Protein AF-A0A3N5XVV2-F1 (afdb_monomer)

Foldseek 3Di:
DDDPVVVVVVLVVLLVVLLVVLVVVDDPVCCVVCVPVSQVSSQVVSQVVCVVVVDHDPGDHDDDDDDPVCPVVVVVVVVVVVVVVVVVVVVVVVVVVVVVVVVVVVVVVVVVVVVVVVVVVVVVVVVVVVVVVVVVVVVVVVVVVVVVVVVVVVVVVVVVVVVVVVVVVVVVVVVVVVVVVVVVVVVVVCCVPPVVVVVVVVVVVVVVVVVVVVVVVVVVVVVVVVVVVVVVVVVVVVVVVVVVVVVVVVVVVVVVVVVVVVVVVVVVVVVVVVVVVVVVVVVVVVVVVPDDDDDDDDDDDDDDDDDDDDDDDDDDDDDDDDDAFAAADDDDDDDDDDDDDDPDPPVVPPVVNRVSHPPGVVVVDDDPVVVVVVPDDDDDDDDDDDDDDDDDDPDDPPPPDDDDDD

Secondary structure (DSSP, 8-state):
---HHHHHHHHHHHHHHHHHHHHTTS-HHHHHH-HHHHHHHHHHHHHHHHHTTT-------------TT-HHHHHHHHHHHHHHHHHHHHHHHHHHHHHHHHHHHHHHHHHHHHHHHHHHHHHHHHHHHHHHHHHHHHHHHHHHHHHHHHHHHHHHHHHHHHHHHHHHHHHHHHHHHHHHHHHHHHHHHHIIIIIHHHHHHHHHHHHHHHHHHHHHHHHHHHHHHHHHHHHHHHHHHHHHHHHHHHHHHHHHHHHHHHHHHHHHHHHHHHHHHHHHHHHHHHHHHHHHTTS---------------------------------------------------S-TTSTTSTTHHHHSSTTTGGGT--GGGTSTTS-------------------------S-S---

Sequence (406 aa):
GMSPQEVERVIFQTLEGHLRAILGTLTVEEINNDRQSFAQKLTTEAATDLERMGIGVDVLTIQEISDEEGYLDALGRRRTAEVKRDAEIGEAEAQRDAKIKSSLAMQDGEKVKLDSEANIALAHRDLEIKRAQYQAEVETQRATAAQAGPLSSAKARQAVVAEEVRVDKIRTSEQIFVQNEEVKRRQQELEATVVRPADAERTANILRAEALKQAAILEAEGRKSALIAIAEADQERFRKEGLGRAAAVEAEGRAEAAKIEAIGLAQGRAIEAQGLAEAAAILKKAESWKQFNEAAKLQTILEKLPAIITASAPVFGAVAQPLGSIDKVVVIEQGGSNGQSGVTKFASTTPTLIFNLLQQLEALGINIPNLASQLGGVAAPSVGQSVTETVTKTAAEVKSRTAAKE

Radius of gyration: 97.15 Å; Cα contacts (8 Å, |Δi|>4): 61; chains: 1; bounding box: 180×119×263 Å

Structure (mmCIF, N/CA/C/O backbone):
data_AF-A0A3N5XVV2-F1
#
_entry.id   AF-A0A3N5XVV2-F1
#
loop_
_atom_site.group_PDB
_atom_site.id
_atom_site.type_symbol
_atom_site.label_atom_id
_atom_site.label_alt_id
_atom_site.label_comp_id
_atom_site.label_asym_id
_atom_site.label_entity_id
_atom_site.label_seq_id
_atom_site.pdbx_PDB_ins_code
_atom_site.Cartn_x
_atom_site.Cartn_y
_atom_site.Cartn_z
_atom_site.occupancy
_atom_site.B_iso_or_equiv
_atom_site.auth_seq_id
_atom_site.auth_comp_id
_atom_site.auth_asym_id
_atom_site.auth_atom_id
_atom_site.pdbx_PDB_model_num
ATOM 1 N N . GLY A 1 1 ? 61.565 6.948 -107.526 1.00 58.34 1 GLY A N 1
ATOM 2 C CA . GLY A 1 1 ? 61.194 6.730 -106.116 1.00 58.34 1 GLY A CA 1
ATOM 3 C C . GLY A 1 1 ? 59.716 6.433 -106.054 1.00 58.34 1 GLY A C 1
ATOM 4 O O . GLY A 1 1 ? 59.028 6.777 -107.009 1.00 58.34 1 GLY A O 1
ATOM 5 N N . MET A 1 2 ? 59.255 5.798 -104.978 1.00 73.62 2 MET A N 1
ATOM 6 C CA . MET A 1 2 ? 57.821 5.660 -104.700 1.00 73.62 2 MET A CA 1
ATOM 7 C C . MET A 1 2 ? 57.177 7.041 -104.532 1.00 73.62 2 MET A C 1
ATOM 9 O O . MET A 1 2 ? 57.840 8.002 -104.132 1.00 73.62 2 MET A O 1
ATOM 13 N N . SER A 1 3 ? 55.894 7.140 -104.852 1.00 83.69 3 SER A N 1
ATOM 14 C CA . SER A 1 3 ? 55.073 8.304 -104.536 1.00 83.69 3 SER A CA 1
ATOM 15 C C . SER A 1 3 ? 54.813 8.395 -103.021 1.00 83.69 3 SER A C 1
ATOM 17 O O . SER A 1 3 ? 54.819 7.369 -102.336 1.00 83.69 3 SER A O 1
ATOM 19 N N . PRO A 1 4 ? 54.534 9.593 -102.470 1.00 80.00 4 PRO A N 1
ATOM 20 C CA . PRO A 1 4 ? 54.222 9.742 -101.045 1.00 80.00 4 PRO A CA 1
ATOM 21 C C . PRO A 1 4 ? 53.045 8.869 -100.574 1.00 80.00 4 PRO A C 1
ATOM 23 O O . PRO A 1 4 ? 53.083 8.338 -99.471 1.00 80.00 4 PRO A O 1
ATOM 26 N N . GLN A 1 5 ? 52.048 8.655 -101.441 1.00 84.75 5 GLN A N 1
ATOM 27 C CA . GLN A 1 5 ? 50.875 7.815 -101.163 1.00 84.75 5 GLN A CA 1
ATOM 28 C C . GLN A 1 5 ? 51.220 6.320 -101.060 1.00 84.75 5 GLN A C 1
ATOM 30 O O . GLN A 1 5 ? 50.608 5.591 -100.282 1.00 84.75 5 GLN A O 1
ATOM 35 N N . GLU A 1 6 ? 52.207 5.843 -101.823 1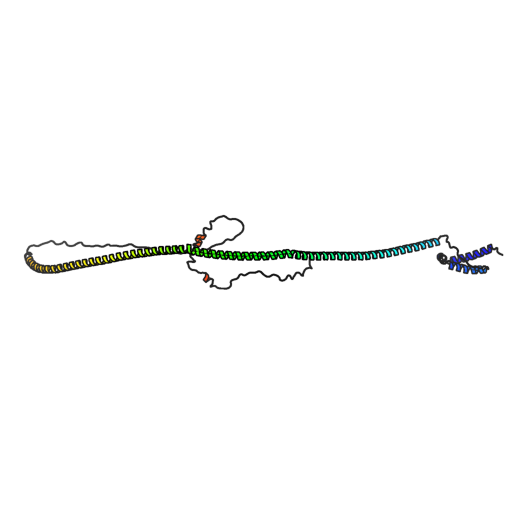.00 81.94 6 GLU A N 1
ATOM 36 C CA . GLU A 1 6 ? 52.698 4.464 -101.708 1.00 81.94 6 GLU A CA 1
ATOM 37 C C . GLU A 1 6 ? 53.480 4.263 -100.405 1.00 81.94 6 GLU A C 1
ATOM 39 O O . GLU A 1 6 ? 53.329 3.227 -99.763 1.00 81.94 6 GLU A O 1
ATOM 44 N N . VAL A 1 7 ? 54.255 5.266 -99.974 1.00 83.12 7 VAL A N 1
ATOM 45 C CA . VAL A 1 7 ? 54.979 5.236 -98.691 1.00 83.12 7 VAL A CA 1
ATOM 46 C C . VAL A 1 7 ? 54.001 5.223 -97.511 1.00 83.12 7 VAL A C 1
ATOM 48 O O . VAL A 1 7 ? 54.104 4.350 -96.652 1.00 83.12 7 VAL A O 1
ATOM 51 N N . GLU A 1 8 ? 53.007 6.115 -97.501 1.00 86.06 8 GLU A N 1
ATOM 52 C CA . GLU A 1 8 ? 51.938 6.150 -96.489 1.00 86.06 8 GLU A CA 1
ATOM 53 C C . GLU A 1 8 ? 51.194 4.809 -96.393 1.00 86.06 8 GLU A C 1
ATOM 55 O O . GLU A 1 8 ? 51.000 4.267 -95.303 1.00 86.06 8 GLU A O 1
ATOM 60 N N . ARG A 1 9 ? 50.857 4.213 -97.544 1.00 87.94 9 ARG A N 1
ATOM 61 C CA . ARG A 1 9 ? 50.207 2.901 -97.609 1.00 87.94 9 ARG A CA 1
ATOM 62 C C . ARG A 1 9 ? 51.069 1.778 -97.029 1.00 87.94 9 ARG A C 1
ATOM 64 O O . ARG A 1 9 ? 50.528 0.926 -96.329 1.00 87.94 9 ARG A O 1
ATOM 71 N N . VAL A 1 10 ? 52.374 1.754 -97.307 1.00 84.69 10 VAL A N 1
ATOM 72 C CA . VAL A 1 10 ? 53.286 0.733 -96.759 1.00 84.69 10 VAL A CA 1
ATOM 73 C C . VAL A 1 10 ? 53.411 0.871 -95.239 1.00 84.69 10 VAL A C 1
ATOM 75 O O . VAL A 1 10 ? 53.311 -0.132 -94.538 1.00 84.69 10 VAL A O 1
ATOM 78 N N . ILE A 1 11 ? 53.533 2.097 -94.714 1.00 85.19 11 ILE A N 1
ATOM 79 C CA . ILE A 1 11 ? 53.549 2.363 -93.262 1.00 85.19 11 ILE A CA 1
ATOM 80 C C . ILE A 1 11 ? 52.272 1.833 -92.602 1.00 85.19 11 ILE A C 1
ATOM 82 O O . ILE A 1 11 ? 52.345 1.106 -91.611 1.00 85.19 11 ILE A O 1
ATOM 86 N N . PHE A 1 12 ? 51.107 2.168 -93.167 1.00 86.88 12 PHE A N 1
ATOM 87 C CA . PHE A 1 12 ? 49.816 1.737 -92.634 1.00 86.88 12 PHE A CA 1
ATOM 88 C C . PHE A 1 12 ? 49.680 0.209 -92.638 1.00 86.88 12 PHE A C 1
ATOM 90 O O . PHE A 1 12 ? 49.257 -0.366 -91.641 1.00 86.88 12 PHE A O 1
ATOM 97 N N . GLN A 1 13 ? 50.102 -0.463 -93.715 1.00 88.44 13 GLN A N 1
ATOM 98 C CA . GLN A 1 13 ? 50.063 -1.927 -93.813 1.00 88.44 13 GLN A CA 1
ATOM 99 C C . GLN A 1 13 ? 50.990 -2.621 -92.803 1.00 88.44 13 GLN A C 1
ATOM 101 O O . GLN A 1 13 ? 50.595 -3.627 -92.213 1.00 88.44 13 GLN A O 1
ATOM 106 N N . THR A 1 14 ? 52.190 -2.085 -92.556 1.00 85.88 14 THR A N 1
ATOM 107 C CA . THR A 1 14 ? 53.096 -2.606 -91.518 1.00 85.88 14 THR A CA 1
ATOM 108 C C . THR A 1 14 ? 52.491 -2.424 -90.123 1.00 85.88 14 THR A C 1
ATOM 110 O O . THR A 1 14 ? 52.432 -3.381 -89.350 1.00 85.88 14 THR A O 1
ATOM 113 N N . LEU A 1 15 ? 51.957 -1.235 -89.816 1.00 86.44 15 LEU A N 1
ATOM 114 C CA . LEU A 1 15 ? 51.283 -0.956 -88.541 1.00 86.44 15 LEU A CA 1
ATOM 115 C C . LEU A 1 15 ? 50.046 -1.838 -88.318 1.00 86.44 15 LEU A C 1
ATOM 117 O O . LEU A 1 15 ? 49.882 -2.377 -87.225 1.00 86.44 15 LEU A O 1
ATOM 121 N N . GLU A 1 16 ? 49.209 -2.037 -89.340 1.00 88.62 16 GLU A N 1
ATOM 122 C CA . GLU A 1 16 ? 48.053 -2.943 -89.292 1.00 88.62 16 GLU A CA 1
ATOM 123 C C . GLU A 1 16 ? 48.490 -4.394 -89.019 1.00 88.62 16 GLU A C 1
ATOM 125 O O . GLU A 1 16 ? 47.838 -5.106 -88.253 1.00 88.62 16 GLU A O 1
ATOM 130 N N . GLY A 1 17 ? 49.623 -4.819 -89.591 1.00 89.25 17 GLY A N 1
ATOM 131 C CA . GLY A 1 17 ? 50.231 -6.128 -89.352 1.00 89.25 17 GLY A CA 1
ATOM 132 C C . GLY A 1 17 ? 50.593 -6.363 -87.883 1.00 89.25 17 GLY A C 1
ATOM 133 O O . GLY A 1 17 ? 50.124 -7.339 -87.292 1.00 89.25 17 GLY A O 1
ATOM 134 N N . HIS A 1 18 ? 51.367 -5.458 -87.272 1.00 87.75 18 HIS A N 1
ATOM 135 C CA . HIS A 1 18 ? 51.726 -5.554 -85.848 1.00 87.75 18 HIS A CA 1
ATOM 136 C C . HIS A 1 18 ? 50.504 -5.396 -84.932 1.00 87.75 18 HIS A C 1
ATOM 138 O O . HIS A 1 18 ? 50.347 -6.158 -83.979 1.00 87.75 18 HIS A O 1
ATOM 144 N N . LEU A 1 19 ? 49.592 -4.469 -85.249 1.00 88.50 19 LEU A N 1
ATOM 145 C CA . LEU A 1 19 ? 48.340 -4.283 -84.514 1.00 88.50 19 LEU A CA 1
ATOM 146 C C . LEU A 1 19 ? 47.535 -5.589 -84.470 1.00 88.50 19 LEU A C 1
ATOM 148 O O . LEU A 1 19 ? 47.138 -6.034 -83.395 1.00 88.50 19 LEU A O 1
ATOM 152 N N . ARG A 1 20 ? 47.346 -6.246 -85.622 1.00 88.69 20 ARG A N 1
ATOM 153 C CA . ARG A 1 20 ? 46.634 -7.527 -85.722 1.00 88.69 20 ARG A CA 1
ATOM 154 C C . ARG A 1 20 ? 47.362 -8.659 -84.994 1.00 88.69 20 ARG A C 1
ATOM 156 O O . ARG A 1 20 ? 46.699 -9.480 -84.366 1.00 88.69 20 ARG A O 1
ATOM 163 N N . ALA A 1 21 ? 48.694 -8.704 -85.055 1.00 88.12 21 ALA A N 1
ATOM 164 C CA . ALA A 1 21 ? 49.487 -9.712 -84.352 1.00 88.12 21 ALA A CA 1
ATOM 165 C C . ALA A 1 21 ? 49.317 -9.608 -82.827 1.00 88.12 21 ALA A C 1
ATOM 167 O O . ALA A 1 21 ? 49.004 -10.603 -82.177 1.00 88.12 21 ALA A O 1
ATOM 168 N N . ILE A 1 22 ? 49.432 -8.400 -82.266 1.00 87.19 22 ILE A N 1
ATOM 169 C CA . ILE A 1 22 ? 49.305 -8.164 -80.820 1.00 87.19 22 ILE A CA 1
ATOM 170 C C . ILE A 1 22 ? 47.862 -8.384 -80.350 1.00 87.19 22 ILE A C 1
ATOM 172 O O . ILE A 1 22 ? 47.657 -9.043 -79.329 1.00 87.19 22 ILE A O 1
ATOM 176 N N . LEU A 1 23 ? 46.858 -7.927 -81.111 1.00 86.81 23 LEU A N 1
ATOM 177 C CA . LEU A 1 23 ? 45.441 -8.216 -80.836 1.00 86.81 23 LEU A CA 1
ATOM 178 C C . LEU A 1 23 ? 45.141 -9.725 -80.814 1.00 86.81 23 LEU A C 1
ATOM 180 O O . LEU A 1 23 ? 44.295 -10.161 -80.044 1.00 86.81 23 LEU A O 1
ATOM 184 N N . GLY A 1 24 ? 45.864 -10.538 -81.591 1.00 86.31 24 GLY A N 1
ATOM 185 C CA . GLY A 1 24 ? 45.749 -11.999 -81.559 1.00 86.31 24 GLY A CA 1
ATOM 186 C C . GLY A 1 24 ? 46.307 -12.673 -80.295 1.00 86.31 24 GLY A C 1
ATOM 187 O O . GLY A 1 24 ? 46.114 -13.875 -80.126 1.00 86.31 24 GLY A O 1
ATOM 188 N N . THR A 1 25 ? 46.999 -11.935 -79.416 1.00 88.25 25 THR A N 1
ATOM 189 C CA . THR A 1 25 ? 47.635 -12.471 -78.192 1.00 88.25 25 THR A CA 1
ATOM 190 C C . THR A 1 25 ? 46.977 -12.030 -76.883 1.00 88.25 25 THR A C 1
ATOM 192 O O . THR A 1 25 ? 47.366 -12.520 -75.824 1.00 88.25 25 THR A O 1
ATOM 195 N N . LEU A 1 26 ? 46.006 -11.114 -76.934 1.00 87.56 26 LEU A N 1
ATOM 196 C CA . LEU A 1 26 ? 45.382 -10.493 -75.762 1.00 87.56 26 LEU A CA 1
ATOM 197 C C . LEU A 1 26 ? 43.860 -10.643 -75.810 1.00 87.56 26 LEU A C 1
ATOM 199 O O . LEU A 1 26 ? 43.260 -10.660 -76.882 1.00 87.56 26 LEU A O 1
ATOM 203 N N . THR A 1 27 ? 43.226 -10.717 -74.643 1.00 87.69 27 THR A N 1
ATOM 204 C CA . THR A 1 27 ? 41.760 -10.736 -74.541 1.00 87.69 27 THR A CA 1
ATOM 205 C C . THR A 1 27 ? 41.160 -9.333 -74.646 1.00 87.69 27 THR A C 1
ATOM 207 O O . THR A 1 27 ? 41.805 -8.329 -74.334 1.00 87.69 27 THR A O 1
ATOM 210 N N . VAL A 1 28 ? 39.893 -9.250 -75.063 1.00 84.62 28 VAL A N 1
ATOM 211 C CA . VAL A 1 28 ? 39.164 -7.979 -75.232 1.00 84.62 28 VAL A CA 1
ATOM 212 C C . VAL A 1 28 ? 39.090 -7.208 -73.906 1.00 84.62 28 VAL A C 1
ATOM 214 O O . VAL A 1 28 ? 39.224 -5.983 -73.876 1.00 84.62 28 VAL A O 1
ATOM 217 N N . GLU A 1 29 ? 38.949 -7.925 -72.791 1.00 83.81 29 GLU A N 1
ATOM 218 C CA . GLU A 1 29 ? 38.974 -7.380 -71.438 1.00 83.81 29 GLU A CA 1
ATOM 219 C C . GLU A 1 29 ? 40.342 -6.800 -71.065 1.00 83.81 29 GLU A C 1
ATOM 221 O O . GLU A 1 29 ? 40.398 -5.698 -70.524 1.00 83.81 29 GLU A O 1
ATOM 226 N N . GLU A 1 30 ? 41.446 -7.497 -71.348 1.00 85.94 30 GLU A N 1
ATOM 227 C CA . GLU A 1 30 ? 42.803 -7.012 -71.054 1.00 85.94 30 GLU A CA 1
ATOM 228 C C . GLU A 1 30 ? 43.131 -5.740 -71.837 1.00 85.94 30 GLU A C 1
ATOM 230 O O . GLU A 1 30 ? 43.617 -4.774 -71.249 1.00 85.94 30 GLU A O 1
ATOM 235 N N . ILE A 1 31 ? 42.801 -5.697 -73.132 1.00 85.31 31 ILE A N 1
ATOM 236 C CA . ILE A 1 31 ? 43.042 -4.519 -73.979 1.00 85.31 31 ILE A CA 1
ATOM 237 C C . ILE A 1 31 ? 42.198 -3.326 -73.493 1.00 85.31 31 ILE A C 1
ATOM 239 O O . ILE A 1 31 ? 42.669 -2.188 -73.496 1.00 85.31 31 ILE A O 1
ATOM 243 N N . ASN A 1 32 ? 40.961 -3.562 -73.037 1.00 84.69 32 ASN A N 1
ATOM 244 C CA . ASN A 1 32 ? 40.108 -2.503 -72.497 1.00 84.69 32 ASN A CA 1
ATOM 245 C C . ASN A 1 32 ? 40.572 -1.998 -71.116 1.00 84.69 32 ASN A C 1
ATOM 247 O O . ASN A 1 32 ? 40.508 -0.792 -70.866 1.00 84.69 32 ASN A O 1
ATOM 251 N N . ASN A 1 33 ? 41.031 -2.901 -70.242 1.00 85.69 33 ASN A N 1
ATOM 252 C CA . ASN A 1 33 ? 41.457 -2.592 -68.874 1.00 85.69 33 ASN A CA 1
ATOM 253 C C . ASN A 1 33 ? 42.854 -1.944 -68.810 1.00 85.69 33 ASN A C 1
ATOM 255 O O . ASN A 1 33 ? 43.055 -1.046 -67.996 1.00 85.69 33 ASN A O 1
ATOM 259 N N . ASP A 1 34 ? 43.804 -2.364 -69.656 1.00 87.06 34 ASP A N 1
ATOM 260 C CA . ASP A 1 34 ? 45.178 -1.836 -69.697 1.00 87.06 34 ASP A CA 1
ATOM 261 C C . ASP A 1 34 ? 45.597 -1.412 -71.118 1.00 87.06 34 ASP A C 1
ATOM 263 O O . ASP A 1 34 ? 46.439 -2.004 -71.805 1.00 87.06 34 ASP A O 1
ATOM 267 N N . ARG A 1 35 ? 44.996 -0.300 -71.544 1.00 86.00 35 ARG A N 1
ATOM 268 C CA . ARG A 1 35 ? 45.266 0.370 -72.825 1.00 86.00 35 ARG A CA 1
ATOM 269 C C . ARG A 1 35 ? 46.706 0.887 -72.946 1.00 86.00 35 ARG A C 1
ATOM 271 O O . ARG A 1 35 ? 47.205 1.042 -74.060 1.00 86.00 35 ARG A O 1
ATOM 278 N N . GLN A 1 36 ? 47.383 1.164 -71.829 1.00 86.31 36 GLN A N 1
ATOM 279 C CA . GLN A 1 36 ? 48.748 1.702 -71.833 1.00 86.31 36 GLN A CA 1
ATOM 280 C C . GLN A 1 36 ? 49.772 0.606 -72.151 1.00 86.31 36 GLN A C 1
ATOM 282 O O . GLN A 1 36 ? 50.606 0.790 -73.040 1.00 86.31 36 GLN A O 1
ATOM 287 N N . SER A 1 37 ? 49.652 -0.559 -71.509 1.00 86.88 37 SER A N 1
ATOM 288 C CA . SER A 1 37 ? 50.476 -1.741 -71.792 1.00 86.88 37 SER A CA 1
ATOM 289 C C . SER A 1 37 ? 50.337 -2.210 -73.244 1.00 86.88 37 SER A C 1
ATOM 291 O O . SER A 1 37 ? 51.335 -2.538 -73.889 1.00 86.88 37 SER A O 1
ATOM 293 N N . PHE A 1 38 ? 49.124 -2.163 -73.810 1.00 86.31 38 PHE A N 1
ATOM 294 C CA . PHE A 1 38 ? 48.898 -2.446 -75.232 1.00 86.31 38 PHE A CA 1
ATOM 295 C C . PHE A 1 38 ? 49.651 -1.477 -76.157 1.00 86.31 38 PHE A C 1
ATOM 297 O O . PHE A 1 38 ? 50.418 -1.913 -77.018 1.00 86.31 38 PHE A O 1
ATOM 304 N N . ALA A 1 39 ? 49.468 -0.165 -75.965 1.00 86.75 39 ALA A N 1
ATOM 305 C CA . ALA A 1 39 ? 50.094 0.856 -76.807 1.00 86.75 39 ALA A CA 1
ATOM 306 C C . ALA A 1 39 ? 51.631 0.786 -76.762 1.00 86.75 39 ALA A C 1
ATOM 308 O O . ALA A 1 39 ? 52.295 0.945 -77.789 1.00 86.75 39 ALA A O 1
ATOM 309 N N . GLN A 1 40 ? 52.205 0.482 -75.593 1.00 87.56 40 GLN A N 1
ATOM 310 C CA . GLN A 1 40 ? 53.649 0.328 -75.420 1.00 87.56 40 GLN A CA 1
ATOM 311 C C . GLN A 1 40 ? 54.211 -0.877 -76.193 1.00 87.56 40 GLN A C 1
ATOM 313 O O . GLN A 1 40 ? 55.246 -0.749 -76.853 1.00 87.56 40 GLN A O 1
ATOM 318 N N . LYS A 1 41 ? 53.528 -2.031 -76.162 1.00 85.94 41 LYS A N 1
ATOM 319 C CA . LYS A 1 41 ? 53.921 -3.225 -76.938 1.00 85.94 41 LYS A CA 1
ATOM 320 C C . LYS A 1 41 ? 53.885 -2.945 -78.441 1.00 85.94 41 LYS A C 1
ATOM 322 O O . LYS A 1 41 ? 54.882 -3.171 -79.122 1.00 85.94 41 LYS A O 1
ATOM 327 N N . LEU A 1 42 ? 52.788 -2.358 -78.926 1.00 86.44 42 LEU A N 1
ATOM 328 C CA . LEU A 1 42 ? 52.620 -1.999 -80.337 1.00 86.44 42 LEU A CA 1
ATOM 329 C C . LEU A 1 42 ? 53.680 -1.004 -80.818 1.00 86.44 42 LEU A C 1
ATOM 331 O O . LEU A 1 42 ? 54.256 -1.199 -81.884 1.00 86.44 42 LEU A O 1
ATOM 335 N N . THR A 1 43 ? 53.992 0.012 -80.011 1.00 86.94 43 THR A N 1
ATOM 336 C CA . THR A 1 43 ? 55.061 0.970 -80.331 1.00 86.94 43 THR A CA 1
ATOM 337 C C . THR A 1 43 ? 56.421 0.275 -80.426 1.00 86.94 43 THR A C 1
ATOM 339 O O . THR A 1 43 ? 57.176 0.551 -81.349 1.00 86.94 43 THR A O 1
ATOM 342 N N . THR A 1 44 ? 56.727 -0.657 -79.517 1.00 87.38 44 THR A N 1
ATOM 343 C CA . THR A 1 44 ? 58.029 -1.349 -79.471 1.00 87.38 44 THR A CA 1
ATOM 344 C C . THR A 1 44 ? 58.252 -2.251 -80.691 1.00 87.38 44 THR A C 1
ATOM 346 O O . THR A 1 44 ? 59.323 -2.218 -81.302 1.00 87.38 44 THR A O 1
ATOM 349 N N . GLU A 1 45 ? 57.244 -3.040 -81.074 1.00 86.69 45 GLU A N 1
ATOM 350 C CA . GLU A 1 45 ? 57.339 -3.916 -82.247 1.00 86.69 45 GLU A CA 1
ATOM 351 C C . GLU A 1 45 ? 57.360 -3.110 -83.551 1.00 86.69 45 GLU A C 1
ATOM 353 O O . GLU A 1 45 ? 58.268 -3.284 -84.363 1.00 86.69 45 GLU A O 1
ATOM 358 N N . ALA A 1 46 ? 56.426 -2.168 -83.722 1.00 86.75 46 ALA A N 1
ATOM 359 C CA . ALA A 1 46 ? 56.322 -1.389 -84.951 1.00 86.75 46 ALA A CA 1
ATOM 360 C C . ALA A 1 46 ? 57.505 -0.434 -85.171 1.00 86.75 46 ALA A C 1
ATOM 362 O O . ALA A 1 46 ? 57.937 -0.263 -86.310 1.00 86.75 46 ALA A O 1
ATOM 363 N N . ALA A 1 47 ? 58.061 0.173 -84.113 1.00 85.75 47 ALA A N 1
ATOM 364 C CA . ALA A 1 47 ? 59.223 1.054 -84.246 1.00 85.75 47 ALA A CA 1
ATOM 365 C C . ALA A 1 47 ? 60.426 0.320 -84.856 1.00 85.75 47 ALA A C 1
ATOM 367 O O . ALA A 1 47 ? 61.114 0.888 -85.697 1.00 85.75 47 ALA A O 1
ATOM 368 N N . THR A 1 48 ? 60.630 -0.957 -84.509 1.00 86.12 48 THR A N 1
ATOM 369 C CA . THR A 1 48 ? 61.760 -1.761 -85.008 1.00 86.12 48 THR A CA 1
ATOM 370 C C . THR A 1 48 ? 61.719 -1.950 -86.531 1.00 86.12 48 THR A C 1
ATOM 372 O O . THR A 1 48 ? 62.761 -1.901 -87.189 1.00 86.12 48 THR A O 1
ATOM 375 N N . ASP A 1 49 ? 60.533 -2.156 -87.114 1.00 85.94 49 ASP A N 1
ATOM 376 C CA . ASP A 1 49 ? 60.379 -2.355 -88.563 1.00 85.94 49 ASP A CA 1
ATOM 377 C C . ASP A 1 49 ? 60.156 -1.047 -89.343 1.00 85.94 49 ASP A C 1
ATOM 379 O O . ASP A 1 49 ? 60.570 -0.947 -90.500 1.00 85.94 49 ASP A O 1
ATOM 383 N N . LEU A 1 50 ? 59.606 -0.002 -88.715 1.00 85.00 50 LEU A N 1
ATOM 384 C CA . LEU A 1 50 ? 59.534 1.341 -89.306 1.00 85.00 50 LEU A CA 1
ATOM 385 C C . LEU A 1 50 ? 60.913 2.029 -89.349 1.00 85.00 50 LEU A C 1
ATOM 387 O O . LEU A 1 50 ? 61.249 2.653 -90.359 1.00 85.00 50 LEU A O 1
ATOM 391 N N . GLU A 1 51 ? 61.766 1.831 -88.337 1.00 86.00 51 GLU A N 1
ATOM 392 C CA . GLU A 1 51 ? 63.145 2.344 -88.314 1.00 86.00 51 GLU A CA 1
ATOM 393 C C . GLU A 1 51 ? 63.981 1.764 -89.468 1.00 86.00 51 GLU A C 1
ATOM 395 O O . GLU A 1 51 ? 64.721 2.493 -90.131 1.00 86.00 51 GLU A O 1
ATOM 400 N N . ARG A 1 52 ? 63.788 0.479 -89.807 1.00 84.56 52 ARG A N 1
ATOM 401 C CA . ARG A 1 52 ? 64.411 -0.169 -90.981 1.00 84.56 52 ARG A CA 1
ATOM 402 C C . ARG A 1 52 ? 64.007 0.461 -92.317 1.00 84.56 52 ARG A C 1
ATOM 404 O O . ARG A 1 52 ? 64.751 0.340 -93.288 1.00 84.56 52 ARG A O 1
ATOM 411 N N . MET A 1 53 ? 62.858 1.135 -92.371 1.00 82.31 53 MET A N 1
ATOM 412 C CA . MET A 1 53 ? 62.399 1.912 -93.528 1.00 82.31 53 MET A CA 1
ATOM 413 C C . MET A 1 53 ? 62.789 3.400 -93.449 1.00 82.31 53 MET A C 1
ATOM 415 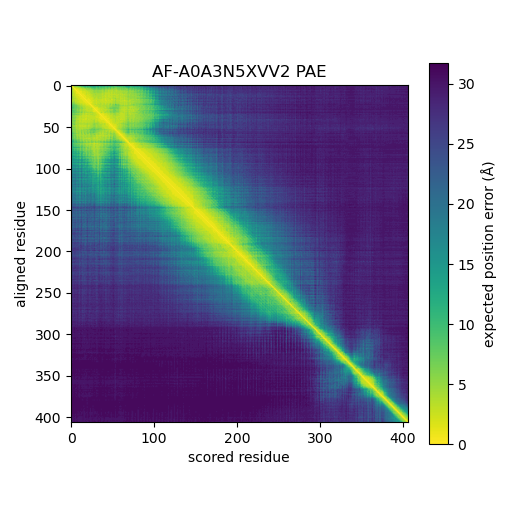O O . MET A 1 53 ? 62.462 4.164 -94.356 1.00 82.31 53 MET A O 1
ATOM 419 N N . GLY A 1 54 ? 63.518 3.813 -92.405 1.00 82.75 54 GLY A N 1
ATOM 420 C CA . GLY A 1 54 ? 63.967 5.190 -92.186 1.00 82.75 54 GLY A CA 1
ATOM 421 C C . GLY A 1 54 ? 62.922 6.099 -91.531 1.00 82.75 54 GLY A C 1
ATOM 422 O O . GLY A 1 54 ? 62.979 7.312 -91.722 1.00 82.75 54 GLY A O 1
ATOM 423 N N . ILE A 1 55 ? 61.957 5.531 -90.799 1.00 85.56 55 ILE A N 1
ATOM 424 C CA . ILE A 1 55 ? 60.798 6.246 -90.249 1.00 85.56 55 ILE A CA 1
ATOM 425 C C . ILE A 1 55 ? 60.765 6.082 -88.727 1.00 85.56 55 ILE A C 1
ATOM 427 O O . ILE A 1 55 ? 60.639 4.972 -88.218 1.00 85.56 55 ILE A O 1
ATOM 431 N N . GLY A 1 56 ? 60.858 7.196 -88.000 1.00 82.94 56 GLY A N 1
ATOM 432 C CA . GLY A 1 56 ? 60.692 7.223 -86.546 1.00 82.94 56 GLY A CA 1
ATOM 433 C C . GLY A 1 56 ? 59.220 7.307 -86.133 1.00 82.94 56 GLY A C 1
ATOM 434 O O . GLY A 1 56 ? 58.425 7.974 -86.795 1.00 82.94 56 GLY A O 1
ATOM 435 N N . VAL A 1 57 ? 58.869 6.656 -85.021 1.00 82.19 57 VAL A N 1
ATOM 436 C CA . VAL A 1 57 ? 57.566 6.796 -84.353 1.00 82.19 57 VAL A CA 1
ATOM 437 C C . VAL A 1 57 ? 57.787 7.486 -83.012 1.00 82.19 57 VAL A C 1
ATOM 439 O O . VAL A 1 57 ? 58.385 6.894 -82.119 1.00 82.19 57 VAL A O 1
ATOM 442 N N . ASP A 1 58 ? 57.292 8.715 -82.864 1.00 80.00 58 ASP A N 1
ATOM 443 C CA . ASP A 1 58 ? 57.433 9.466 -81.609 1.00 80.00 58 ASP A CA 1
ATOM 444 C C . ASP A 1 58 ? 56.461 8.963 -80.529 1.00 80.00 58 ASP A C 1
ATOM 446 O O . ASP A 1 58 ? 56.860 8.673 -79.402 1.00 80.00 58 ASP A O 1
ATOM 450 N N . VAL A 1 59 ? 55.168 8.865 -80.864 1.00 79.19 59 VAL A N 1
ATOM 451 C CA . VAL A 1 59 ? 54.097 8.427 -79.954 1.00 79.19 59 VAL A CA 1
ATOM 452 C C . VAL A 1 59 ? 52.991 7.736 -80.753 1.00 79.19 59 VAL A C 1
ATOM 454 O O . VAL A 1 59 ? 52.543 8.260 -81.772 1.00 79.19 59 VAL A O 1
ATOM 457 N N . LEU A 1 60 ? 52.490 6.606 -80.248 1.00 81.00 60 LEU A N 1
ATOM 458 C CA . LEU A 1 60 ? 51.280 5.949 -80.743 1.00 81.00 60 LEU A CA 1
ATOM 459 C C . LEU A 1 60 ? 50.252 5.848 -79.606 1.00 81.00 60 LEU A C 1
ATOM 461 O O . LEU A 1 60 ? 50.538 5.297 -78.544 1.00 81.00 60 LEU A O 1
ATOM 465 N N . THR A 1 61 ? 49.051 6.392 -79.817 1.00 83.38 61 THR A N 1
ATOM 466 C CA . THR A 1 61 ? 47.944 6.359 -78.849 1.00 83.38 61 THR A CA 1
ATOM 467 C C . THR A 1 61 ? 46.728 5.637 -79.418 1.00 83.38 61 THR A C 1
ATOM 469 O O . THR A 1 61 ? 46.379 5.789 -80.587 1.00 83.38 61 THR A O 1
ATOM 472 N N . ILE A 1 62 ? 46.047 4.867 -78.567 1.00 85.12 62 ILE A N 1
ATOM 473 C CA . ILE A 1 62 ? 44.728 4.314 -78.885 1.00 85.12 62 ILE A CA 1
ATOM 474 C C . ILE A 1 62 ? 43.699 5.432 -78.699 1.00 85.12 62 ILE A C 1
ATOM 476 O O . ILE A 1 62 ? 43.637 6.021 -77.620 1.00 85.12 62 ILE A O 1
ATOM 480 N N . GLN A 1 63 ? 42.889 5.707 -79.720 1.00 85.50 63 GLN A N 1
ATOM 481 C CA . GLN A 1 63 ? 41.796 6.681 -79.618 1.00 85.50 63 GLN A CA 1
ATOM 482 C C . GLN A 1 63 ? 40.532 6.025 -79.054 1.00 85.50 63 GLN A C 1
ATOM 484 O O . GLN A 1 63 ? 40.049 6.406 -77.991 1.00 85.50 63 GLN A O 1
ATOM 489 N N . GLU A 1 64 ? 40.043 4.987 -79.728 1.00 84.38 64 GLU A N 1
ATOM 490 C CA . GLU A 1 64 ? 38.820 4.271 -79.375 1.00 84.38 64 GLU A CA 1
ATOM 491 C C . GLU A 1 64 ? 39.029 2.762 -79.553 1.00 84.38 64 GLU A C 1
ATOM 493 O O . GLU A 1 64 ? 39.886 2.328 -80.323 1.00 84.38 64 GLU A O 1
ATOM 498 N N . ILE A 1 65 ? 38.275 1.963 -78.796 1.00 84.25 65 ILE A N 1
ATOM 499 C CA . ILE A 1 65 ? 38.139 0.520 -79.022 1.00 84.25 65 ILE A CA 1
ATOM 500 C C . ILE A 1 65 ? 36.646 0.245 -78.991 1.00 84.25 65 ILE A C 1
ATOM 502 O O . ILE A 1 65 ? 36.017 0.439 -77.950 1.00 84.25 65 ILE A O 1
ATOM 506 N N . SER A 1 66 ? 36.119 -0.192 -80.123 1.00 85.06 66 SER A N 1
ATOM 507 C CA . SER A 1 66 ? 34.732 -0.584 -80.322 1.00 85.06 66 SER A CA 1
ATOM 508 C C . SER A 1 66 ? 34.668 -2.038 -80.793 1.00 85.06 66 SER A C 1
ATOM 510 O O . SER A 1 66 ? 35.655 -2.604 -81.264 1.00 85.06 66 SER A O 1
ATOM 512 N N . ASP A 1 67 ? 33.502 -2.645 -80.615 1.00 86.38 67 ASP A N 1
ATOM 513 C CA . ASP A 1 67 ? 33.179 -4.004 -81.040 1.00 86.38 67 ASP A CA 1
ATOM 514 C C . ASP A 1 67 ? 31.861 -3.953 -81.821 1.00 86.38 67 ASP A C 1
ATOM 516 O O . ASP A 1 67 ? 30.921 -3.285 -81.386 1.00 86.38 67 ASP A O 1
ATOM 520 N N . GLU A 1 68 ? 31.795 -4.638 -82.963 1.00 85.88 68 GLU A N 1
ATOM 521 C CA . GLU A 1 68 ? 30.608 -4.663 -83.827 1.00 85.88 68 GLU A CA 1
ATOM 522 C C . GLU A 1 68 ? 29.432 -5.399 -83.158 1.00 85.88 68 GLU A C 1
ATOM 524 O O . GLU A 1 68 ? 28.278 -5.016 -83.348 1.00 85.88 68 GLU A O 1
ATOM 529 N N . GLU A 1 69 ? 29.718 -6.394 -82.309 1.00 85.69 69 GLU A N 1
ATOM 530 C CA . GLU A 1 69 ? 28.717 -7.193 -81.582 1.00 85.69 69 GLU A CA 1
ATOM 531 C C . GLU A 1 69 ? 28.331 -6.588 -80.208 1.00 85.69 69 GLU A C 1
ATOM 533 O O . GLU A 1 69 ? 27.451 -7.099 -79.507 1.00 85.69 69 GLU A O 1
ATOM 538 N N . GLY A 1 70 ? 28.949 -5.470 -79.803 1.00 85.75 70 GLY A N 1
ATOM 539 C CA . GLY A 1 70 ? 28.588 -4.713 -78.595 1.00 85.75 70 GLY A CA 1
ATOM 540 C C . GLY A 1 70 ? 28.910 -5.391 -77.251 1.00 85.75 70 GLY A C 1
ATOM 541 O O . GLY A 1 70 ? 28.293 -5.063 -76.227 1.00 85.75 70 GLY A O 1
ATOM 542 N N . TYR A 1 71 ? 29.870 -6.319 -77.207 1.00 86.94 71 TYR A N 1
ATOM 543 C CA . TYR A 1 71 ? 30.268 -7.060 -76.003 1.00 86.94 71 TYR A CA 1
ATOM 544 C C . TYR A 1 71 ? 30.725 -6.143 -74.858 1.00 86.94 71 TYR A C 1
ATOM 546 O O . TYR A 1 71 ? 30.298 -6.308 -73.710 1.00 86.94 71 TYR A O 1
ATOM 554 N N . LEU A 1 72 ? 31.544 -5.132 -75.167 1.00 84.62 72 LEU A N 1
ATOM 555 C CA . LEU A 1 72 ? 32.067 -4.171 -74.187 1.00 84.62 72 LEU A CA 1
ATOM 556 C C . LEU A 1 72 ? 30.944 -3.375 -73.491 1.00 84.62 72 LEU A C 1
ATOM 558 O O . LEU A 1 72 ? 30.950 -3.231 -72.264 1.00 84.62 72 LEU A O 1
ATOM 562 N N . ASP A 1 73 ? 29.924 -2.952 -74.239 1.00 86.62 73 ASP A N 1
ATOM 563 C CA . ASP A 1 73 ? 28.750 -2.247 -73.703 1.00 86.62 73 ASP A CA 1
ATOM 564 C C . ASP A 1 73 ? 27.856 -3.158 -72.852 1.00 86.62 73 ASP A C 1
ATOM 566 O O . ASP A 1 73 ? 27.216 -2.718 -71.889 1.00 86.62 73 ASP A O 1
ATOM 570 N N . ALA A 1 74 ? 27.773 -4.447 -73.188 1.00 87.12 74 ALA A N 1
ATOM 571 C CA . ALA A 1 74 ? 27.083 -5.434 -72.362 1.00 87.12 74 ALA A CA 1
ATOM 572 C C . ALA A 1 74 ? 27.818 -5.662 -71.026 1.00 87.12 74 ALA A C 1
ATOM 574 O O . ALA A 1 74 ? 27.177 -5.675 -69.969 1.00 87.12 74 ALA A O 1
ATOM 575 N N . LEU A 1 75 ? 29.152 -5.761 -71.052 1.00 86.81 75 LEU A N 1
ATOM 576 C CA . LEU A 1 75 ? 29.992 -5.906 -69.860 1.00 86.81 75 LEU A CA 1
ATOM 577 C C . LEU A 1 75 ? 29.877 -4.685 -68.929 1.00 86.81 75 LEU A C 1
ATOM 579 O O . LEU A 1 75 ? 29.642 -4.848 -67.728 1.00 86.81 75 LEU A O 1
ATOM 583 N N . GLY A 1 76 ? 29.950 -3.468 -69.480 1.00 87.06 76 GLY A N 1
ATOM 584 C CA . GLY A 1 76 ? 29.784 -2.221 -68.725 1.00 87.06 76 GLY A CA 1
ATOM 585 C C . GLY A 1 76 ? 28.407 -2.104 -68.059 1.00 87.06 76 GLY A C 1
ATOM 586 O O . GLY A 1 76 ? 28.307 -1.786 -66.867 1.00 87.06 76 GLY A O 1
ATOM 587 N N . ARG A 1 77 ? 27.333 -2.446 -68.788 1.00 90.06 77 ARG A N 1
ATOM 588 C CA . ARG A 1 77 ? 25.965 -2.488 -68.237 1.00 90.06 77 ARG A CA 1
ATOM 589 C C . ARG A 1 77 ? 25.825 -3.512 -67.113 1.00 90.06 77 ARG A C 1
ATOM 591 O O . ARG A 1 77 ? 25.253 -3.173 -66.075 1.00 90.06 77 ARG A O 1
ATOM 598 N N . ARG A 1 78 ? 26.376 -4.725 -67.270 1.00 90.94 78 ARG A N 1
ATOM 599 C CA . ARG A 1 78 ? 26.356 -5.753 -66.213 1.00 90.94 78 ARG A CA 1
ATOM 600 C C . ARG A 1 78 ? 27.059 -5.254 -64.954 1.00 90.94 78 ARG A C 1
ATOM 602 O O . ARG A 1 78 ? 26.470 -5.302 -63.878 1.00 90.94 78 ARG A O 1
ATOM 609 N N . ARG A 1 79 ? 28.268 -4.700 -65.092 1.00 89.31 79 ARG A N 1
ATOM 610 C CA . ARG A 1 79 ? 29.056 -4.229 -63.945 1.00 89.31 79 ARG A CA 1
ATOM 611 C C . ARG A 1 79 ? 28.400 -3.054 -63.219 1.00 89.31 79 ARG A C 1
ATOM 613 O O . ARG A 1 79 ? 28.410 -3.012 -61.994 1.00 89.31 79 ARG A O 1
ATOM 620 N N . THR A 1 80 ? 27.763 -2.144 -63.955 1.00 91.69 80 THR A N 1
ATOM 621 C CA . THR A 1 80 ? 26.982 -1.044 -63.362 1.00 91.69 80 THR A CA 1
ATOM 622 C C . THR A 1 80 ? 25.767 -1.565 -62.586 1.00 91.69 80 THR A C 1
ATOM 624 O O . THR A 1 80 ? 25.450 -1.039 -61.521 1.00 91.69 80 THR A O 1
ATOM 627 N N . ALA A 1 81 ? 25.086 -2.602 -63.087 1.00 92.75 81 ALA A N 1
ATOM 628 C CA . ALA A 1 81 ? 23.947 -3.215 -62.402 1.00 92.75 81 ALA A CA 1
ATOM 629 C C . ALA A 1 81 ? 24.357 -4.002 -61.142 1.00 92.75 81 ALA A C 1
ATOM 631 O O . ALA A 1 81 ? 23.640 -3.951 -60.146 1.00 92.75 81 ALA A O 1
ATOM 632 N N . GLU A 1 82 ? 25.506 -4.687 -61.167 1.00 94.75 82 GLU A N 1
ATOM 633 C CA . GLU A 1 82 ? 26.121 -5.316 -59.986 1.00 94.75 82 GLU A CA 1
ATOM 634 C C . GLU A 1 82 ? 26.396 -4.265 -58.896 1.00 94.75 82 GLU A C 1
ATOM 636 O O . GLU A 1 82 ? 25.827 -4.346 -57.813 1.00 94.75 82 GLU A O 1
ATOM 641 N N . VAL A 1 83 ? 27.163 -3.213 -59.214 1.00 95.19 83 VAL A N 1
ATOM 642 C CA . VAL A 1 83 ? 27.535 -2.164 -58.244 1.00 95.19 83 VAL A CA 1
ATOM 643 C C . VAL A 1 83 ? 26.314 -1.433 -57.674 1.00 95.19 83 VAL A C 1
ATOM 645 O O . VAL A 1 83 ? 26.286 -1.140 -56.481 1.00 95.19 83 VAL A O 1
ATOM 648 N N . LYS A 1 84 ? 25.282 -1.162 -58.488 1.00 95.31 84 LYS A N 1
ATOM 649 C CA . LYS A 1 84 ? 24.025 -0.568 -57.995 1.00 95.31 84 LYS A CA 1
ATOM 650 C C . LYS A 1 84 ? 23.290 -1.486 -57.023 1.00 95.31 84 LYS A C 1
ATOM 652 O O . LYS A 1 84 ? 22.867 -1.019 -55.973 1.00 95.31 84 LYS A O 1
ATOM 657 N N . ARG A 1 85 ? 23.176 -2.780 -57.340 1.00 95.56 85 ARG A N 1
ATOM 658 C CA . ARG A 1 85 ? 22.543 -3.765 -56.453 1.00 95.56 85 ARG A CA 1
ATOM 659 C C . ARG A 1 85 ? 23.284 -3.864 -55.121 1.00 95.56 85 ARG A C 1
ATOM 661 O O . ARG A 1 85 ? 22.644 -3.858 -54.077 1.00 95.56 85 ARG A O 1
ATOM 668 N N . ASP A 1 86 ? 24.610 -3.941 -55.158 1.00 95.94 86 ASP A N 1
ATOM 669 C CA . ASP A 1 86 ? 25.424 -4.079 -53.949 1.00 95.94 86 ASP A CA 1
ATOM 670 C C . ASP A 1 86 ? 25.333 -2.815 -53.070 1.00 95.94 86 ASP A C 1
ATOM 672 O O . ASP A 1 86 ? 25.252 -2.918 -51.846 1.00 95.94 86 ASP A O 1
ATOM 676 N N . ALA A 1 87 ? 25.245 -1.627 -53.684 1.00 95.25 87 ALA A N 1
ATOM 677 C CA . ALA A 1 87 ? 24.973 -0.373 -52.981 1.00 95.25 87 ALA A CA 1
ATOM 678 C C . ALA A 1 87 ? 23.564 -0.339 -52.353 1.00 95.25 87 ALA A C 1
ATOM 680 O O . ALA A 1 87 ? 23.439 -0.028 -51.171 1.00 95.25 87 ALA A O 1
ATOM 681 N N . GLU A 1 88 ? 22.517 -0.716 -53.097 1.00 96.81 88 GLU A N 1
ATOM 682 C CA . GLU A 1 88 ? 21.137 -0.802 -52.589 1.00 96.81 88 GLU A CA 1
ATOM 683 C C . GLU A 1 88 ? 21.008 -1.799 -51.422 1.00 96.81 88 GLU A C 1
ATOM 685 O O . GLU A 1 88 ? 20.317 -1.520 -50.439 1.00 96.81 88 GLU A O 1
ATOM 690 N N . ILE A 1 89 ? 21.705 -2.941 -51.487 1.00 95.81 89 ILE A N 1
ATOM 691 C CA . ILE A 1 89 ? 21.778 -3.916 -50.388 1.00 95.81 89 ILE A CA 1
ATOM 692 C C . ILE A 1 89 ? 22.471 -3.293 -49.171 1.00 95.81 89 ILE A C 1
ATOM 694 O O . ILE A 1 89 ? 21.914 -3.341 -48.074 1.00 95.81 89 ILE A O 1
ATOM 698 N N . GLY A 1 90 ? 23.633 -2.658 -49.355 1.00 97.19 90 GLY A N 1
ATOM 699 C CA . GLY A 1 90 ? 24.371 -2.007 -48.268 1.00 97.19 90 GLY A CA 1
ATOM 700 C C . GLY A 1 90 ? 23.576 -0.890 -47.581 1.00 97.19 90 GLY A C 1
ATOM 701 O O . GLY A 1 90 ? 23.565 -0.804 -46.351 1.00 97.19 90 GLY A O 1
ATOM 702 N N . GLU A 1 91 ? 22.848 -0.072 -48.345 1.00 96.50 91 GLU A N 1
ATOM 703 C CA . GLU A 1 91 ? 21.935 0.936 -47.795 1.00 96.50 91 GLU A CA 1
ATOM 704 C C . GLU A 1 91 ? 20.776 0.297 -47.017 1.00 96.50 91 GLU A C 1
ATOM 706 O O . GLU A 1 91 ? 20.469 0.733 -45.904 1.00 96.50 91 GLU A O 1
ATOM 711 N N . ALA A 1 92 ? 20.150 -0.754 -47.555 1.00 95.25 92 ALA A N 1
ATOM 712 C CA . ALA A 1 92 ? 19.041 -1.445 -46.901 1.00 95.25 92 ALA A CA 1
ATOM 713 C C . ALA A 1 92 ? 19.464 -2.150 -45.597 1.00 95.25 92 ALA A C 1
ATOM 715 O O . ALA A 1 92 ? 18.711 -2.138 -44.618 1.00 95.25 92 ALA A O 1
ATOM 716 N N . GLU A 1 93 ? 20.661 -2.737 -45.554 1.00 96.31 93 GLU A N 1
ATOM 717 C CA . GLU A 1 93 ? 21.239 -3.340 -44.348 1.00 96.31 93 GLU A CA 1
ATOM 718 C C . GLU A 1 93 ? 21.588 -2.276 -43.302 1.00 96.31 93 GLU A C 1
ATOM 720 O O . GLU A 1 93 ? 21.154 -2.385 -42.153 1.00 96.31 93 GLU A O 1
ATOM 725 N N . ALA A 1 94 ? 22.256 -1.187 -43.696 1.00 96.44 94 ALA A N 1
ATOM 726 C CA . ALA A 1 94 ? 22.562 -0.077 -42.793 1.00 96.44 94 ALA A CA 1
ATOM 727 C C . ALA A 1 94 ? 21.291 0.568 -42.206 1.00 96.44 94 ALA A C 1
ATOM 729 O O . ALA A 1 94 ? 21.227 0.841 -41.003 1.00 96.44 94 ALA A O 1
ATOM 730 N N . GLN A 1 95 ? 20.247 0.764 -43.021 1.00 96.94 95 GLN A N 1
ATOM 731 C CA . GLN A 1 95 ? 18.947 1.265 -42.561 1.00 96.94 95 GLN A CA 1
ATOM 732 C C . GLN A 1 95 ? 18.238 0.278 -41.626 1.00 96.94 95 GLN A C 1
ATOM 734 O O . GLN A 1 95 ? 17.665 0.700 -40.617 1.00 96.94 95 GLN A O 1
ATOM 739 N N . ARG A 1 96 ? 18.283 -1.030 -41.921 1.00 96.69 96 ARG A N 1
ATOM 740 C CA . ARG A 1 96 ? 17.733 -2.080 -41.049 1.00 96.69 96 ARG A CA 1
ATOM 741 C C . ARG A 1 96 ? 18.402 -2.041 -39.679 1.00 96.69 96 ARG A C 1
ATOM 743 O O . ARG A 1 96 ? 17.700 -1.956 -38.673 1.00 96.69 96 ARG A O 1
ATOM 750 N N . ASP A 1 97 ? 19.728 -2.046 -39.634 1.00 96.62 97 ASP A N 1
ATOM 751 C CA . ASP A 1 97 ? 20.500 -2.061 -38.391 1.00 96.62 97 ASP A CA 1
ATOM 752 C C . ASP A 1 97 ? 20.306 -0.785 -37.569 1.00 96.62 97 ASP A C 1
ATOM 754 O O . ASP A 1 97 ? 20.114 -0.851 -36.350 1.00 96.62 97 ASP A O 1
ATOM 758 N N . ALA A 1 98 ? 20.286 0.378 -38.227 1.00 96.31 98 ALA A N 1
ATOM 759 C CA . ALA A 1 98 ? 19.954 1.646 -37.587 1.00 96.31 98 ALA A CA 1
ATOM 760 C C . ALA A 1 98 ? 18.544 1.611 -36.976 1.00 96.31 98 ALA A C 1
ATOM 762 O O . ALA A 1 98 ? 18.354 2.022 -35.828 1.00 96.31 98 ALA A O 1
ATOM 763 N N . LYS A 1 99 ? 17.557 1.063 -37.698 1.00 96.88 99 LYS A N 1
ATOM 764 C CA . LYS A 1 99 ? 16.173 0.963 -37.223 1.00 96.88 99 LYS A CA 1
ATOM 765 C C . LYS A 1 99 ? 16.003 -0.058 -36.098 1.00 96.88 99 LYS A C 1
ATOM 767 O O . LYS A 1 99 ? 15.252 0.223 -35.167 1.00 96.88 99 LYS A O 1
ATOM 772 N N . ILE A 1 100 ? 16.715 -1.186 -36.125 1.00 96.06 100 ILE A N 1
ATOM 773 C CA . ILE A 1 100 ? 16.738 -2.165 -35.024 1.00 96.06 100 ILE A CA 1
ATOM 774 C C . ILE A 1 100 ? 17.323 -1.520 -33.764 1.00 96.06 100 ILE A C 1
ATOM 776 O O . ILE A 1 100 ? 16.669 -1.529 -32.723 1.00 96.06 100 ILE A O 1
ATOM 780 N N . LYS A 1 101 ? 18.505 -0.893 -33.857 1.00 96.56 101 LYS A N 1
ATOM 781 C CA . LYS A 1 101 ? 19.154 -0.216 -32.719 1.00 96.56 101 LYS A CA 1
ATOM 782 C C . LYS A 1 101 ? 18.298 0.921 -32.161 1.00 96.56 101 LYS A C 1
ATOM 784 O O . LYS A 1 101 ? 18.143 1.023 -30.948 1.00 96.56 101 LYS A O 1
ATOM 789 N N . SER A 1 102 ? 17.697 1.734 -33.031 1.00 96.31 102 SER A N 1
ATOM 790 C CA . SER A 1 102 ? 16.774 2.802 -32.631 1.00 96.31 102 SER A CA 1
ATOM 791 C C . SER A 1 102 ? 15.527 2.251 -31.931 1.00 96.31 102 SER A C 1
ATOM 793 O O . SER A 1 102 ? 15.162 2.751 -30.870 1.00 96.31 102 SER A O 1
ATOM 795 N N . SER A 1 103 ? 14.922 1.183 -32.460 1.00 95.50 103 SER A N 1
ATOM 796 C CA . SER A 1 103 ? 13.734 0.557 -31.860 1.00 95.50 103 SER A CA 1
ATOM 797 C C . SER A 1 103 ? 14.040 -0.076 -30.501 1.00 95.50 103 SER A C 1
ATOM 799 O O . SER A 1 103 ? 13.247 0.070 -29.577 1.00 95.50 103 SER A O 1
ATOM 801 N N . LEU A 1 104 ? 15.197 -0.732 -30.353 1.00 95.75 104 LEU A N 1
ATOM 802 C CA . LEU A 1 104 ? 15.651 -1.297 -29.079 1.00 95.75 104 LEU A CA 1
ATOM 803 C C . LEU A 1 104 ? 15.879 -0.191 -28.036 1.00 95.75 104 LEU A C 1
ATOM 805 O O . LEU A 1 104 ? 15.335 -0.260 -26.938 1.00 95.75 104 LEU A O 1
ATOM 809 N N . ALA A 1 105 ? 16.596 0.875 -28.407 1.00 95.69 105 ALA A N 1
ATOM 810 C CA . ALA A 1 105 ? 16.827 2.023 -27.531 1.00 95.69 105 ALA A CA 1
ATOM 811 C C . ALA A 1 105 ? 15.519 2.729 -27.123 1.00 95.69 105 ALA A C 1
ATOM 813 O O . ALA A 1 105 ? 15.387 3.161 -25.979 1.00 95.69 105 ALA A O 1
ATOM 814 N N . MET A 1 106 ? 14.533 2.811 -28.025 1.00 95.12 106 MET A N 1
ATOM 815 C CA . MET A 1 106 ? 13.189 3.296 -27.693 1.00 95.12 106 MET A CA 1
ATOM 816 C C . MET A 1 106 ? 12.467 2.361 -26.719 1.00 95.12 106 MET A C 1
ATOM 818 O O . MET A 1 106 ? 11.910 2.846 -25.741 1.00 95.12 106 MET A O 1
ATOM 822 N N . GLN A 1 107 ? 12.493 1.042 -26.940 1.00 94.75 107 GLN A N 1
ATOM 823 C CA . GLN A 1 107 ? 11.862 0.070 -26.038 1.00 94.75 107 GLN A CA 1
ATOM 824 C C . GLN A 1 107 ? 12.471 0.100 -24.634 1.00 94.75 107 GLN A C 1
ATOM 826 O O . GLN A 1 107 ? 11.730 0.089 -23.655 1.00 94.75 107 GLN A O 1
ATOM 831 N N . ASP A 1 108 ? 13.797 0.151 -24.519 1.00 94.12 108 ASP A N 1
ATOM 832 C CA . ASP A 1 108 ? 14.471 0.193 -23.220 1.00 94.12 108 ASP A CA 1
ATOM 833 C C . ASP A 1 108 ? 14.274 1.546 -22.522 1.00 94.12 108 ASP A C 1
ATOM 835 O O . ASP A 1 108 ? 14.006 1.582 -21.322 1.00 94.12 108 ASP A O 1
ATOM 839 N N . GLY A 1 109 ? 14.287 2.652 -23.274 1.00 95.69 109 GLY A N 1
ATOM 840 C CA . GLY A 1 109 ? 13.903 3.965 -22.754 1.00 95.69 109 GLY A CA 1
ATOM 841 C C . GLY A 1 109 ? 12.459 4.003 -22.244 1.00 95.69 109 GLY A C 1
ATOM 842 O O . GLY A 1 109 ? 12.198 4.585 -21.193 1.00 95.69 109 GLY A O 1
ATOM 843 N N . GLU A 1 110 ? 11.523 3.354 -22.941 1.00 94.81 110 GLU A N 1
ATOM 844 C CA . GLU A 1 110 ? 10.115 3.299 -22.536 1.00 94.81 110 GLU A CA 1
ATOM 845 C C . GLU A 1 110 ? 9.898 2.415 -21.300 1.00 94.81 110 GLU A C 1
ATOM 847 O O . GLU A 1 110 ? 9.165 2.820 -20.402 1.00 94.81 110 GLU A O 1
ATOM 852 N N . LYS A 1 111 ? 10.594 1.272 -21.180 1.00 95.19 111 LYS A N 1
ATOM 853 C CA . LYS A 1 111 ? 10.604 0.468 -19.939 1.00 95.19 111 LYS A CA 1
ATOM 854 C C . LYS A 1 111 ? 11.038 1.314 -18.743 1.00 95.19 111 LYS A C 1
ATOM 856 O O . LYS A 1 111 ? 10.322 1.373 -17.752 1.00 95.19 111 LYS A O 1
ATOM 861 N N . VAL A 1 112 ? 12.158 2.034 -18.861 1.00 95.69 112 VAL A N 1
ATOM 862 C CA . VAL A 1 112 ? 12.682 2.880 -17.774 1.00 95.69 112 VAL A CA 1
ATOM 863 C C . VAL A 1 112 ? 11.708 4.004 -17.403 1.00 95.69 112 VAL A C 1
ATOM 865 O O . VAL A 1 112 ? 11.575 4.319 -16.218 1.00 95.69 112 VAL A O 1
ATOM 868 N N . LYS A 1 113 ? 10.986 4.592 -18.370 1.00 95.38 113 LYS A N 1
ATOM 869 C CA . LYS A 1 113 ? 9.902 5.547 -18.072 1.00 95.38 113 LYS A CA 1
ATOM 870 C C . LYS A 1 113 ? 8.759 4.888 -17.306 1.00 95.38 113 LYS A C 1
ATOM 872 O O . LYS A 1 113 ? 8.376 5.420 -16.272 1.00 95.38 113 LYS A O 1
ATOM 877 N N . LEU A 1 114 ? 8.247 3.751 -17.782 1.00 95.56 114 LEU A N 1
ATOM 878 C CA . LEU A 1 114 ? 7.129 3.038 -17.155 1.00 95.56 114 LEU A CA 1
ATOM 879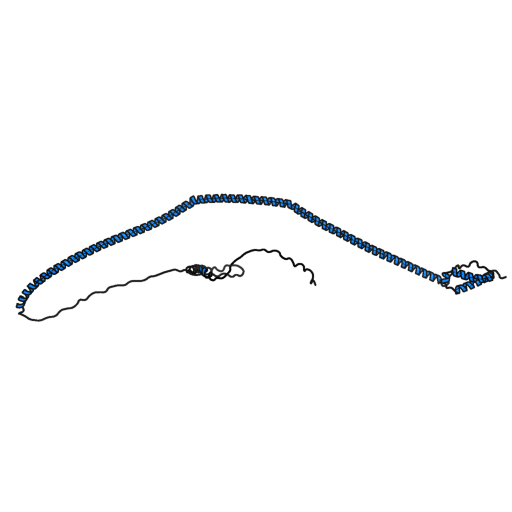 C C . LEU A 1 114 ? 7.480 2.566 -15.738 1.00 95.56 114 LEU A C 1
ATOM 881 O O . LEU A 1 114 ? 6.678 2.739 -14.824 1.00 95.56 114 LEU A O 1
ATOM 885 N N . ASP A 1 115 ? 8.695 2.060 -15.523 1.00 96.44 115 ASP A N 1
ATOM 886 C CA . ASP A 1 115 ? 9.202 1.705 -14.193 1.00 96.44 115 ASP A CA 1
ATOM 887 C C . ASP A 1 115 ? 9.316 2.945 -13.290 1.00 96.44 115 ASP A C 1
ATOM 889 O O . ASP A 1 115 ? 8.969 2.903 -12.108 1.00 96.44 115 ASP A O 1
ATOM 893 N N . SER A 1 116 ? 9.767 4.082 -13.830 1.00 95.94 116 SER A N 1
ATOM 894 C CA . SER A 1 116 ? 9.837 5.348 -13.086 1.00 95.94 116 SER A CA 1
ATOM 895 C C . SER A 1 116 ? 8.446 5.874 -12.722 1.00 95.94 116 SER A C 1
ATOM 897 O O . SER A 1 116 ? 8.226 6.288 -11.586 1.00 95.94 116 SER A O 1
ATOM 899 N N . GLU A 1 117 ? 7.490 5.817 -13.648 1.00 96.25 117 GLU A N 1
ATOM 900 C CA . GLU A 1 117 ? 6.097 6.222 -13.443 1.00 96.25 117 GLU A CA 1
ATOM 901 C C . GLU A 1 117 ? 5.388 5.309 -12.434 1.00 96.25 117 GLU A C 1
ATOM 903 O O . GLU A 1 117 ? 4.721 5.802 -11.525 1.00 96.25 117 GLU A O 1
ATOM 908 N N . ALA A 1 118 ? 5.618 3.994 -12.500 1.00 96.19 118 ALA A N 1
ATOM 909 C CA . ALA A 1 118 ? 5.141 3.041 -11.502 1.00 96.19 118 ALA A CA 1
ATOM 910 C C . ALA A 1 118 ? 5.708 3.349 -10.105 1.00 96.19 118 ALA A C 1
ATOM 912 O O . ALA A 1 118 ? 4.958 3.376 -9.130 1.00 96.19 118 ALA A O 1
ATOM 913 N N . ASN A 1 119 ? 7.006 3.651 -9.995 1.00 96.69 119 ASN A N 1
ATOM 914 C CA . ASN A 1 119 ? 7.628 4.052 -8.729 1.00 96.69 119 ASN A CA 1
ATOM 915 C C . ASN A 1 119 ? 7.069 5.383 -8.190 1.00 96.69 119 ASN A C 1
ATOM 917 O O . ASN A 1 119 ? 6.829 5.505 -6.988 1.00 96.69 119 ASN A O 1
ATOM 921 N N . ILE A 1 120 ? 6.803 6.360 -9.063 1.00 96.50 120 ILE A N 1
ATOM 922 C CA . ILE A 1 120 ? 6.148 7.628 -8.705 1.00 96.50 120 ILE A CA 1
ATOM 923 C C . ILE A 1 120 ? 4.719 7.369 -8.202 1.00 96.50 120 ILE A C 1
ATOM 925 O O . ILE A 1 120 ? 4.350 7.854 -7.132 1.00 96.50 120 ILE A O 1
ATOM 929 N N . ALA A 1 121 ? 3.930 6.553 -8.905 1.00 95.31 121 ALA A N 1
ATOM 930 C CA . ALA A 1 121 ? 2.571 6.189 -8.506 1.00 95.31 121 ALA A CA 1
ATOM 931 C C . ALA A 1 121 ? 2.534 5.435 -7.162 1.00 95.31 121 ALA A C 1
ATOM 933 O O . ALA A 1 121 ? 1.688 5.726 -6.312 1.00 95.31 121 ALA A O 1
ATOM 934 N N . LEU A 1 122 ? 3.481 4.520 -6.924 1.00 95.81 122 LEU A N 1
ATOM 935 C CA . LEU A 1 122 ? 3.658 3.843 -5.635 1.00 95.81 122 LEU A CA 1
ATOM 936 C C . LEU A 1 122 ? 3.988 4.839 -4.514 1.00 95.81 122 LEU A C 1
ATOM 938 O O . LEU A 1 122 ? 3.360 4.795 -3.456 1.00 95.81 122 LEU A O 1
ATOM 942 N N . ALA A 1 123 ? 4.913 5.774 -4.752 1.00 96.38 123 ALA A N 1
ATOM 943 C CA . ALA A 1 123 ? 5.268 6.808 -3.782 1.00 96.38 123 ALA A CA 1
ATOM 944 C C . ALA A 1 123 ? 4.086 7.742 -3.459 1.00 96.38 123 ALA A C 1
ATOM 946 O O . ALA A 1 123 ? 3.884 8.086 -2.293 1.00 96.38 123 ALA A O 1
ATOM 947 N N . HIS A 1 124 ? 3.272 8.108 -4.457 1.00 96.25 124 HIS A N 1
ATOM 948 C CA . HIS A 1 124 ? 2.035 8.867 -4.252 1.00 96.25 124 HIS A CA 1
ATOM 949 C C . HIS A 1 124 ? 1.023 8.092 -3.404 1.00 96.25 124 HIS A C 1
ATOM 951 O O . HIS A 1 124 ? 0.562 8.622 -2.393 1.00 96.25 124 HIS A O 1
ATOM 957 N N . ARG A 1 125 ? 0.738 6.828 -3.746 1.00 97.44 125 ARG A N 1
ATOM 958 C CA . ARG A 1 125 ? -0.159 5.956 -2.970 1.00 97.44 125 ARG A CA 1
ATOM 959 C C . ARG A 1 125 ? 0.290 5.837 -1.513 1.00 97.44 125 ARG A C 1
ATOM 961 O O . ARG A 1 125 ? -0.520 5.973 -0.601 1.00 97.44 125 ARG A O 1
ATOM 968 N N . ASP A 1 126 ? 1.575 5.597 -1.274 1.00 97.06 126 ASP A N 1
ATOM 969 C CA . ASP A 1 126 ? 2.106 5.404 0.080 1.00 97.06 126 ASP A CA 1
ATOM 970 C C . ASP A 1 126 ? 2.092 6.703 0.899 1.00 97.06 126 ASP A C 1
ATOM 972 O O . ASP A 1 126 ? 1.875 6.679 2.114 1.00 97.06 126 ASP A O 1
ATOM 976 N N . LEU A 1 127 ? 2.273 7.849 0.239 1.00 97.12 127 LEU A N 1
ATOM 977 C CA . LEU A 1 127 ? 2.097 9.173 0.828 1.00 97.12 127 LEU A CA 1
ATOM 978 C C . LEU A 1 127 ? 0.626 9.452 1.172 1.00 97.12 127 LEU A C 1
ATOM 980 O O . LEU A 1 127 ? 0.357 9.994 2.245 1.00 97.12 127 LEU A O 1
ATOM 984 N N . GLU A 1 128 ? -0.327 9.065 0.322 1.00 96.44 128 GLU A N 1
ATOM 985 C CA . GLU A 1 128 ? -1.764 9.191 0.602 1.00 96.44 128 GLU A CA 1
ATOM 986 C C . GLU A 1 128 ? -2.212 8.284 1.750 1.00 96.44 128 GLU A C 1
ATOM 988 O O . GLU A 1 128 ? -2.884 8.761 2.665 1.00 96.44 128 GLU A O 1
ATOM 993 N N . ILE A 1 129 ? -1.767 7.023 1.779 1.00 97.75 129 ILE A N 1
ATOM 994 C CA . ILE A 1 129 ? -2.027 6.094 2.892 1.00 97.75 129 ILE A CA 1
ATOM 995 C C . ILE A 1 129 ? -1.505 6.681 4.209 1.00 97.75 129 ILE A C 1
ATOM 997 O O . ILE A 1 129 ? -2.243 6.720 5.192 1.00 97.75 129 ILE A O 1
ATOM 1001 N N . LYS A 1 130 ? -0.269 7.200 4.235 1.00 97.25 130 LYS A N 1
ATOM 1002 C CA . LYS A 1 130 ? 0.300 7.840 5.434 1.00 97.25 130 LYS A CA 1
ATOM 1003 C C . LYS A 1 130 ? -0.468 9.096 5.844 1.00 97.25 130 LYS A C 1
ATOM 1005 O O . LYS A 1 130 ? -0.719 9.284 7.030 1.00 97.25 130 LYS A O 1
ATOM 1010 N N . ARG A 1 131 ? -0.884 9.942 4.893 1.00 97.38 131 ARG A N 1
ATOM 1011 C CA . ARG A 1 131 ? -1.736 11.111 5.180 1.00 97.38 131 ARG A CA 1
ATOM 1012 C C . ARG A 1 131 ? -3.069 10.696 5.800 1.00 97.38 131 ARG A C 1
ATOM 1014 O O . ARG A 1 131 ? -3.446 11.271 6.814 1.00 97.38 131 ARG A O 1
ATOM 1021 N N . ALA A 1 132 ? -3.739 9.690 5.242 1.00 96.56 132 ALA A N 1
ATOM 1022 C CA . ALA A 1 132 ? -5.000 9.174 5.769 1.00 96.56 132 ALA A CA 1
ATOM 1023 C C . ALA A 1 132 ? -4.833 8.560 7.171 1.00 96.56 132 ALA A C 1
ATOM 1025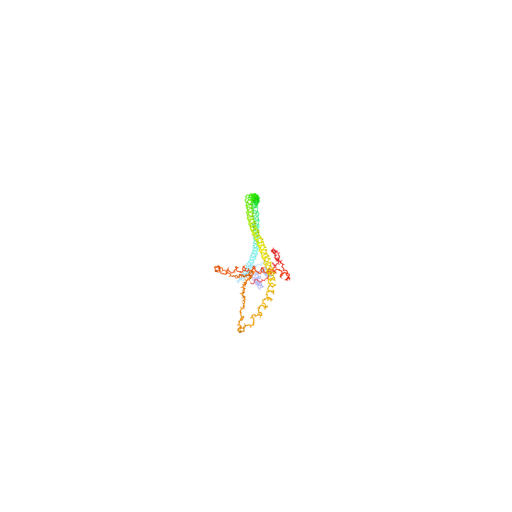 O O . ALA A 1 132 ? -5.656 8.814 8.046 1.00 96.56 132 ALA A O 1
ATOM 1026 N N . GLN A 1 133 ? -3.745 7.819 7.415 1.00 97.62 133 GLN A N 1
ATOM 1027 C CA . GLN A 1 133 ? -3.407 7.277 8.737 1.00 97.62 133 GLN A CA 1
ATOM 1028 C C . GLN A 1 133 ? -3.188 8.386 9.773 1.00 97.62 133 GLN A C 1
ATOM 1030 O O . GLN A 1 133 ? -3.833 8.368 10.819 1.00 97.62 133 GLN A O 1
ATOM 1035 N N . TYR A 1 134 ? -2.347 9.382 9.474 1.00 96.75 134 TYR A N 1
ATOM 1036 C CA . TYR A 1 134 ? -2.115 10.506 10.387 1.00 96.75 134 TYR A CA 1
ATOM 1037 C C . TYR A 1 134 ? -3.367 11.360 10.594 1.00 96.75 134 TYR A C 1
ATOM 1039 O O . TYR A 1 134 ? -3.597 11.838 11.701 1.00 96.75 134 TYR A O 1
ATOM 1047 N N . GLN A 1 135 ? -4.200 11.545 9.565 1.00 97.44 135 GLN A N 1
ATOM 1048 C CA . GLN A 1 135 ? -5.465 12.257 9.715 1.00 97.44 135 GLN A CA 1
ATOM 1049 C C . GLN A 1 135 ? -6.430 11.491 10.627 1.00 97.44 135 GLN A C 1
ATOM 1051 O O . GLN A 1 135 ? -6.978 12.093 11.546 1.00 97.44 135 GLN A O 1
ATOM 1056 N N . ALA A 1 136 ? -6.580 10.176 10.444 1.00 96.69 136 ALA A N 1
ATOM 1057 C CA . ALA A 1 136 ? -7.382 9.341 11.335 1.00 96.69 136 ALA A CA 1
ATOM 1058 C C . ALA A 1 136 ? -6.853 9.386 12.780 1.00 96.69 136 ALA A C 1
ATOM 1060 O O . ALA A 1 136 ? -7.632 9.545 13.718 1.00 96.69 136 ALA A O 1
ATOM 1061 N N . GLU A 1 137 ? -5.535 9.327 12.983 1.00 96.31 137 GLU A N 1
ATOM 1062 C CA . GLU A 1 137 ? -4.926 9.451 14.310 1.00 96.31 137 GLU A CA 1
ATOM 1063 C C . GLU A 1 137 ? -5.216 10.825 14.942 1.00 96.31 137 GLU A C 1
ATOM 1065 O O . GLU A 1 137 ? -5.743 10.890 16.055 1.00 96.31 137 GLU A O 1
ATOM 1070 N N . VAL A 1 138 ? -4.995 11.925 14.215 1.00 96.31 138 VAL A N 1
ATOM 1071 C CA . VAL A 1 138 ? -5.334 13.288 14.664 1.00 96.31 138 VAL A CA 1
ATOM 1072 C C . VAL A 1 138 ? -6.826 13.424 14.982 1.00 96.31 138 VAL A C 1
ATOM 1074 O O . VAL A 1 138 ? -7.178 14.034 15.991 1.00 96.31 138 VAL A O 1
ATOM 1077 N N . GLU A 1 139 ? -7.713 12.842 14.175 1.00 95.12 139 GLU A N 1
ATOM 1078 C CA . GLU A 1 139 ? -9.159 12.858 14.410 1.00 95.12 139 GLU A CA 1
ATOM 1079 C C . GLU A 1 139 ? -9.555 12.042 15.648 1.00 95.12 139 GLU A C 1
ATOM 1081 O O . GLU A 1 139 ? -10.349 12.533 16.451 1.00 95.12 139 GLU A O 1
ATOM 1086 N N . THR A 1 140 ? -8.960 10.867 15.890 1.00 94.75 140 THR A N 1
ATOM 1087 C CA . THR A 1 140 ? -9.212 10.084 17.120 1.00 94.75 140 THR A CA 1
ATOM 1088 C C . THR A 1 140 ? -8.728 10.808 18.378 1.00 94.75 140 THR A C 1
ATOM 1090 O O . THR A 1 140 ? -9.455 10.864 19.376 1.00 94.75 140 THR A O 1
ATOM 1093 N N . GLN A 1 141 ? -7.551 11.438 18.332 1.00 94.31 141 GLN A N 1
ATOM 1094 C CA . GLN A 1 141 ? -7.027 12.242 19.440 1.00 94.31 141 GLN A CA 1
ATOM 1095 C C . GLN A 1 141 ? -7.889 13.487 19.675 1.00 94.31 141 GLN A C 1
ATOM 1097 O O . GLN A 1 141 ? -8.244 13.797 20.813 1.00 94.31 141 GLN A O 1
ATOM 1102 N N . ARG A 1 142 ? -8.320 14.167 18.605 1.00 94.38 142 ARG A N 1
ATOM 1103 C CA . ARG A 1 142 ? -9.221 15.326 18.679 1.00 94.38 142 ARG A CA 1
ATOM 1104 C C . ARG A 1 142 ? -10.604 14.951 19.210 1.00 94.38 142 ARG A C 1
ATOM 1106 O O . ARG A 1 142 ? -11.152 15.704 20.010 1.00 94.38 142 ARG A O 1
ATOM 1113 N N . ALA A 1 143 ? -11.151 13.800 18.822 1.00 93.69 143 ALA A N 1
ATOM 1114 C CA . ALA A 1 143 ? -12.407 13.278 19.355 1.00 93.69 143 ALA A CA 1
ATOM 1115 C C . ALA A 1 143 ? -12.282 12.939 20.848 1.00 93.69 143 ALA A C 1
ATOM 1117 O O . ALA A 1 143 ? -13.145 13.323 21.635 1.00 93.69 143 ALA A O 1
ATOM 1118 N N . THR A 1 144 ? -11.179 12.309 21.259 1.00 91.12 144 THR A N 1
ATOM 1119 C CA . THR A 1 144 ? -10.884 12.004 22.670 1.00 91.12 144 THR A CA 1
ATOM 1120 C C . THR A 1 144 ? -10.748 13.284 23.503 1.00 91.12 144 THR A C 1
ATOM 1122 O O . THR A 1 144 ? -11.366 13.411 24.561 1.00 91.12 144 THR A O 1
ATOM 1125 N N . ALA A 1 145 ? -10.021 14.285 22.999 1.00 92.62 145 ALA A N 1
ATOM 1126 C CA . ALA A 1 145 ? -9.896 15.597 23.633 1.00 92.62 145 ALA A CA 1
ATOM 1127 C C . ALA A 1 145 ? -11.243 16.342 23.710 1.00 92.62 145 ALA A C 1
ATOM 1129 O O . ALA A 1 145 ? -11.563 16.934 24.740 1.00 92.62 145 ALA A O 1
ATOM 1130 N N . ALA A 1 146 ? -12.071 16.270 22.662 1.00 92.94 146 ALA A N 1
ATOM 1131 C CA . ALA A 1 146 ? -13.415 16.847 22.658 1.00 92.94 146 ALA A CA 1
ATOM 1132 C C . ALA A 1 146 ? -14.359 16.145 23.651 1.00 92.94 146 ALA A C 1
ATOM 1134 O O . ALA A 1 146 ? -15.166 16.811 24.296 1.00 92.94 146 ALA A O 1
ATOM 1135 N N . GLN A 1 147 ? -14.235 14.824 23.830 1.00 90.75 147 GLN A N 1
ATOM 1136 C CA . GLN A 1 147 ? -14.986 14.055 24.829 1.00 90.75 147 GLN A CA 1
ATOM 1137 C C . GLN A 1 147 ? -14.552 14.355 26.272 1.00 90.75 147 GLN A C 1
ATOM 1139 O O . GLN A 1 147 ? -15.370 14.217 27.184 1.00 90.75 147 GLN A O 1
ATOM 1144 N N . ALA A 1 148 ? -13.311 14.799 26.502 1.00 89.75 148 ALA A N 1
ATOM 1145 C CA . ALA A 1 148 ? -12.794 15.066 27.846 1.00 89.75 148 ALA A CA 1
ATOM 1146 C C . ALA A 1 148 ? -13.616 16.121 28.611 1.00 89.75 148 ALA A C 1
ATOM 1148 O O . ALA A 1 148 ? -13.852 15.957 29.807 1.00 89.75 148 ALA A O 1
ATOM 1149 N N . GLY A 1 149 ? -14.109 17.164 27.930 1.00 92.56 149 GLY A N 1
ATOM 1150 C CA . GLY A 1 149 ? -14.973 18.193 28.525 1.00 92.56 149 GLY A CA 1
ATOM 1151 C C . GLY A 1 149 ? -16.312 17.631 29.035 1.00 92.56 149 GLY A C 1
ATOM 1152 O O . GLY A 1 149 ? -16.559 17.663 30.245 1.00 92.56 149 GLY A O 1
ATOM 1153 N N . PRO A 1 150 ? -17.161 17.060 28.157 1.00 93.69 150 PRO A N 1
ATOM 1154 C CA . PRO A 1 150 ? -18.397 16.384 28.545 1.00 93.69 150 PRO A CA 1
ATOM 1155 C C . PRO A 1 150 ? -18.183 15.295 29.601 1.00 93.69 150 PRO A C 1
ATOM 1157 O O . PRO A 1 150 ? -18.897 15.289 30.602 1.00 93.69 150 PRO A O 1
ATOM 1160 N N . LEU A 1 151 ? -17.167 14.435 29.448 1.00 92.25 151 LEU A N 1
ATOM 1161 C CA . LEU A 1 151 ? -16.856 13.368 30.405 1.00 92.25 151 LEU A CA 1
ATOM 1162 C C . LEU A 1 151 ? -16.469 13.918 31.785 1.00 92.25 151 LEU A C 1
ATOM 1164 O O . LEU A 1 151 ? -16.925 13.394 32.800 1.00 92.25 151 LEU A O 1
ATOM 1168 N N . SER A 1 152 ? -15.666 14.984 31.838 1.00 89.69 152 SER A N 1
ATOM 1169 C CA . SER A 1 152 ? -15.322 15.673 33.086 1.00 89.69 152 SER A CA 1
ATOM 1170 C C . SER A 1 152 ? -16.570 16.259 33.753 1.00 89.69 152 SER A C 1
ATOM 1172 O O . SER A 1 152 ? -16.816 16.011 34.934 1.00 89.69 152 SER A O 1
ATOM 1174 N N . SER A 1 153 ? -17.435 16.931 32.984 1.00 92.75 153 SER A N 1
ATOM 1175 C CA . SER A 1 153 ? -18.698 17.473 33.504 1.00 92.75 153 SER A CA 1
ATOM 1176 C C . SER A 1 153 ? -19.660 16.383 34.002 1.00 92.75 153 SER A C 1
ATOM 1178 O O . SER A 1 153 ? -20.321 16.567 35.023 1.00 92.75 153 SER A O 1
ATOM 1180 N N . ALA A 1 154 ? -19.698 15.223 33.339 1.00 93.12 154 ALA A N 1
ATOM 1181 C CA . ALA A 1 154 ? -20.504 14.077 33.745 1.00 93.12 154 ALA A CA 1
ATOM 1182 C C . ALA A 1 154 ? -19.974 13.442 35.040 1.00 93.12 154 ALA A C 1
ATOM 1184 O O . ALA A 1 154 ? -20.764 13.166 35.939 1.00 93.12 154 ALA A O 1
ATOM 1185 N N . LYS A 1 155 ? -18.649 13.291 35.185 1.00 93.12 155 LYS A N 1
ATOM 1186 C CA . LYS A 1 155 ? -18.009 12.845 36.437 1.00 93.12 155 LYS A CA 1
ATOM 1187 C C . LYS A 1 155 ? -18.268 13.817 37.590 1.00 93.12 155 LYS A C 1
ATOM 1189 O O . LYS A 1 155 ? -18.611 13.377 38.682 1.00 93.12 155 LYS A O 1
ATOM 1194 N N . ALA A 1 156 ? -18.165 15.124 37.347 1.00 91.25 156 ALA A N 1
ATOM 1195 C CA . ALA A 1 156 ? -18.474 16.144 38.348 1.00 91.25 156 ALA A CA 1
ATOM 1196 C C . ALA A 1 156 ? -19.947 16.077 38.791 1.00 91.25 156 ALA A C 1
ATOM 1198 O O . ALA A 1 156 ? -20.225 16.038 39.986 1.00 91.25 156 ALA A O 1
ATOM 1199 N N . ARG A 1 157 ? -20.894 15.966 37.846 1.00 93.06 157 ARG A N 1
ATOM 1200 C CA . ARG A 1 157 ? -22.320 15.757 38.157 1.00 93.06 157 ARG A CA 1
ATOM 1201 C C . ARG A 1 157 ? -22.570 14.453 38.912 1.00 93.06 157 ARG A C 1
ATOM 1203 O O . ARG A 1 157 ? -23.337 14.456 39.864 1.00 93.06 157 ARG A O 1
ATOM 1210 N N . GLN A 1 158 ? -21.913 13.357 38.531 1.00 92.81 158 GLN A N 1
ATOM 1211 C CA . GLN A 1 158 ? -22.025 12.076 39.232 1.00 92.81 158 GLN A CA 1
ATOM 1212 C C . GLN A 1 158 ? -21.543 12.183 40.685 1.00 92.81 158 GLN A C 1
ATOM 1214 O O . GLN A 1 158 ? -22.185 11.626 41.570 1.00 92.81 158 GLN A O 1
ATOM 1219 N N . ALA A 1 159 ? -20.454 12.914 40.939 1.00 93.25 159 ALA A N 1
ATOM 1220 C CA . ALA A 1 159 ? -19.966 13.171 42.291 1.00 93.25 159 ALA A CA 1
ATOM 1221 C C . ALA A 1 159 ? -20.962 14.006 43.115 1.00 93.25 159 ALA A C 1
ATOM 1223 O O . ALA A 1 159 ? -21.240 13.644 44.255 1.00 93.25 159 ALA A O 1
ATOM 1224 N N . VAL A 1 160 ? -21.555 15.055 42.528 1.00 94.06 160 VAL A N 1
ATOM 1225 C CA . VAL A 1 160 ? -22.610 15.856 43.181 1.00 94.06 160 VAL A CA 1
ATOM 1226 C C . VAL A 1 160 ? -23.824 14.990 43.523 1.00 94.06 160 VAL A C 1
ATOM 1228 O O . VAL A 1 160 ? -24.202 14.933 44.686 1.00 94.06 160 VAL A O 1
ATOM 1231 N N . VAL A 1 161 ? -24.368 14.232 42.566 1.00 93.81 161 VAL A N 1
ATOM 1232 C CA . VAL A 1 161 ? -25.532 13.353 42.798 1.00 93.81 161 VAL A CA 1
ATOM 1233 C C . VAL A 1 161 ? -25.224 12.253 43.824 1.00 93.81 161 VAL A C 1
ATOM 1235 O O . VAL A 1 161 ? -26.079 11.891 44.629 1.00 93.81 161 VAL A O 1
ATOM 1238 N N . ALA A 1 162 ? -23.998 11.720 43.847 1.00 92.75 162 ALA A N 1
ATOM 1239 C CA . ALA A 1 162 ? -23.583 10.752 44.863 1.00 92.75 162 ALA A CA 1
ATOM 1240 C C . ALA A 1 162 ? -23.521 11.364 46.276 1.00 92.75 162 ALA A C 1
ATOM 1242 O O . ALA A 1 162 ? -23.801 10.663 47.252 1.00 92.75 162 ALA A O 1
ATOM 1243 N N . GLU A 1 163 ? -23.178 12.649 46.388 1.00 91.12 163 GLU A N 1
ATOM 1244 C CA . GLU A 1 163 ? -23.209 13.397 47.645 1.00 91.12 163 GLU A CA 1
ATOM 1245 C C . GLU A 1 163 ? -24.646 13.761 48.049 1.00 91.12 163 GLU A C 1
ATOM 1247 O O . GLU A 1 163 ? -25.025 13.525 49.191 1.00 91.12 163 GLU A O 1
ATOM 1252 N N . GLU A 1 164 ? -25.486 14.217 47.114 1.00 91.50 164 GLU A N 1
ATOM 1253 C CA . GLU A 1 164 ? -26.922 14.468 47.331 1.00 91.50 164 GLU A CA 1
ATOM 1254 C C . GLU A 1 164 ? -27.629 13.215 47.868 1.00 91.50 164 GLU A C 1
ATOM 1256 O O . GLU A 1 164 ? -28.274 13.265 48.913 1.00 91.50 164 GLU A O 1
ATOM 1261 N N . VAL A 1 165 ? -27.414 12.051 47.244 1.00 93.62 165 VAL A N 1
ATOM 1262 C CA . VAL A 1 165 ? -27.955 10.764 47.719 1.00 93.62 165 VAL A CA 1
ATOM 1263 C C . VAL A 1 165 ? -27.395 10.371 49.094 1.00 93.62 165 VAL A C 1
ATOM 1265 O O . VAL A 1 165 ? -28.070 9.675 49.857 1.00 93.62 165 VAL A O 1
ATOM 1268 N N . ARG A 1 166 ? -26.176 10.795 49.456 1.00 91.31 166 ARG A N 1
ATOM 1269 C CA . ARG A 1 166 ? -25.632 10.586 50.808 1.00 91.31 166 ARG A CA 1
ATOM 1270 C C . ARG A 1 166 ? -26.327 11.489 51.826 1.00 91.31 166 ARG A C 1
ATOM 1272 O O . ARG A 1 166 ? -26.715 10.991 52.880 1.00 91.31 166 ARG A O 1
ATOM 1279 N N . VAL A 1 167 ? -26.536 12.763 51.499 1.00 91.06 167 VAL A N 1
ATOM 1280 C CA . VAL A 1 167 ? -27.292 13.718 52.323 1.00 91.06 167 VAL A CA 1
ATOM 1281 C C . VAL A 1 167 ? -28.732 13.239 52.520 1.00 91.06 167 VAL A C 1
ATOM 1283 O O . VAL A 1 167 ? -29.199 13.189 53.655 1.00 91.06 167 VAL A O 1
ATOM 1286 N N . ASP A 1 168 ? -29.409 12.781 51.465 1.00 90.31 168 ASP A N 1
ATOM 1287 C CA . ASP A 1 168 ? -30.765 12.228 51.559 1.00 90.31 168 ASP A CA 1
ATOM 1288 C C . ASP A 1 168 ? -30.821 10.953 52.409 1.00 90.31 168 ASP A C 1
ATOM 1290 O O . ASP A 1 168 ? -31.758 10.781 53.191 1.00 90.31 168 ASP A O 1
ATOM 1294 N N . LYS A 1 169 ? -29.814 10.071 52.325 1.00 91.31 169 LYS A N 1
ATOM 1295 C CA . LYS A 1 169 ? -29.704 8.904 53.217 1.00 91.31 169 LYS A CA 1
ATOM 1296 C C . LYS A 1 169 ? -29.535 9.313 54.676 1.00 91.31 169 LYS A C 1
ATOM 1298 O O . LYS A 1 169 ? -30.218 8.744 55.523 1.00 91.31 169 LYS A O 1
ATOM 1303 N N . ILE A 1 170 ? -28.676 10.295 54.965 1.00 90.50 170 ILE A N 1
ATOM 1304 C CA . ILE A 1 170 ? -28.488 10.829 56.321 1.00 90.50 170 ILE A CA 1
ATOM 1305 C C . ILE A 1 170 ? -29.811 11.415 56.823 1.00 90.50 170 ILE A C 1
ATOM 1307 O O . ILE A 1 170 ? -30.340 10.918 57.815 1.00 90.50 170 ILE A O 1
ATOM 1311 N N . ARG A 1 171 ? -30.426 12.340 56.073 1.00 92.12 171 ARG A N 1
ATOM 1312 C CA . ARG A 1 171 ? -31.722 12.953 56.407 1.00 92.12 171 ARG A CA 1
ATOM 1313 C C . ARG A 1 171 ? -32.815 11.911 56.651 1.00 92.12 171 ARG A C 1
ATOM 1315 O O . ARG A 1 171 ? -33.573 12.023 57.607 1.00 92.12 171 ARG A O 1
ATOM 1322 N N . THR A 1 172 ? -32.895 10.884 55.806 1.00 89.06 172 THR A N 1
ATOM 1323 C CA . THR A 1 172 ? -33.879 9.800 55.955 1.00 89.06 172 THR A CA 1
ATOM 1324 C C . THR A 1 172 ? -33.577 8.944 57.187 1.00 89.06 172 THR A C 1
ATOM 1326 O O . THR A 1 172 ? -34.499 8.563 57.902 1.00 89.06 172 THR A O 1
ATOM 1329 N N . SER A 1 173 ? -32.304 8.671 57.491 1.00 88.94 173 SER A N 1
ATOM 1330 C CA . SER A 1 173 ? -31.915 7.933 58.701 1.00 88.94 173 SER A CA 1
ATOM 1331 C C . SER A 1 173 ? -32.192 8.718 59.989 1.00 88.94 173 SER A C 1
ATOM 1333 O O . SER A 1 173 ? -32.679 8.136 60.954 1.00 88.94 173 SER A O 1
ATOM 1335 N N . GLU A 1 174 ? -31.992 10.038 59.982 1.00 91.12 174 GLU A N 1
ATOM 1336 C CA . GLU A 1 174 ? -32.356 10.942 61.078 1.00 91.12 174 GLU A CA 1
ATOM 1337 C C . GLU A 1 174 ? -33.879 11.022 61.249 1.00 91.12 174 GLU A C 1
ATOM 1339 O O . GLU A 1 174 ? -34.379 10.932 62.368 1.00 91.12 174 GLU A O 1
ATOM 1344 N N . GLN A 1 175 ? -34.641 11.095 60.152 1.00 88.25 175 GLN A N 1
ATOM 1345 C CA . GLN A 1 175 ? -36.105 11.016 60.188 1.00 88.25 175 GLN A CA 1
ATOM 1346 C C . GLN A 1 175 ? -36.593 9.678 60.756 1.00 88.25 175 GLN A C 1
ATOM 1348 O O . GLN A 1 175 ? -37.469 9.676 61.616 1.00 88.25 175 GLN A O 1
ATOM 1353 N N . ILE A 1 176 ? -36.010 8.548 60.340 1.00 90.81 176 ILE A N 1
ATOM 1354 C CA . ILE A 1 176 ? -36.316 7.221 60.900 1.00 90.81 176 ILE A CA 1
ATOM 1355 C C . ILE A 1 176 ? -35.955 7.166 62.389 1.00 90.81 176 ILE A C 1
ATOM 1357 O O . ILE A 1 176 ? -36.717 6.610 63.174 1.00 90.81 176 ILE A O 1
ATOM 1361 N N . PHE A 1 177 ? -34.833 7.759 62.805 1.00 90.19 177 PHE A N 1
ATOM 1362 C CA . PHE A 1 177 ? -34.453 7.839 64.215 1.00 90.19 177 PHE A CA 1
ATOM 1363 C C . PHE A 1 177 ? -35.488 8.625 65.034 1.00 90.19 177 PHE A C 1
ATOM 1365 O O . PHE A 1 177 ? -35.991 8.105 66.028 1.00 90.19 177 PHE A O 1
ATOM 1372 N N . VAL A 1 178 ? -35.886 9.819 64.579 1.00 90.62 178 VAL A N 1
ATOM 1373 C CA . VAL A 1 178 ? -36.938 10.620 65.228 1.00 90.62 178 VAL A CA 1
ATOM 1374 C C . VAL A 1 178 ? -38.265 9.859 65.266 1.00 90.62 178 VAL A C 1
ATOM 1376 O O . VAL A 1 178 ? -38.881 9.785 66.325 1.00 90.62 178 VAL A O 1
ATOM 1379 N N . GLN A 1 179 ? -38.684 9.231 64.163 1.00 86.56 179 GLN A N 1
ATOM 1380 C CA . GLN A 1 179 ? -39.912 8.427 64.124 1.00 86.56 179 GLN A CA 1
ATOM 1381 C C . GLN A 1 179 ? -39.854 7.220 65.069 1.00 86.56 179 GLN A C 1
ATOM 1383 O O . GLN A 1 179 ? -40.840 6.930 65.740 1.00 86.56 179 GLN A O 1
ATOM 1388 N N . ASN A 1 180 ? -38.708 6.547 65.197 1.00 89.31 180 ASN A N 1
ATOM 1389 C CA . ASN A 1 180 ? -38.531 5.459 66.159 1.00 89.31 180 ASN A CA 1
ATOM 1390 C C . ASN A 1 180 ? -38.628 5.954 67.612 1.00 89.31 180 ASN A C 1
ATOM 1392 O O . ASN A 1 180 ? -39.242 5.280 68.437 1.00 89.31 180 ASN A O 1
ATOM 1396 N N . GLU A 1 181 ? -38.075 7.125 67.936 1.00 89.56 181 GLU A N 1
ATOM 1397 C CA . GLU A 1 181 ? -38.231 7.735 69.265 1.00 89.56 181 GLU A CA 1
ATOM 1398 C C . GLU A 1 181 ? -39.675 8.202 69.531 1.00 89.56 181 GLU A C 1
ATOM 1400 O O . GLU A 1 181 ? -40.183 8.037 70.641 1.00 89.56 181 GLU A O 1
ATOM 1405 N N . GLU A 1 182 ? -40.393 8.702 68.521 1.00 87.19 182 GLU A N 1
ATOM 1406 C CA . GLU A 1 182 ? -41.830 8.997 68.630 1.00 87.19 182 GLU A CA 1
ATOM 1407 C C . GLU A 1 182 ? -42.676 7.733 68.824 1.00 87.19 182 GLU A C 1
ATOM 1409 O O . GLU A 1 182 ? -43.593 7.734 69.648 1.00 87.19 182 GLU A O 1
ATOM 1414 N N . VAL A 1 183 ? -42.353 6.638 68.127 1.00 88.06 183 VAL A N 1
ATOM 1415 C CA . VAL A 1 183 ? -42.997 5.329 68.314 1.00 88.06 183 VAL A CA 1
ATOM 1416 C C . VAL A 1 183 ? -42.718 4.782 69.712 1.00 88.06 183 VAL A C 1
ATOM 1418 O O . VAL A 1 183 ? -43.662 4.344 70.362 1.00 88.06 183 VAL A O 1
ATOM 1421 N N . LYS A 1 184 ? -41.482 4.864 70.224 1.00 89.62 184 LYS A N 1
ATOM 1422 C CA . LYS A 1 184 ? -41.155 4.471 71.609 1.00 89.62 184 LYS A CA 1
ATOM 1423 C C . LYS A 1 184 ? -41.939 5.285 72.634 1.00 89.62 184 LYS A C 1
ATOM 1425 O O . LYS A 1 184 ? -42.521 4.699 73.543 1.00 89.62 184 LYS A O 1
ATOM 1430 N N . ARG A 1 185 ? -42.000 6.614 72.476 1.00 89.31 185 ARG A N 1
ATOM 1431 C CA . ARG A 1 185 ? -42.788 7.493 73.356 1.00 89.31 185 ARG A CA 1
ATOM 1432 C C . ARG A 1 185 ? -44.264 7.095 73.338 1.00 89.31 185 ARG A C 1
ATOM 1434 O O . ARG A 1 185 ? -44.838 6.839 74.390 1.00 89.31 185 ARG A O 1
ATOM 1441 N N . ARG A 1 186 ? -44.851 6.941 72.146 1.00 87.75 186 ARG A N 1
ATOM 1442 C CA . ARG A 1 186 ? -46.246 6.510 71.973 1.00 87.75 186 ARG A CA 1
ATOM 1443 C C . ARG A 1 186 ? -46.493 5.101 72.520 1.00 87.75 186 ARG A C 1
ATOM 1445 O O . ARG A 1 186 ? -47.563 4.843 73.060 1.00 87.75 186 ARG A O 1
ATOM 1452 N N . GLN A 1 187 ? -45.528 4.190 72.408 1.00 84.88 187 GLN A N 1
ATOM 1453 C CA . GLN A 1 187 ? -45.617 2.851 72.985 1.00 84.88 187 GLN A CA 1
ATOM 1454 C C . GLN A 1 187 ? -45.638 2.917 74.514 1.00 84.88 187 GLN A C 1
ATOM 1456 O O . GLN A 1 187 ? -46.501 2.286 75.110 1.00 84.88 187 GLN A O 1
ATOM 1461 N N . GLN A 1 188 ? -44.778 3.724 75.141 1.00 86.69 188 GLN A N 1
ATOM 1462 C CA . GLN A 1 188 ? -44.790 3.948 76.592 1.00 86.69 188 GLN A CA 1
ATOM 1463 C C . GLN A 1 188 ? -46.083 4.635 77.065 1.00 86.69 188 GLN A C 1
ATOM 1465 O O . GLN A 1 188 ? -46.635 4.260 78.097 1.00 86.69 188 GLN A O 1
ATOM 1470 N N . GLU A 1 189 ? -46.610 5.597 76.300 1.00 85.31 189 GLU A N 1
ATOM 1471 C CA . GLU A 1 189 ? -47.906 6.239 76.562 1.00 85.31 189 GLU A CA 1
ATOM 1472 C C . GLU A 1 189 ? -49.068 5.231 76.494 1.00 85.31 189 GLU A C 1
ATOM 1474 O O . GLU A 1 189 ? -49.892 5.179 77.410 1.00 85.31 189 GLU A O 1
ATOM 1479 N N . LEU A 1 190 ? -49.125 4.394 75.450 1.00 84.75 190 LEU A N 1
ATOM 1480 C CA . LEU A 1 190 ? -50.138 3.342 75.288 1.00 84.75 190 LEU A CA 1
ATOM 1481 C C . LEU A 1 190 ? -49.985 2.224 76.326 1.00 84.75 190 LEU A C 1
ATOM 1483 O O . LEU A 1 190 ? -50.984 1.710 76.828 1.00 84.75 190 LEU A O 1
ATOM 1487 N N . GLU A 1 191 ? -48.757 1.867 76.692 1.00 82.50 191 GLU A N 1
ATOM 1488 C CA . GLU A 1 191 ? -48.477 0.904 77.753 1.00 82.50 191 GLU A CA 1
ATOM 1489 C C . GLU A 1 191 ? -48.975 1.436 79.103 1.00 82.50 191 GLU A C 1
ATOM 1491 O O . GLU A 1 191 ? -49.691 0.738 79.818 1.00 82.50 191 GLU A O 1
ATOM 1496 N N . ALA A 1 192 ? -48.692 2.700 79.424 1.00 80.25 192 ALA A N 1
ATOM 1497 C CA . ALA A 1 192 ? -49.157 3.339 80.652 1.00 80.25 192 ALA A CA 1
ATOM 1498 C C . ALA A 1 192 ? -50.680 3.565 80.695 1.00 80.25 192 ALA A C 1
ATOM 1500 O O . ALA A 1 192 ? -51.279 3.404 81.757 1.00 80.25 192 ALA A O 1
ATOM 1501 N N . THR A 1 193 ? -51.299 3.930 79.568 1.00 80.31 193 THR A N 1
ATOM 1502 C CA . THR A 1 193 ? -52.705 4.381 79.505 1.00 80.31 193 THR A CA 1
ATOM 1503 C C . THR A 1 193 ? -53.693 3.267 79.164 1.00 80.31 193 THR A C 1
ATOM 1505 O O . THR A 1 193 ? -54.831 3.306 79.621 1.00 80.31 193 THR A O 1
ATOM 1508 N N . VAL A 1 194 ? -53.291 2.277 78.362 1.00 80.81 194 VAL A N 1
ATOM 1509 C CA . VAL A 1 194 ? -54.178 1.208 77.871 1.00 80.81 194 VAL A CA 1
ATOM 1510 C C . VAL A 1 194 ? -53.773 -0.143 78.448 1.00 80.81 194 VAL A C 1
ATOM 1512 O O . VAL A 1 194 ? -54.607 -0.816 79.047 1.00 80.81 194 VAL A O 1
ATOM 1515 N N . VAL A 1 195 ? -52.501 -0.536 78.316 1.00 81.56 195 VAL A N 1
ATOM 1516 C CA . VAL A 1 195 ? -52.059 -1.887 78.709 1.00 81.56 195 VAL A CA 1
ATOM 1517 C C . VAL A 1 195 ? -52.065 -2.053 80.226 1.00 81.56 195 VAL A C 1
ATOM 1519 O O . VAL A 1 195 ? -52.687 -2.983 80.723 1.00 81.56 195 VAL A O 1
ATOM 1522 N N . ARG A 1 196 ? -51.457 -1.137 80.990 1.00 82.06 196 ARG A N 1
ATOM 1523 C CA . ARG A 1 196 ? -51.395 -1.246 82.457 1.00 82.06 196 ARG A CA 1
ATOM 1524 C C . ARG A 1 196 ? -52.778 -1.240 83.126 1.00 82.06 196 ARG A C 1
ATOM 1526 O O . ARG A 1 196 ? -52.963 -2.064 84.020 1.00 82.06 196 ARG A O 1
ATOM 1533 N N . PRO A 1 197 ? -53.760 -0.408 82.721 1.00 82.44 197 PRO A N 1
ATOM 1534 C CA . PRO A 1 197 ? -55.129 -0.536 83.217 1.00 82.44 197 PRO A CA 1
ATOM 1535 C C . PRO A 1 197 ? -55.816 -1.828 82.765 1.00 82.44 197 PRO A C 1
ATOM 1537 O O . PRO A 1 197 ? -56.438 -2.481 83.594 1.00 82.44 197 PRO A O 1
ATOM 1540 N N . ALA A 1 198 ? -55.656 -2.258 81.507 1.00 78.75 198 ALA A N 1
ATOM 1541 C CA . ALA A 1 198 ? -56.254 -3.505 81.024 1.00 78.75 198 ALA A CA 1
ATOM 1542 C C . ALA A 1 198 ? -55.680 -4.753 81.723 1.00 78.75 198 ALA A C 1
ATOM 1544 O O . ALA A 1 198 ? -56.431 -5.664 82.066 1.00 78.75 198 ALA A O 1
ATOM 1545 N N . ASP A 1 199 ? -54.376 -4.791 82.002 1.00 79.69 199 ASP A N 1
ATOM 1546 C CA . ASP A 1 199 ? -53.741 -5.856 82.783 1.00 79.69 199 ASP A CA 1
ATOM 1547 C C . ASP A 1 199 ? -54.111 -5.770 84.270 1.00 79.69 199 ASP A C 1
ATOM 1549 O O . ASP A 1 199 ? -54.316 -6.807 84.905 1.00 79.69 199 ASP A O 1
ATOM 1553 N N . ALA A 1 200 ? -54.285 -4.569 84.833 1.00 77.56 200 ALA A N 1
ATOM 1554 C CA . ALA A 1 200 ? -54.828 -4.392 86.181 1.00 77.56 200 ALA A CA 1
ATOM 1555 C C . ALA A 1 200 ? -56.286 -4.882 86.280 1.00 77.56 200 ALA A C 1
ATOM 1557 O O . ALA A 1 200 ? -56.641 -5.563 87.238 1.00 77.56 200 ALA A O 1
ATOM 1558 N N . GLU A 1 201 ? -57.127 -4.622 85.276 1.00 82.38 201 GLU A N 1
ATOM 1559 C CA . GLU A 1 201 ? -58.491 -5.155 85.205 1.00 82.38 201 GLU A CA 1
ATOM 1560 C C . GLU A 1 201 ? -58.506 -6.667 84.980 1.00 82.38 201 GLU A C 1
ATOM 1562 O O . GLU A 1 201 ? -59.264 -7.380 85.638 1.00 82.38 201 GLU A O 1
ATOM 1567 N N . ARG A 1 202 ? -57.647 -7.189 84.099 1.00 82.00 202 ARG A N 1
ATOM 1568 C CA . ARG A 1 202 ? -57.503 -8.627 83.846 1.00 82.00 202 ARG A CA 1
ATOM 1569 C C . ARG A 1 202 ? -57.069 -9.367 85.106 1.00 82.00 202 ARG A C 1
ATOM 1571 O O . ARG A 1 202 ? -57.689 -10.367 85.459 1.00 82.00 202 ARG A O 1
ATOM 1578 N N . THR A 1 203 ? -56.046 -8.875 85.800 1.00 81.19 203 THR A N 1
ATOM 1579 C CA . THR A 1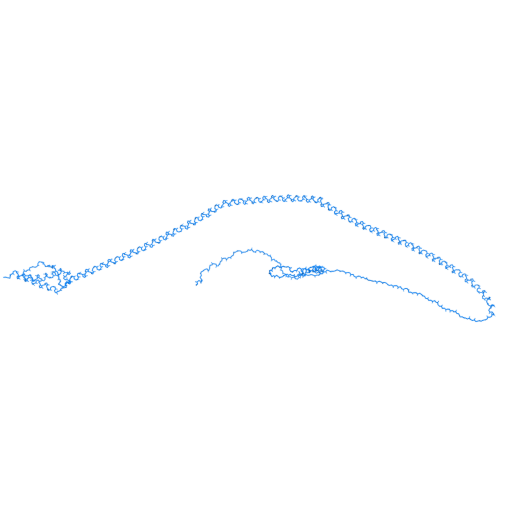 203 ? -55.576 -9.457 87.067 1.00 81.19 203 THR A CA 1
ATOM 1580 C C . THR A 1 203 ? -56.614 -9.302 88.176 1.00 81.19 203 THR A C 1
ATOM 1582 O O . THR A 1 203 ? -56.875 -10.277 88.877 1.00 81.19 203 THR A O 1
ATOM 1585 N N . ALA A 1 204 ? -57.305 -8.162 88.280 1.00 78.62 204 ALA A N 1
ATOM 1586 C CA . ALA A 1 204 ? -58.423 -7.992 89.210 1.00 78.62 204 ALA A CA 1
ATOM 1587 C C . ALA A 1 204 ? -59.591 -8.950 88.912 1.00 78.62 204 ALA A C 1
ATOM 1589 O O . ALA A 1 204 ? -60.207 -9.466 89.839 1.00 78.62 204 ALA A O 1
ATOM 1590 N N . ASN A 1 205 ? -59.896 -9.228 87.643 1.00 81.50 205 ASN A N 1
ATOM 1591 C CA . ASN A 1 205 ? -60.952 -10.163 87.251 1.00 81.50 205 ASN A CA 1
ATOM 1592 C C . ASN A 1 205 ? -60.557 -11.626 87.494 1.00 81.50 205 ASN A C 1
ATOM 1594 O O . ASN A 1 205 ? -61.389 -12.391 87.978 1.00 81.50 205 ASN A O 1
ATOM 1598 N N . ILE A 1 206 ? -59.297 -12.001 87.246 1.00 82.75 206 ILE A N 1
ATOM 1599 C CA . ILE A 1 206 ? -58.755 -13.313 87.636 1.00 82.75 206 ILE A CA 1
ATOM 1600 C C . ILE A 1 206 ? -58.831 -13.473 89.158 1.00 82.75 206 ILE A C 1
ATOM 1602 O O . ILE A 1 206 ? -59.390 -14.457 89.630 1.00 82.75 206 ILE A O 1
ATOM 1606 N N . LEU A 1 207 ? -58.373 -12.478 89.924 1.00 82.94 207 LEU A N 1
ATOM 1607 C CA . LEU A 1 207 ? -58.399 -12.509 91.387 1.00 82.94 207 LEU A CA 1
ATOM 1608 C C . LEU A 1 207 ? -59.830 -12.543 91.946 1.00 82.94 207 LEU A C 1
ATOM 1610 O O . LEU A 1 207 ? -60.089 -13.267 92.900 1.00 82.94 207 LEU A O 1
ATOM 1614 N N . ARG A 1 208 ? -60.790 -11.827 91.340 1.00 83.50 208 ARG A N 1
ATOM 1615 C CA . ARG A 1 208 ? -62.222 -11.932 91.686 1.00 83.50 208 ARG A CA 1
ATOM 1616 C C . ARG A 1 208 ? -62.773 -13.329 91.402 1.00 83.50 208 ARG A C 1
ATOM 1618 O O . ARG A 1 208 ? -63.493 -13.866 92.236 1.00 83.50 208 ARG A O 1
ATOM 1625 N N . ALA A 1 209 ? -62.449 -13.921 90.253 1.00 80.12 209 ALA A N 1
ATOM 1626 C CA . ALA A 1 209 ? -62.891 -15.270 89.904 1.00 80.12 209 ALA A CA 1
ATOM 1627 C C . ALA A 1 209 ? -62.269 -16.335 90.826 1.00 80.12 209 ALA A C 1
ATOM 1629 O O . ALA A 1 209 ? -62.951 -17.271 91.240 1.00 80.12 209 ALA A O 1
ATOM 1630 N N . GLU A 1 210 ? -61.000 -16.168 91.199 1.00 81.25 210 GLU A N 1
ATOM 1631 C CA . GLU A 1 210 ? -60.307 -17.031 92.152 1.00 81.25 210 GLU A CA 1
ATOM 1632 C C . GLU A 1 210 ? -60.855 -16.867 93.575 1.00 81.25 210 GLU A C 1
ATOM 1634 O O . GLU A 1 210 ? -61.130 -17.871 94.227 1.00 81.25 210 GLU A O 1
ATOM 1639 N N . ALA A 1 211 ? -61.141 -15.640 94.018 1.00 78.00 211 ALA A N 1
ATOM 1640 C CA . ALA A 1 211 ? -61.804 -15.370 95.292 1.00 78.00 211 ALA A CA 1
ATOM 1641 C C . ALA A 1 211 ? -63.227 -15.956 95.344 1.00 78.00 211 ALA A C 1
ATOM 1643 O O . ALA A 1 211 ? -63.601 -16.547 96.353 1.00 78.00 211 ALA A O 1
ATOM 1644 N N . LEU A 1 212 ? -64.009 -15.869 94.260 1.00 84.06 212 LEU A N 1
ATOM 1645 C CA . LEU A 1 212 ? -65.320 -16.526 94.157 1.00 84.06 212 LEU A CA 1
ATOM 1646 C C . LEU A 1 212 ? -65.197 -18.055 94.209 1.00 84.06 212 LEU A C 1
ATOM 1648 O O . LEU A 1 212 ? -65.976 -18.712 94.897 1.00 84.06 212 LEU A O 1
ATOM 1652 N N . LYS A 1 213 ? -64.199 -18.631 93.528 1.00 80.75 213 LYS A N 1
ATOM 1653 C CA . LYS A 1 213 ? -63.907 -20.070 93.577 1.00 80.75 213 LYS A CA 1
ATOM 1654 C C . LYS A 1 213 ? -63.496 -20.512 94.986 1.00 80.75 213 LYS A C 1
ATOM 1656 O O . LYS A 1 213 ? -63.998 -21.521 95.468 1.00 80.75 213 LYS A O 1
ATOM 1661 N N . GLN A 1 214 ? -62.625 -19.759 95.656 1.00 81.31 214 GLN A N 1
ATOM 1662 C CA . GLN A 1 214 ? -62.206 -20.018 97.036 1.00 81.31 214 GLN A CA 1
ATOM 1663 C C . GLN A 1 214 ? -63.373 -19.872 98.019 1.00 81.31 214 GLN A C 1
ATOM 1665 O O . GLN A 1 214 ? -63.549 -20.741 98.866 1.00 81.31 214 GLN A O 1
ATOM 1670 N N . ALA A 1 215 ? -64.216 -18.846 97.870 1.00 77.25 215 ALA A N 1
ATOM 1671 C CA . ALA A 1 215 ? -65.418 -18.664 98.680 1.00 77.25 215 ALA A CA 1
ATOM 1672 C C . ALA A 1 215 ? -66.413 -19.822 98.502 1.00 77.25 215 ALA A C 1
ATOM 1674 O O . ALA A 1 215 ? -66.927 -20.333 99.491 1.00 77.25 215 ALA A O 1
ATOM 1675 N N . ALA A 1 216 ? -66.631 -20.296 97.270 1.00 80.44 216 ALA A N 1
ATOM 1676 C CA . ALA A 1 216 ? -67.484 -21.453 97.002 1.00 80.44 216 ALA A CA 1
ATOM 1677 C C . ALA A 1 216 ? -66.914 -22.764 97.581 1.00 80.44 216 ALA A C 1
ATOM 1679 O O . ALA A 1 216 ? -67.679 -23.602 98.056 1.00 80.44 216 ALA A O 1
ATOM 1680 N N . ILE A 1 217 ? -65.586 -22.939 97.582 1.00 80.88 217 ILE A N 1
ATOM 1681 C CA . ILE A 1 217 ? -64.920 -24.075 98.244 1.00 80.88 217 ILE A CA 1
ATOM 1682 C C . ILE A 1 217 ? -65.099 -23.981 99.764 1.00 80.88 217 ILE A C 1
ATOM 1684 O O . ILE A 1 217 ? -65.566 -24.941 100.365 1.00 80.88 217 ILE A O 1
ATOM 1688 N N . LEU A 1 218 ? -64.822 -22.824 100.371 1.00 80.06 218 LEU A N 1
ATOM 1689 C CA . LEU A 1 218 ? -65.008 -22.581 101.807 1.00 80.06 218 LEU A CA 1
ATOM 1690 C C . LEU A 1 218 ? -66.468 -22.745 102.248 1.00 80.06 218 LEU A C 1
ATOM 1692 O O . LEU A 1 218 ? -66.728 -23.294 103.315 1.00 80.06 218 LEU A O 1
ATOM 1696 N N . GLU A 1 219 ? -67.438 -22.326 101.432 1.00 79.81 219 GLU A N 1
ATOM 1697 C CA . GLU A 1 219 ? -68.856 -22.553 101.715 1.00 79.81 219 GLU A CA 1
ATOM 1698 C C . GLU A 1 219 ? -69.226 -24.038 101.579 1.00 79.81 219 GLU A C 1
ATOM 1700 O O . GLU A 1 219 ? -69.950 -24.570 102.420 1.00 79.81 219 GLU A O 1
ATOM 1705 N N . ALA A 1 220 ? -68.708 -24.747 100.572 1.00 78.75 220 ALA A N 1
ATOM 1706 C CA . ALA A 1 220 ? -68.914 -26.187 100.428 1.00 78.75 220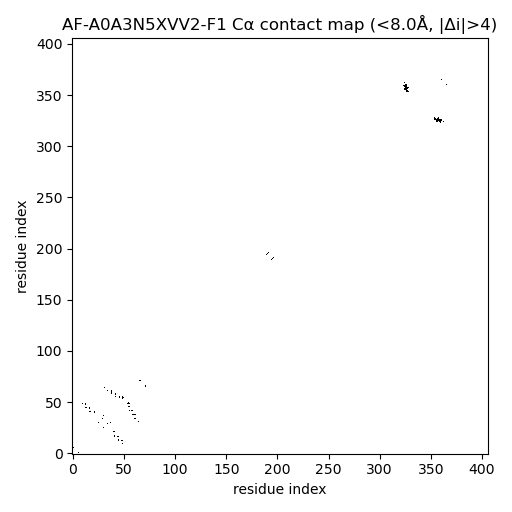 ALA A CA 1
ATOM 1707 C C . ALA A 1 220 ? -68.272 -26.982 101.581 1.00 78.75 220 ALA A C 1
ATOM 1709 O O . ALA A 1 220 ? -68.880 -27.925 102.088 1.00 78.75 220 ALA A O 1
ATOM 1710 N N . GLU A 1 221 ? -67.086 -26.582 102.043 1.00 77.56 221 GLU A N 1
ATOM 1711 C CA . GLU A 1 221 ? -66.412 -27.140 103.218 1.00 77.56 221 GLU A CA 1
ATOM 1712 C C . GLU A 1 221 ? -67.149 -26.802 104.517 1.00 77.56 221 GLU A C 1
ATOM 1714 O O . GLU A 1 221 ? -67.306 -27.681 105.359 1.00 77.56 221 GLU A O 1
ATOM 1719 N N . GLY A 1 222 ? -67.678 -25.583 104.658 1.00 77.94 222 GLY A N 1
ATOM 1720 C CA . GLY A 1 222 ? -68.527 -25.168 105.779 1.00 77.94 222 GLY A CA 1
ATOM 1721 C C . GLY A 1 222 ? -69.856 -25.927 105.832 1.00 77.94 222 GLY A C 1
ATOM 1722 O O . GLY A 1 222 ? -70.274 -26.386 106.892 1.00 77.94 222 GLY A O 1
ATOM 1723 N N . ARG A 1 223 ? -70.501 -26.148 104.681 1.00 80.56 223 ARG A N 1
ATOM 1724 C CA . ARG A 1 223 ? -71.691 -27.009 104.569 1.00 80.56 223 ARG A CA 1
ATOM 1725 C C . ARG A 1 223 ? -71.348 -28.464 104.894 1.00 80.56 223 ARG A C 1
ATOM 1727 O O . ARG A 1 223 ? -72.101 -29.111 105.612 1.00 80.56 223 ARG A O 1
ATOM 1734 N N . LYS A 1 224 ? -70.208 -28.976 104.414 1.00 76.75 224 LYS A N 1
ATOM 1735 C CA . LYS A 1 224 ? -69.733 -30.338 104.706 1.00 76.75 224 LYS A CA 1
ATOM 1736 C C . LYS A 1 224 ? -69.417 -30.524 106.192 1.00 76.75 224 LYS A C 1
ATOM 1738 O O . LYS A 1 224 ? -69.827 -31.532 106.756 1.00 76.75 224 LYS A O 1
ATOM 1743 N N . SER A 1 225 ? -68.730 -29.579 106.832 1.00 76.06 225 SER A N 1
ATOM 1744 C CA . SER A 1 225 ? -68.396 -29.649 108.259 1.00 76.06 225 SER A CA 1
ATOM 1745 C C . SER A 1 225 ? -69.632 -29.495 109.144 1.00 76.06 225 SER A C 1
ATOM 1747 O O . SER A 1 225 ? -69.777 -30.257 110.093 1.00 76.06 225 SER A O 1
ATOM 1749 N N . ALA A 1 226 ? -70.579 -28.622 108.788 1.00 73.00 226 ALA A N 1
ATOM 1750 C CA . ALA A 1 226 ? -71.877 -28.543 109.457 1.00 73.00 226 ALA A CA 1
ATOM 1751 C C . ALA A 1 226 ? -72.673 -29.856 109.336 1.00 73.00 226 ALA A C 1
ATOM 1753 O O . ALA A 1 226 ? -73.255 -30.312 110.314 1.00 73.00 226 ALA A O 1
ATOM 1754 N N . LEU A 1 227 ? -72.669 -30.496 108.162 1.00 75.94 227 LEU A N 1
ATOM 1755 C CA . LEU A 1 227 ? -73.378 -31.760 107.934 1.00 75.94 227 LEU A CA 1
ATOM 1756 C C . LEU A 1 227 ? -72.708 -32.935 108.672 1.00 75.94 227 LEU A C 1
ATOM 1758 O O . LEU A 1 227 ? -73.411 -33.777 109.224 1.00 75.94 227 LEU A O 1
ATOM 1762 N N . ILE A 1 228 ? -71.372 -32.949 108.767 1.00 76.56 228 ILE A N 1
ATOM 1763 C CA . ILE A 1 228 ? -70.624 -33.879 109.633 1.00 76.56 228 ILE A CA 1
ATOM 1764 C C . ILE A 1 228 ? -70.971 -33.635 111.107 1.00 76.56 228 ILE A C 1
ATOM 1766 O O . ILE A 1 228 ? -71.323 -34.584 111.793 1.00 76.56 228 ILE A O 1
ATOM 1770 N N . ALA A 1 229 ? -70.966 -32.387 111.583 1.00 74.50 229 ALA A N 1
ATOM 1771 C CA . ALA A 1 229 ? -71.295 -32.062 112.972 1.00 74.50 229 ALA A CA 1
ATOM 1772 C C . ALA A 1 229 ? -72.749 -32.421 113.343 1.00 74.50 229 ALA A C 1
ATOM 1774 O O . ALA A 1 229 ? -73.008 -32.858 114.462 1.00 74.50 229 ALA A O 1
ATOM 1775 N N . ILE A 1 230 ? -73.699 -32.288 112.408 1.00 77.38 230 ILE A N 1
ATOM 1776 C CA . ILE A 1 230 ? -75.076 -32.779 112.579 1.00 77.38 230 ILE A CA 1
ATOM 1777 C C . ILE A 1 230 ? -75.091 -34.312 112.653 1.00 77.38 230 ILE A C 1
ATOM 1779 O O . ILE A 1 230 ? -75.709 -34.862 113.560 1.00 77.38 230 ILE A O 1
ATOM 1783 N N . ALA A 1 231 ? -74.376 -35.006 111.762 1.00 72.94 231 ALA A N 1
ATOM 1784 C CA . ALA A 1 231 ? -74.295 -36.467 111.776 1.00 72.94 231 ALA A CA 1
ATOM 1785 C C . ALA A 1 231 ? -73.620 -37.015 113.051 1.00 72.94 231 ALA A C 1
ATOM 1787 O O . ALA A 1 231 ? -74.083 -38.010 113.603 1.00 72.94 231 ALA A O 1
ATOM 1788 N N . GLU A 1 232 ? -72.579 -36.352 113.558 1.00 76.25 232 GLU A N 1
ATOM 1789 C CA . GLU A 1 232 ? -71.932 -36.662 114.839 1.00 76.25 232 GLU A CA 1
ATOM 1790 C C . GLU A 1 232 ? -72.869 -36.383 116.023 1.00 76.25 232 GLU A C 1
ATOM 1792 O O . GLU A 1 232 ? -72.972 -37.207 116.931 1.00 76.25 232 GLU A O 1
ATOM 1797 N N . ALA A 1 233 ? -73.613 -35.271 116.004 1.00 70.56 233 ALA A N 1
ATOM 1798 C CA . ALA A 1 233 ? -74.612 -34.966 117.026 1.00 70.56 233 ALA A CA 1
ATOM 1799 C C . ALA A 1 233 ? -75.750 -36.001 117.046 1.00 70.56 233 ALA A C 1
ATOM 1801 O O . ALA A 1 233 ? -76.144 -36.453 118.123 1.00 70.56 233 ALA A O 1
ATOM 1802 N N . ASP A 1 234 ? -76.242 -36.428 115.882 1.00 74.25 234 ASP A N 1
ATOM 1803 C CA . ASP A 1 234 ? -77.233 -37.500 115.770 1.00 74.25 234 ASP A CA 1
ATOM 1804 C C . ASP A 1 234 ? -76.644 -38.856 116.190 1.00 74.25 234 ASP A C 1
ATOM 1806 O O . ASP A 1 234 ? -77.302 -39.608 116.907 1.00 74.25 234 ASP A O 1
ATOM 1810 N N . GLN A 1 235 ? -75.384 -39.157 115.862 1.00 68.44 235 GLN A N 1
ATOM 1811 C CA . GLN A 1 235 ? -74.696 -40.362 116.337 1.00 68.44 235 GLN A CA 1
ATOM 1812 C C . GLN A 1 235 ? -74.538 -40.368 117.868 1.00 68.44 235 GLN A C 1
ATOM 1814 O O . GLN A 1 235 ? -74.781 -41.393 118.507 1.00 68.44 235 GLN A O 1
ATOM 1819 N N . GLU A 1 236 ? -74.199 -39.2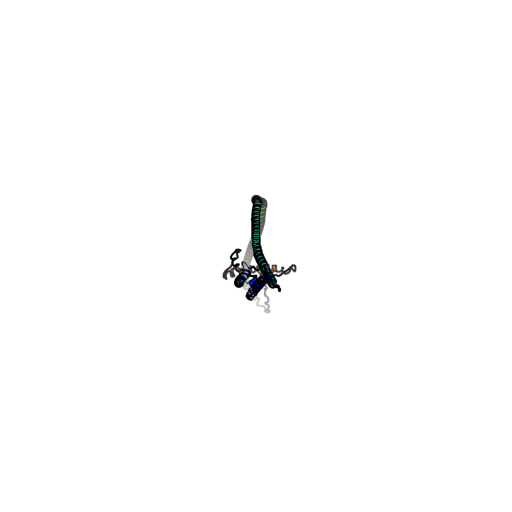34 118.486 1.00 70.06 236 GLU A N 1
ATOM 1820 C CA . GLU A 1 236 ? -74.114 -39.082 119.944 1.00 70.06 236 GLU A CA 1
ATOM 1821 C C . GLU A 1 236 ? -75.505 -39.169 120.604 1.00 70.06 236 GLU A C 1
ATOM 1823 O O . GLU A 1 236 ? -75.645 -39.755 121.683 1.00 70.06 236 GLU A O 1
ATOM 1828 N N . ARG A 1 237 ? -76.560 -38.660 119.946 1.00 65.00 237 ARG A N 1
ATOM 1829 C CA . ARG A 1 237 ? -77.958 -38.853 120.368 1.00 65.00 237 ARG A CA 1
ATOM 1830 C C . ARG A 1 237 ? -78.363 -40.320 120.312 1.00 65.00 237 ARG A C 1
ATOM 1832 O O . ARG A 1 237 ? -78.813 -40.839 121.330 1.00 65.00 237 ARG A O 1
ATOM 1839 N N . PHE A 1 238 ? -78.141 -41.014 119.196 1.00 65.12 238 PHE A N 1
ATOM 1840 C CA . PHE A 1 238 ? -78.421 -42.448 119.080 1.00 65.12 238 PHE A CA 1
ATOM 1841 C C . PHE A 1 238 ? -77.591 -43.278 120.064 1.00 65.12 238 PHE A C 1
ATOM 1843 O O . PHE A 1 238 ? -78.100 -44.254 120.611 1.00 65.12 238 PHE A O 1
ATOM 1850 N N . ARG A 1 239 ? -76.352 -42.875 120.376 1.00 69.44 239 ARG A N 1
ATOM 1851 C CA . ARG A 1 239 ? -75.533 -43.523 121.412 1.00 69.44 239 ARG A CA 1
ATOM 1852 C C . ARG A 1 239 ? -76.128 -43.339 122.810 1.00 69.44 239 ARG A C 1
ATOM 1854 O O . ARG A 1 239 ? -76.171 -44.299 123.577 1.00 69.44 239 ARG A O 1
ATOM 1861 N N . LYS A 1 240 ? -76.642 -42.149 123.136 1.00 68.06 240 LYS A N 1
ATOM 1862 C CA . LYS A 1 240 ? -77.338 -41.876 124.409 1.00 68.06 240 LYS A CA 1
ATOM 1863 C C . LYS A 1 240 ? -78.706 -42.557 124.497 1.00 68.06 240 LYS A C 1
ATOM 1865 O O . LYS A 1 240 ? -79.026 -43.103 125.547 1.00 68.06 240 LYS A O 1
ATOM 1870 N N . GLU A 1 241 ? -79.481 -42.601 123.416 1.00 67.06 241 GLU A N 1
ATOM 1871 C CA . GLU A 1 241 ? -80.736 -43.365 123.348 1.00 67.06 241 GLU A CA 1
ATOM 1872 C C . GLU A 1 241 ? -80.484 -44.879 123.435 1.00 67.06 241 GLU A C 1
ATOM 1874 O O . GLU A 1 241 ? -81.227 -45.588 124.111 1.00 67.06 241 GLU A O 1
ATOM 1879 N N . GLY A 1 242 ? -79.400 -45.374 122.829 1.00 61.50 242 GLY A N 1
ATOM 1880 C CA . GLY A 1 242 ? -78.939 -46.757 122.952 1.00 61.50 242 GLY A CA 1
ATOM 1881 C C . GLY A 1 242 ? -78.544 -47.119 124.384 1.00 61.50 242 GLY A C 1
ATOM 1882 O O . GLY A 1 242 ? -78.990 -48.142 124.893 1.00 61.50 242 GLY A O 1
ATOM 1883 N N . LEU A 1 243 ? -77.791 -46.252 125.070 1.00 64.12 243 LEU A N 1
ATOM 1884 C CA . LEU A 1 243 ? -77.468 -46.407 126.495 1.00 64.12 243 LEU A CA 1
ATOM 1885 C C . LEU A 1 243 ? -78.716 -46.319 127.387 1.00 64.12 243 LEU A C 1
ATOM 1887 O O . LEU A 1 243 ? -78.836 -47.088 128.336 1.00 64.12 243 LEU A O 1
ATOM 1891 N N . GLY A 1 244 ? -79.672 -45.442 127.066 1.00 61.25 244 GLY A N 1
ATOM 1892 C CA . GLY A 1 244 ? -80.955 -45.349 127.768 1.00 61.25 244 GLY A CA 1
ATOM 1893 C C . GLY A 1 244 ? -81.811 -46.609 127.611 1.00 61.25 244 GLY A C 1
ATOM 1894 O O . GLY A 1 244 ? -82.351 -47.109 128.595 1.00 61.25 244 GLY A O 1
ATOM 1895 N N . ARG A 1 245 ? -81.885 -47.176 126.399 1.00 62.91 245 ARG A N 1
ATOM 1896 C CA . ARG A 1 245 ? -82.570 -48.454 126.139 1.00 62.91 245 ARG A CA 1
ATOM 1897 C C . ARG A 1 245 ? -81.844 -49.638 126.777 1.00 62.91 245 ARG A C 1
ATOM 1899 O O . ARG A 1 245 ? -82.510 -50.497 127.340 1.00 62.91 245 ARG A O 1
ATOM 1906 N N . ALA A 1 246 ? -80.512 -49.669 126.757 1.00 58.44 246 ALA A N 1
ATOM 1907 C CA . ALA A 1 246 ? -79.732 -50.699 127.444 1.00 58.44 246 ALA A CA 1
ATOM 1908 C C . ALA A 1 246 ? -79.949 -50.653 128.967 1.00 58.44 246 ALA A C 1
ATOM 1910 O O . ALA A 1 246 ? -80.226 -51.682 129.573 1.00 58.44 246 ALA A O 1
ATOM 1911 N N . ALA A 1 247 ? -79.925 -49.461 129.573 1.00 61.16 247 ALA A N 1
ATOM 1912 C CA . ALA A 1 247 ? -80.210 -49.281 130.996 1.00 61.16 247 ALA A CA 1
ATOM 1913 C C . ALA A 1 247 ? -81.663 -49.637 131.362 1.00 61.16 247 ALA A C 1
ATOM 1915 O O . ALA A 1 247 ? -81.896 -50.202 132.429 1.00 61.16 247 ALA A O 1
ATOM 1916 N N . ALA A 1 248 ? -82.633 -49.355 130.483 1.00 61.00 248 ALA A N 1
ATOM 1917 C CA . ALA A 1 248 ? -84.021 -49.779 130.665 1.00 61.00 248 ALA A CA 1
ATOM 1918 C C . ALA A 1 248 ? -84.158 -51.312 130.630 1.00 61.00 248 ALA A C 1
ATOM 1920 O O . ALA A 1 248 ? -84.746 -51.884 131.542 1.00 61.00 248 ALA A O 1
ATOM 1921 N N . VAL A 1 249 ? -83.538 -51.984 129.654 1.00 63.22 249 VAL A N 1
ATOM 1922 C CA . VAL A 1 249 ? -83.555 -53.454 129.538 1.00 63.22 249 VAL A CA 1
ATOM 1923 C C . VAL A 1 249 ? -82.786 -54.131 130.683 1.00 63.22 249 VAL A C 1
ATOM 1925 O O . VAL A 1 249 ? -83.219 -55.166 131.178 1.00 63.22 249 VAL A O 1
ATOM 1928 N N . GLU A 1 250 ? -81.693 -53.547 131.184 1.00 62.84 250 GLU A N 1
ATOM 1929 C CA . GLU A 1 250 ? -81.027 -54.035 132.403 1.00 62.84 250 GLU A CA 1
ATOM 1930 C C . GLU A 1 250 ? -81.856 -53.823 133.678 1.00 62.84 250 GLU A C 1
ATOM 1932 O O . GLU A 1 250 ? -81.716 -54.592 134.634 1.00 62.84 250 GLU A O 1
ATOM 1937 N N . ALA A 1 251 ? -82.674 -52.768 133.735 1.00 64.06 251 ALA A N 1
ATOM 1938 C CA . ALA A 1 251 ? -83.568 -52.507 134.857 1.00 64.06 251 ALA A CA 1
ATOM 1939 C C . ALA A 1 251 ? -84.777 -53.454 134.835 1.00 64.06 251 ALA A C 1
ATOM 1941 O O . ALA A 1 251 ? -85.104 -54.031 135.871 1.00 64.06 251 ALA A O 1
ATOM 1942 N N . GLU A 1 252 ? -85.379 -53.682 133.664 1.00 62.97 252 GLU A N 1
ATOM 1943 C CA . GLU A 1 252 ? -86.416 -54.699 133.458 1.00 62.97 252 GLU A CA 1
ATOM 1944 C C . GLU A 1 252 ? -85.865 -56.100 133.750 1.00 62.97 252 GLU A C 1
ATOM 1946 O O . GLU A 1 252 ? -86.432 -56.809 134.575 1.00 62.97 252 GLU A O 1
ATOM 1951 N N . GLY A 1 253 ? -84.697 -56.461 133.210 1.00 62.53 253 GLY A N 1
ATOM 1952 C CA . GLY A 1 253 ? -84.046 -57.748 133.472 1.00 62.53 253 GLY A CA 1
ATOM 1953 C C . GLY A 1 253 ? -83.715 -57.983 134.951 1.00 62.53 253 GLY A C 1
ATOM 1954 O O . GLY A 1 253 ? -83.904 -59.090 135.454 1.00 62.53 253 GLY A O 1
ATOM 1955 N N . ARG A 1 254 ? -83.291 -56.948 135.693 1.00 67.56 254 ARG A N 1
ATOM 1956 C CA . ARG A 1 254 ? -83.105 -57.036 137.155 1.00 67.56 254 ARG A CA 1
ATOM 1957 C C . ARG A 1 254 ? -84.425 -57.129 137.920 1.00 67.56 254 ARG A C 1
ATOM 1959 O O . ARG A 1 254 ? -84.496 -57.876 138.894 1.00 67.56 254 ARG A O 1
ATOM 1966 N N . ALA A 1 255 ? -85.466 -56.417 137.492 1.00 60.94 255 ALA A N 1
ATOM 1967 C CA . ALA A 1 255 ? -86.794 -56.513 138.096 1.00 60.94 255 ALA A CA 1
ATOM 1968 C C . ALA A 1 255 ? -87.426 -57.896 137.863 1.00 60.94 255 ALA A C 1
ATOM 1970 O O . ALA A 1 255 ? -88.052 -58.454 138.764 1.00 60.94 255 ALA A O 1
ATOM 1971 N N . GLU A 1 256 ? -87.225 -58.480 136.684 1.00 63.88 256 GLU A N 1
ATOM 1972 C CA . GLU A 1 256 ? -87.753 -59.790 136.318 1.00 63.88 256 GLU A CA 1
ATOM 1973 C C . GLU A 1 256 ? -86.956 -60.929 136.978 1.00 63.88 256 GLU A C 1
ATOM 1975 O O . GLU A 1 256 ? -87.559 -61.872 137.487 1.00 63.88 256 GLU A O 1
ATOM 1980 N N . ALA A 1 257 ? -85.632 -60.788 137.126 1.00 58.44 257 ALA A N 1
ATOM 1981 C CA . ALA A 1 257 ? -84.812 -61.682 137.948 1.00 58.44 257 ALA A CA 1
ATOM 1982 C C . ALA A 1 257 ? -85.244 -61.675 139.429 1.00 58.44 257 ALA A C 1
ATOM 1984 O O . ALA A 1 257 ? -85.490 -62.739 139.998 1.00 58.44 257 ALA A O 1
ATOM 1985 N N . ALA A 1 258 ? -85.436 -60.495 140.034 1.00 62.94 258 ALA A N 1
ATOM 1986 C CA . ALA A 1 258 ? -85.922 -60.375 141.413 1.00 62.94 258 ALA A CA 1
ATOM 1987 C C . ALA A 1 258 ? -87.341 -60.956 141.590 1.00 62.94 258 ALA A C 1
ATOM 1989 O O . ALA A 1 258 ? -87.658 -61.561 142.616 1.00 62.94 258 ALA A O 1
ATOM 1990 N N . LYS A 1 259 ? -88.198 -60.824 140.570 1.00 59.47 259 LYS A N 1
ATOM 1991 C CA . LYS A 1 259 ? -89.534 -61.435 140.533 1.00 59.47 259 LYS A CA 1
ATOM 1992 C C . LYS A 1 259 ? -89.457 -62.966 140.469 1.00 59.47 259 LYS A C 1
ATOM 1994 O O . LYS A 1 259 ? -90.246 -63.630 141.137 1.00 59.47 259 LYS A O 1
ATOM 1999 N N . ILE A 1 260 ? -88.503 -63.528 139.724 1.00 61.62 260 ILE A N 1
ATOM 2000 C CA . ILE A 1 260 ? -88.269 -64.979 139.643 1.00 61.62 260 ILE A CA 1
ATOM 2001 C C . ILE A 1 260 ? -87.692 -65.526 140.961 1.00 61.62 260 ILE A C 1
ATOM 2003 O O . ILE A 1 260 ? -88.193 -66.541 141.442 1.00 61.62 260 ILE A O 1
ATOM 2007 N N . GLU A 1 261 ? -86.734 -64.846 141.604 1.00 61.28 261 GLU A N 1
ATOM 2008 C CA . GLU A 1 261 ? -86.247 -65.233 142.943 1.00 61.28 261 GLU A CA 1
ATOM 2009 C C . GLU A 1 261 ? -87.368 -65.222 143.992 1.00 61.28 261 GLU A C 1
ATOM 2011 O O . GLU A 1 261 ? -87.513 -66.176 144.762 1.00 61.28 261 GLU A O 1
ATOM 2016 N N . ALA A 1 262 ? -88.210 -64.182 143.998 1.00 61.94 262 ALA A N 1
ATOM 2017 C CA . ALA A 1 262 ? -89.347 -64.087 144.911 1.00 61.94 262 ALA A CA 1
ATOM 2018 C C . ALA A 1 262 ? -90.380 -65.208 144.683 1.00 61.94 262 ALA A C 1
ATOM 2020 O O . ALA A 1 262 ? -90.911 -65.762 145.648 1.00 61.94 262 ALA A O 1
ATOM 2021 N N . ILE A 1 263 ? -90.635 -65.587 143.425 1.00 62.09 263 ILE A N 1
ATOM 2022 C CA . ILE A 1 263 ? -91.499 -66.727 143.081 1.00 62.09 263 ILE A CA 1
ATOM 2023 C C . ILE A 1 263 ? -90.851 -68.056 143.504 1.00 62.09 263 ILE A C 1
ATOM 2025 O O . ILE A 1 263 ? -91.549 -68.906 144.052 1.00 62.09 263 ILE A O 1
ATOM 2029 N N . GLY A 1 264 ? -89.536 -68.227 143.340 1.00 59.47 264 GLY A N 1
ATOM 2030 C CA . GLY A 1 264 ? -88.808 -69.423 143.785 1.00 59.47 264 GLY A CA 1
ATOM 2031 C C . GLY A 1 264 ? -88.849 -69.621 145.306 1.00 59.47 264 GLY A C 1
ATOM 2032 O O . GLY A 1 264 ? -89.180 -70.706 145.786 1.00 59.47 264 GLY A O 1
ATOM 2033 N N . LEU A 1 265 ? -88.616 -68.553 146.078 1.00 63.47 265 LEU A N 1
ATOM 2034 C CA . LEU A 1 265 ? -88.747 -68.555 147.542 1.00 63.47 265 LEU A CA 1
ATOM 2035 C C . LEU A 1 265 ? -90.190 -68.809 148.014 1.00 63.47 265 LEU A C 1
ATOM 2037 O O . LEU A 1 265 ? -90.397 -69.452 149.046 1.00 63.47 265 LEU A O 1
ATOM 2041 N N . ALA A 1 266 ? -91.192 -68.340 147.265 1.00 58.72 266 ALA A N 1
ATOM 2042 C CA . ALA A 1 266 ? -92.599 -68.614 147.552 1.00 58.72 266 ALA A CA 1
ATOM 2043 C C . ALA A 1 266 ? -92.996 -70.067 147.226 1.00 58.72 266 ALA A C 1
ATOM 2045 O O . ALA A 1 266 ? -93.699 -70.699 148.015 1.00 58.72 266 ALA A O 1
ATOM 2046 N N . GLN A 1 267 ? -92.517 -70.622 146.108 1.00 57.75 267 GLN A N 1
ATOM 2047 C CA . GLN A 1 267 ? -92.780 -72.009 145.712 1.00 57.75 267 GLN A CA 1
ATOM 2048 C C . GLN A 1 267 ? -92.106 -73.018 146.651 1.00 57.75 267 GLN A C 1
ATOM 2050 O O . GLN A 1 267 ? -92.737 -74.009 147.009 1.00 57.75 267 GLN A O 1
ATOM 2055 N N . GLY A 1 268 ? -90.894 -72.739 147.147 1.00 57.41 268 GLY A N 1
ATOM 2056 C CA . GLY A 1 268 ? -90.244 -73.575 148.167 1.00 57.41 268 GLY A CA 1
ATOM 2057 C C . GLY A 1 268 ? -91.083 -73.718 149.445 1.00 57.41 268 GLY A C 1
ATOM 2058 O O . GLY A 1 268 ? -91.337 -74.832 149.901 1.00 57.41 268 GLY A O 1
ATOM 2059 N N . ARG A 1 269 ? -91.613 -72.602 149.967 1.00 60.34 269 ARG A N 1
ATOM 2060 C CA . ARG A 1 269 ? -92.501 -72.604 151.149 1.00 60.34 269 ARG A CA 1
ATOM 2061 C C . ARG A 1 269 ? -93.865 -73.249 150.882 1.00 60.34 269 ARG A C 1
ATOM 2063 O O . ARG A 1 269 ? -94.448 -73.839 151.788 1.00 60.34 269 ARG A O 1
ATOM 2070 N N . ALA A 1 270 ? -94.377 -73.161 149.653 1.00 56.78 270 ALA A N 1
ATOM 2071 C CA . ALA A 1 270 ? -95.609 -73.844 149.262 1.00 56.78 270 ALA A CA 1
ATOM 2072 C C . ALA A 1 270 ? -95.437 -75.375 149.221 1.00 56.78 270 ALA A C 1
ATOM 2074 O O . ALA A 1 270 ? -96.346 -76.097 149.628 1.00 56.78 270 ALA A O 1
ATOM 2075 N N . ILE A 1 271 ? -94.268 -75.869 148.797 1.00 58.81 271 ILE A N 1
ATOM 2076 C CA . ILE A 1 271 ? -93.962 -77.306 148.731 1.00 58.81 271 ILE A CA 1
ATOM 2077 C C . ILE A 1 271 ? -93.758 -77.905 150.134 1.00 58.81 271 ILE A C 1
ATOM 2079 O O . ILE A 1 271 ? -94.285 -78.985 150.399 1.00 58.81 271 ILE A O 1
ATOM 2083 N N . GLU A 1 272 ? -93.107 -77.202 151.072 1.00 57.75 272 GLU A N 1
ATOM 2084 C CA . GLU A 1 272 ? -93.067 -77.628 152.489 1.00 57.75 272 GLU A CA 1
ATOM 2085 C C . GLU A 1 272 ? -94.478 -77.742 153.097 1.00 57.75 272 GLU A C 1
ATOM 2087 O O . GLU A 1 272 ? -94.797 -78.723 153.774 1.00 57.75 272 GLU A O 1
ATOM 2092 N N . ALA A 1 273 ? -95.354 -76.771 152.813 1.00 59.25 273 ALA A N 1
ATOM 2093 C CA . ALA A 1 273 ? -96.736 -76.784 153.287 1.00 59.25 273 ALA A CA 1
ATOM 2094 C C . ALA A 1 273 ? -97.582 -77.901 152.641 1.00 59.25 273 ALA A C 1
ATOM 2096 O O . ALA A 1 273 ? -98.406 -78.517 153.322 1.00 59.25 273 ALA A O 1
ATOM 2097 N N . GLN A 1 274 ? -97.369 -78.206 151.355 1.00 58.22 274 GLN A N 1
ATOM 2098 C CA . GLN A 1 274 ? -98.026 -79.333 150.685 1.00 58.22 274 GLN A CA 1
ATOM 2099 C C . GLN A 1 274 ? -97.525 -80.690 151.196 1.00 58.22 274 GLN A C 1
ATOM 2101 O O . GLN A 1 274 ? -98.353 -81.566 151.430 1.00 58.22 274 GLN A O 1
ATOM 2106 N N . GLY A 1 275 ? -96.228 -80.858 151.475 1.00 58.91 275 GLY A N 1
ATOM 2107 C CA . GLY A 1 275 ? -95.680 -82.114 152.006 1.00 58.91 275 GLY A CA 1
ATOM 2108 C C . GLY A 1 275 ? -96.278 -82.521 153.362 1.00 58.91 275 GLY A C 1
ATOM 2109 O O . GLY A 1 275 ? -96.589 -83.693 153.584 1.00 58.91 275 GLY A O 1
ATOM 2110 N N . LEU A 1 276 ? -96.529 -81.550 154.248 1.00 58.62 276 LEU A N 1
ATOM 2111 C CA . LEU A 1 276 ? -97.231 -81.785 155.518 1.00 58.62 276 LEU A CA 1
ATOM 2112 C C . LEU A 1 276 ? -98.734 -82.071 155.326 1.00 58.62 276 LEU A C 1
ATOM 2114 O O . LEU A 1 276 ? -99.315 -82.856 156.078 1.00 58.62 276 LEU A O 1
ATOM 2118 N N . ALA A 1 277 ? -99.368 -81.477 154.310 1.00 56.44 277 ALA A N 1
ATOM 2119 C CA . ALA A 1 277 ? -100.782 -81.694 154.003 1.00 56.44 277 ALA A CA 1
ATOM 2120 C C . ALA A 1 277 ? -101.050 -83.043 153.304 1.00 56.44 277 ALA A C 1
ATOM 2122 O O . ALA A 1 277 ? -102.047 -83.703 153.606 1.00 56.44 277 ALA A O 1
ATOM 2123 N N . GLU A 1 278 ? -100.164 -83.496 152.413 1.00 54.34 278 GLU A N 1
ATOM 2124 C CA . GLU A 1 278 ? -100.293 -84.787 151.727 1.00 54.34 278 GLU A CA 1
ATOM 2125 C C . GLU A 1 278 ? -100.122 -85.969 152.689 1.00 54.34 278 GLU A C 1
ATOM 2127 O O . GLU A 1 278 ? -100.888 -86.931 152.607 1.00 54.34 278 GLU A O 1
ATOM 2132 N N . ALA A 1 279 ? -99.227 -85.868 153.678 1.00 55.50 279 ALA A N 1
ATOM 2133 C CA . ALA A 1 279 ? -99.105 -86.865 154.745 1.00 55.50 279 ALA A CA 1
ATOM 2134 C C . ALA A 1 279 ? -100.421 -87.044 155.537 1.00 55.50 279 ALA A C 1
ATOM 2136 O O . ALA A 1 279 ? -100.839 -88.170 155.818 1.00 55.50 279 ALA A O 1
ATOM 2137 N N . ALA A 1 280 ? -101.126 -85.945 155.834 1.00 56.34 280 ALA A N 1
ATOM 2138 C CA . ALA A 1 280 ? -102.438 -85.982 156.484 1.00 56.34 280 ALA A CA 1
ATOM 2139 C C . ALA A 1 280 ? -103.564 -86.475 155.547 1.00 56.34 280 ALA A C 1
ATOM 2141 O O . ALA A 1 280 ? -104.516 -87.121 155.997 1.00 56.34 280 ALA A O 1
ATOM 2142 N N . ALA A 1 281 ? -103.460 -86.205 154.242 1.00 52.69 281 ALA A N 1
ATOM 2143 C CA . ALA A 1 281 ? -104.427 -86.648 153.240 1.00 52.69 281 ALA A CA 1
ATOM 2144 C C . ALA A 1 281 ? -104.322 -88.152 152.925 1.00 52.69 281 ALA A C 1
ATOM 2146 O O . ALA A 1 281 ? -105.348 -88.792 152.692 1.00 52.69 281 ALA A O 1
ATOM 2147 N N . ILE A 1 282 ? -103.119 -88.736 152.948 1.00 58.22 282 ILE A N 1
ATOM 2148 C CA . ILE A 1 282 ? -102.892 -90.166 152.670 1.00 58.22 282 ILE A CA 1
ATOM 2149 C C . ILE A 1 282 ? -103.554 -91.054 153.735 1.00 58.22 282 ILE A C 1
ATOM 2151 O O . ILE A 1 282 ? -104.220 -92.027 153.377 1.00 58.22 282 ILE A O 1
ATOM 2155 N N . LEU A 1 283 ? -103.486 -90.681 155.019 1.00 54.75 283 LEU A N 1
ATOM 2156 C CA . LEU A 1 283 ? -104.186 -91.407 156.091 1.00 54.75 283 LEU A CA 1
ATOM 2157 C C . LEU A 1 283 ? -105.716 -91.383 155.915 1.00 54.75 283 LEU A C 1
ATOM 2159 O O . LEU A 1 283 ? -106.360 -92.418 156.063 1.00 54.75 283 LEU A O 1
ATOM 2163 N N . LYS A 1 284 ? -106.306 -90.246 155.515 1.00 57.31 284 LYS A N 1
ATOM 2164 C CA . LYS A 1 284 ? -107.757 -90.149 155.245 1.00 57.31 284 LYS A CA 1
ATOM 2165 C C . LYS A 1 284 ? -108.192 -90.768 153.906 1.00 57.31 284 LYS A C 1
ATOM 2167 O O . LYS A 1 284 ? -109.345 -91.179 153.770 1.00 57.31 284 LYS A O 1
ATOM 2172 N N . LYS A 1 285 ? -107.293 -90.892 152.923 1.00 48.75 285 LYS A N 1
ATOM 2173 C CA . LYS A 1 285 ? -107.544 -91.665 151.690 1.00 48.75 285 LYS A CA 1
ATOM 2174 C C . LYS A 1 285 ? -107.568 -93.178 151.938 1.00 48.75 285 LYS A C 1
ATOM 2176 O O . LYS A 1 285 ? -108.277 -93.878 151.225 1.00 48.75 285 LYS A O 1
ATOM 2181 N N . ALA A 1 286 ? -106.862 -93.688 152.948 1.00 48.72 286 ALA A N 1
ATOM 2182 C CA . ALA A 1 286 ? -106.802 -95.128 153.212 1.00 48.72 286 ALA A CA 1
ATOM 2183 C C . ALA A 1 286 ? -108.141 -95.736 153.687 1.00 48.72 286 ALA A C 1
ATOM 2185 O O . ALA A 1 286 ? -108.459 -96.864 153.318 1.00 48.72 286 ALA A O 1
ATOM 2186 N N . GLU A 1 287 ? -108.961 -95.004 154.453 1.00 46.00 287 GLU A N 1
ATOM 2187 C CA . GLU A 1 287 ? -110.269 -95.510 154.915 1.00 46.00 287 GLU A CA 1
ATOM 2188 C C . GLU A 1 287 ? -111.345 -95.530 153.816 1.00 46.00 287 GLU A C 1
ATOM 2190 O O . GLU A 1 287 ? -112.251 -96.362 153.855 1.00 46.00 287 GLU A O 1
ATOM 2195 N N . SER A 1 288 ? -111.234 -94.661 152.807 1.00 47.53 288 SER A N 1
ATOM 2196 C CA . SER A 1 288 ? -112.226 -94.531 151.726 1.00 47.53 288 SER A CA 1
ATOM 2197 C C . SER A 1 288 ? -111.989 -95.472 150.538 1.00 47.53 288 SER A C 1
ATOM 2199 O O . SER A 1 288 ? -112.904 -95.703 149.755 1.00 47.53 288 SER A O 1
ATOM 2201 N N . TRP A 1 289 ? -110.813 -96.100 150.430 1.00 45.78 289 TRP A N 1
ATOM 2202 C CA . TRP A 1 289 ? -110.487 -97.068 149.366 1.00 45.78 289 TRP A CA 1
ATOM 2203 C C . TRP A 1 289 ? -110.962 -98.502 149.667 1.00 45.78 289 TRP A C 1
ATOM 2205 O O . TRP A 1 289 ? -110.580 -99.454 148.989 1.00 45.78 289 TRP A O 1
ATOM 2215 N N . LYS A 1 290 ? -111.826 -98.674 150.677 1.00 46.94 290 LYS A N 1
ATOM 2216 C CA . LYS A 1 290 ? -112.410 -99.970 151.054 1.00 46.94 290 LYS A CA 1
ATOM 2217 C C . LYS A 1 290 ? -113.710 -100.320 150.322 1.00 46.94 290 LYS A C 1
ATOM 2219 O O . LYS A 1 290 ? -114.225 -101.416 150.539 1.00 46.94 290 LYS A O 1
ATOM 2224 N N . GLN A 1 291 ? -114.254 -99.424 149.492 1.00 41.81 291 GLN A N 1
ATOM 2225 C CA . GLN A 1 291 ? -115.502 -99.657 148.758 1.00 41.81 291 GLN A CA 1
ATOM 2226 C C . GLN A 1 291 ? -115.434 -99.159 147.298 1.00 41.81 291 GLN A C 1
ATOM 2228 O O . GLN A 1 291 ? -115.466 -97.964 147.033 1.00 41.81 291 GLN A O 1
ATOM 2233 N N . PHE A 1 292 ? -115.435 -100.145 146.391 1.00 36.44 292 PHE A N 1
ATOM 2234 C CA . PHE A 1 292 ? -115.719 -100.110 144.944 1.00 36.44 292 PHE A CA 1
ATOM 2235 C C . PHE A 1 292 ? -114.606 -99.797 143.910 1.00 36.44 292 PHE A C 1
ATOM 2237 O O . PHE A 1 292 ? -114.247 -98.664 143.609 1.00 36.44 292 PHE A O 1
ATOM 2244 N N . ASN A 1 293 ? -114.175 -100.914 143.307 1.00 41.66 293 ASN A N 1
ATOM 2245 C CA . ASN A 1 293 ? -113.710 -101.163 141.929 1.00 41.66 293 ASN A CA 1
ATOM 2246 C C . ASN A 1 293 ? -114.712 -100.596 140.867 1.00 41.66 293 ASN A C 1
ATOM 2248 O O . ASN A 1 293 ? -115.858 -100.345 141.229 1.00 41.66 293 ASN A O 1
ATOM 2252 N N . GLU A 1 294 ? -114.460 -100.422 139.556 1.00 43.22 294 GLU A N 1
ATOM 2253 C CA . GLU A 1 294 ? -113.365 -100.819 138.643 1.00 43.22 294 GLU A CA 1
ATOM 2254 C C . GLU A 1 294 ? -113.457 -100.035 137.291 1.00 43.22 294 GLU A C 1
ATOM 2256 O O . GLU A 1 294 ? -114.518 -99.512 136.960 1.00 43.22 294 GLU A O 1
ATOM 2261 N N . ALA A 1 295 ? -112.393 -100.086 136.466 1.00 40.50 295 ALA A N 1
ATOM 2262 C CA . ALA A 1 295 ? -112.350 -99.870 134.996 1.00 40.50 295 ALA A CA 1
ATOM 2263 C C . ALA A 1 295 ? -112.187 -98.457 134.347 1.00 40.50 295 ALA A C 1
ATOM 2265 O O . ALA A 1 295 ? -112.655 -97.434 134.829 1.00 40.50 295 ALA A O 1
ATOM 2266 N N . ALA A 1 296 ? -111.561 -98.502 133.151 1.00 38.62 296 ALA A N 1
ATOM 2267 C CA . ALA A 1 296 ? -111.306 -97.473 132.115 1.00 38.62 296 ALA A CA 1
ATOM 2268 C C . ALA A 1 296 ? -110.008 -96.619 132.201 1.00 38.62 296 ALA A C 1
ATOM 2270 O O . ALA A 1 296 ? -109.862 -95.696 132.995 1.00 38.62 296 ALA A O 1
ATOM 2271 N N . LYS A 1 297 ? -109.065 -96.928 131.292 1.00 50.97 297 LYS A N 1
ATOM 2272 C CA . LYS A 1 297 ? -107.785 -96.233 131.020 1.00 50.97 297 LYS A CA 1
ATOM 2273 C C . LYS A 1 297 ? -107.844 -95.518 129.650 1.00 50.97 297 LYS A C 1
ATOM 2275 O O . LYS A 1 297 ? -108.778 -95.753 128.895 1.00 50.97 297 LYS A O 1
ATOM 2280 N N . LEU A 1 298 ? -106.746 -94.829 129.297 1.00 39.50 298 LEU A N 1
ATOM 2281 C CA . LEU A 1 298 ? -106.302 -94.449 127.935 1.00 39.50 298 LEU A CA 1
ATOM 2282 C C . LEU A 1 298 ? -106.984 -93.245 127.251 1.00 39.50 298 LEU A C 1
ATOM 2284 O O . LEU A 1 298 ? -107.899 -93.420 126.455 1.00 39.50 298 LEU A O 1
ATOM 2288 N N . GLN A 1 299 ? -106.371 -92.062 127.383 1.00 33.16 299 GLN A N 1
ATOM 2289 C CA . GLN A 1 299 ? -105.927 -91.300 126.202 1.00 33.16 299 GLN A CA 1
ATOM 2290 C C . GLN A 1 299 ? -104.850 -90.264 126.563 1.00 33.16 299 GLN A C 1
ATOM 2292 O O . GLN A 1 299 ? -105.015 -89.451 127.468 1.00 33.16 299 GLN A O 1
ATOM 2297 N N . THR A 1 300 ? -103.735 -90.316 125.838 1.00 54.38 300 THR A N 1
ATOM 2298 C CA . THR A 1 300 ? -102.529 -89.501 126.036 1.00 54.38 300 THR A CA 1
ATOM 2299 C C . THR A 1 300 ? -101.937 -89.191 124.656 1.00 54.38 300 THR A C 1
ATOM 2301 O O . THR A 1 300 ? -102.021 -90.053 123.789 1.00 54.38 300 THR A O 1
ATOM 2304 N N . ILE A 1 301 ? -101.246 -88.047 124.509 1.00 41.47 301 ILE A N 1
ATOM 2305 C CA . ILE A 1 301 ? -100.255 -87.744 123.442 1.00 41.47 301 ILE A CA 1
ATOM 2306 C C . ILE A 1 301 ? -100.804 -87.556 122.007 1.00 41.47 301 ILE A C 1
ATOM 2308 O O . ILE A 1 301 ? -101.194 -88.536 121.385 1.00 41.47 301 ILE A O 1
ATOM 2312 N N . LEU A 1 302 ? -100.666 -86.341 121.434 1.00 30.89 302 LEU A N 1
ATOM 2313 C CA . LEU A 1 302 ? -99.922 -86.058 120.178 1.00 30.89 302 LEU A CA 1
ATOM 2314 C C . LEU A 1 302 ? -99.787 -84.526 119.917 1.00 30.89 302 LEU A C 1
ATOM 2316 O O . LEU A 1 302 ? -100.542 -83.739 120.473 1.00 30.89 302 LEU A O 1
ATOM 2320 N N . GLU A 1 303 ? -98.836 -84.146 119.049 1.00 35.09 303 GLU A N 1
ATOM 2321 C CA . GLU A 1 303 ? -98.705 -82.859 118.311 1.00 35.09 303 GLU A CA 1
ATOM 2322 C C . GLU A 1 303 ? -98.063 -81.607 118.978 1.00 35.09 303 GLU A C 1
ATOM 2324 O O . GLU A 1 303 ? -98.695 -80.740 119.578 1.00 35.09 303 GLU A O 1
ATOM 2329 N N . LYS A 1 304 ? -96.757 -81.457 118.701 1.00 50.19 304 LYS A N 1
ATOM 2330 C CA . LYS A 1 304 ? -95.999 -80.200 118.495 1.00 50.19 304 LYS A CA 1
ATOM 2331 C C . LYS A 1 304 ? -95.139 -80.374 117.231 1.00 50.19 304 LYS A C 1
ATOM 2333 O O . LYS A 1 304 ? -94.751 -81.514 117.012 1.00 50.19 304 LYS A O 1
ATOM 2338 N N . LEU A 1 305 ? -94.780 -79.311 116.483 1.00 39.88 305 LEU A N 1
ATOM 2339 C CA . LEU A 1 305 ? -93.574 -79.164 115.605 1.00 39.88 305 LEU A CA 1
ATOM 2340 C C . LEU A 1 305 ? -93.507 -77.710 114.988 1.00 39.88 305 LEU A C 1
ATOM 2342 O O . LEU A 1 305 ? -94.338 -76.906 115.413 1.00 39.88 305 LEU A O 1
ATOM 2346 N N . PRO A 1 306 ? -92.514 -77.269 114.155 1.00 51.41 306 PRO A N 1
ATOM 2347 C CA . PRO A 1 306 ? -91.868 -75.950 114.347 1.00 51.41 306 PRO A CA 1
ATOM 2348 C C . PRO A 1 306 ? -91.714 -75.060 113.066 1.00 51.41 306 PRO A C 1
ATOM 2350 O O . PRO A 1 306 ? -92.543 -75.108 112.166 1.00 51.41 306 PRO A O 1
ATOM 2353 N N . ALA A 1 307 ? -90.679 -74.199 113.023 1.00 39.66 307 ALA A N 1
ATOM 2354 C CA . ALA A 1 307 ? -90.485 -73.038 112.127 1.00 39.66 307 ALA A CA 1
ATOM 2355 C C . ALA A 1 307 ? -89.451 -73.222 110.970 1.00 39.66 307 ALA A C 1
ATOM 2357 O O . ALA A 1 307 ? -88.964 -74.331 110.768 1.00 39.66 307 ALA A O 1
ATOM 2358 N N . ILE A 1 308 ? -89.038 -72.092 110.339 1.00 35.59 308 ILE A N 1
ATOM 2359 C CA . ILE A 1 308 ? -87.854 -71.818 109.455 1.00 35.59 308 ILE A CA 1
ATOM 2360 C C . ILE A 1 308 ? -88.161 -71.586 107.945 1.00 35.59 308 ILE A C 1
ATOM 2362 O O . ILE A 1 308 ? -89.110 -72.157 107.422 1.00 35.59 308 ILE A O 1
ATOM 2366 N N . ILE A 1 309 ? -87.303 -70.759 107.290 1.00 39.41 309 ILE A N 1
ATOM 2367 C CA . ILE A 1 309 ? -87.177 -70.296 105.869 1.00 39.41 309 ILE A CA 1
ATOM 2368 C C . ILE A 1 309 ? -87.496 -68.780 105.753 1.00 39.41 309 ILE A C 1
ATOM 2370 O O . ILE A 1 309 ? -88.663 -68.419 105.703 1.00 39.41 309 ILE A O 1
ATOM 2374 N N . THR A 1 310 ? -86.596 -67.772 105.819 1.00 41.16 310 THR A N 1
ATOM 2375 C CA . THR A 1 310 ? -85.192 -67.534 105.350 1.00 41.16 310 THR A CA 1
ATOM 2376 C C . THR A 1 310 ? -84.982 -67.746 103.843 1.00 41.16 310 THR A C 1
ATOM 2378 O O . THR A 1 310 ? -85.369 -68.793 103.361 1.00 41.16 310 THR A O 1
ATOM 2381 N N . ALA A 1 311 ? -84.270 -66.959 103.024 1.00 38.81 311 ALA A N 1
ATOM 2382 C CA . ALA A 1 311 ? -83.585 -65.655 103.050 1.00 38.81 311 ALA A CA 1
ATOM 2383 C C . ALA A 1 311 ? -82.780 -65.539 101.709 1.00 38.81 311 ALA A C 1
ATOM 2385 O O . ALA A 1 311 ? -82.530 -66.564 101.080 1.00 38.81 311 ALA A O 1
ATOM 2386 N N . SER A 1 312 ? -82.262 -64.343 101.361 1.00 33.09 312 SER A N 1
ATOM 2387 C CA . SER A 1 312 ? -81.125 -64.049 100.427 1.00 33.09 312 SER A CA 1
ATOM 2388 C C . SER A 1 312 ? -81.308 -63.925 98.884 1.00 33.09 312 SER A C 1
ATOM 2390 O O . SER A 1 312 ? -81.942 -64.769 98.262 1.00 33.09 312 SER A O 1
ATOM 2392 N N . ALA A 1 313 ? -80.665 -62.879 98.298 1.00 37.34 313 ALA A N 1
ATOM 2393 C CA . ALA A 1 313 ? -79.699 -62.897 97.152 1.00 37.34 313 ALA A CA 1
ATOM 2394 C C . ALA A 1 313 ? -79.828 -61.782 96.050 1.00 37.34 313 ALA A C 1
ATOM 2396 O O . ALA A 1 313 ? -80.744 -61.833 95.231 1.00 37.34 313 ALA A O 1
ATOM 2397 N N . PRO A 1 314 ? -78.869 -60.822 95.958 1.00 46.50 314 PRO A N 1
ATOM 2398 C CA . PRO A 1 314 ? -78.595 -59.948 94.786 1.00 46.50 314 PRO A CA 1
ATOM 2399 C C . PRO A 1 314 ? -77.143 -60.097 94.201 1.00 46.50 314 PRO A C 1
ATOM 2401 O O . PRO A 1 314 ? -76.448 -61.032 94.588 1.00 46.50 314 PRO A O 1
ATOM 2404 N N . VAL A 1 315 ? -76.666 -59.128 93.370 1.00 35.81 315 VAL A N 1
ATOM 2405 C CA . VAL A 1 315 ? -75.245 -58.684 93.075 1.00 35.81 315 VAL A CA 1
ATOM 2406 C C . VAL A 1 315 ? -74.650 -58.871 91.631 1.00 35.81 315 VAL A C 1
ATOM 2408 O O . VAL A 1 315 ? -74.920 -59.861 90.960 1.00 35.81 315 VAL A O 1
ATOM 2411 N N . PHE A 1 316 ? -73.762 -57.919 91.235 1.00 37.53 316 PHE A N 1
ATOM 2412 C CA . PHE A 1 316 ? -72.862 -57.770 90.041 1.00 37.53 316 PHE A CA 1
ATOM 2413 C C . PHE A 1 316 ? -73.418 -57.017 88.800 1.00 37.53 316 PHE A C 1
ATOM 2415 O O . PHE A 1 316 ? -74.629 -56.918 88.652 1.00 37.53 316 PHE A O 1
ATOM 2422 N N . GLY A 1 317 ? -72.616 -56.389 87.905 1.00 36.12 317 GLY A N 1
ATOM 2423 C CA . GLY A 1 317 ? -71.135 -56.296 87.738 1.00 36.12 317 GLY A CA 1
ATOM 2424 C C . GLY A 1 317 ? -70.649 -55.004 87.001 1.00 36.12 317 GLY A C 1
ATOM 2425 O O . GLY A 1 317 ? -71.448 -54.085 86.839 1.00 36.12 317 GLY A O 1
ATOM 2426 N N . ALA A 1 318 ? -69.361 -54.882 86.595 1.00 38.56 318 ALA A N 1
ATOM 2427 C CA . ALA A 1 318 ? -68.735 -53.637 86.053 1.00 38.56 318 ALA A CA 1
ATOM 2428 C C . ALA A 1 318 ? -67.365 -53.845 85.309 1.00 38.56 318 ALA A C 1
ATOM 2430 O O . ALA A 1 318 ? -66.943 -54.990 85.181 1.00 38.56 318 ALA A O 1
ATOM 2431 N N . VAL A 1 319 ? -66.651 -52.739 84.957 1.00 34.44 319 VAL A N 1
ATOM 2432 C CA . VAL A 1 319 ? -65.206 -52.586 84.533 1.00 34.44 319 VAL A CA 1
ATOM 2433 C C . VAL A 1 319 ? -64.867 -52.758 83.015 1.00 34.44 319 VAL A C 1
ATOM 2435 O O . VAL A 1 319 ? -65.485 -53.602 82.384 1.00 34.44 319 VAL A O 1
ATOM 2438 N N . ALA A 1 320 ? -63.872 -52.101 82.352 1.00 34.94 320 ALA A N 1
ATOM 2439 C CA . ALA A 1 320 ? -63.289 -50.719 82.368 1.00 34.94 320 ALA A CA 1
ATOM 2440 C C . ALA A 1 320 ? -62.198 -50.496 81.243 1.00 34.94 320 ALA A C 1
ATOM 2442 O O . ALA A 1 320 ? -61.814 -51.447 80.573 1.00 34.94 320 ALA A O 1
ATOM 2443 N N . GLN A 1 321 ? -61.627 -49.267 81.161 1.00 40.56 321 GLN A N 1
ATOM 2444 C CA . GLN A 1 321 ? -60.264 -48.859 80.675 1.00 40.56 321 GLN A CA 1
ATOM 2445 C C . GLN A 1 321 ? -59.946 -48.625 79.153 1.00 40.56 321 GLN A C 1
ATOM 2447 O O . GLN A 1 321 ? -60.669 -49.129 78.299 1.00 40.56 321 GLN A O 1
ATOM 2452 N N . PRO A 1 322 ? -58.950 -47.750 78.796 1.00 43.97 322 PRO A N 1
ATOM 2453 C CA . PRO A 1 322 ? -59.091 -46.815 77.655 1.00 43.97 322 PRO A CA 1
ATOM 2454 C C . PRO A 1 322 ? -57.913 -46.680 76.639 1.00 43.97 322 PRO A C 1
ATOM 2456 O O . PRO A 1 322 ? -56.803 -47.131 76.885 1.00 43.97 322 PRO A O 1
ATOM 2459 N N . LEU A 1 323 ? -58.183 -45.918 75.561 1.00 34.34 323 LEU A N 1
ATOM 2460 C CA . LEU A 1 323 ? -57.299 -45.063 74.723 1.00 34.34 323 LEU A CA 1
ATOM 2461 C C . LEU A 1 323 ? -55.953 -45.576 74.140 1.00 34.34 323 LEU A C 1
ATOM 2463 O O . LEU A 1 323 ? -54.967 -45.772 74.841 1.00 34.34 323 LEU A O 1
ATOM 2467 N N . GLY A 1 324 ? -55.875 -45.515 72.803 1.00 43.38 324 GLY A N 1
ATOM 2468 C CA . GLY A 1 324 ? -54.669 -45.332 71.977 1.00 43.38 324 GLY A CA 1
ATOM 2469 C C . GLY A 1 324 ? -55.085 -44.871 70.562 1.00 43.38 324 GLY A C 1
ATOM 2470 O O . GLY A 1 324 ? -56.170 -45.244 70.131 1.00 43.38 324 GLY A O 1
ATOM 2471 N N . SER A 1 325 ? -54.270 -44.054 69.877 1.00 41.84 325 SER A N 1
ATOM 2472 C CA . SER A 1 325 ? -54.551 -43.274 68.634 1.00 41.84 325 SER A CA 1
ATOM 2473 C C . SER A 1 325 ? -54.664 -44.104 67.300 1.00 41.84 325 SER A C 1
ATOM 2475 O O . SER A 1 325 ? -55.385 -45.096 67.312 1.00 41.84 325 SER A O 1
ATOM 2477 N N . ILE A 1 326 ? -54.050 -43.758 66.139 1.00 48.53 326 ILE A N 1
ATOM 2478 C CA . ILE A 1 326 ? -53.927 -44.615 64.907 1.00 48.53 326 ILE A CA 1
ATOM 2479 C C . ILE A 1 326 ? -52.548 -44.390 64.158 1.00 48.53 326 ILE A C 1
ATOM 2481 O O . ILE A 1 326 ? -51.849 -43.471 64.582 1.00 48.53 326 ILE A O 1
ATOM 2485 N N . ASP A 1 327 ? -52.136 -45.082 63.044 1.00 37.81 327 ASP A N 1
ATOM 2486 C CA . ASP A 1 327 ? -50.827 -44.803 62.324 1.00 37.81 327 ASP A CA 1
ATOM 2487 C C . ASP A 1 327 ? -50.619 -44.846 60.744 1.00 37.81 327 ASP A C 1
ATOM 2489 O O . ASP A 1 327 ? -51.397 -45.501 60.061 1.00 37.81 327 ASP A O 1
ATOM 2493 N N . LYS A 1 328 ? -49.615 -44.117 60.147 1.00 40.75 328 LYS A N 1
ATOM 2494 C CA . LYS A 1 328 ? -49.622 -43.306 58.851 1.00 40.75 328 LYS A CA 1
ATOM 2495 C C . LYS A 1 328 ? -48.464 -43.458 57.781 1.00 40.75 328 LYS A C 1
ATOM 2497 O O . LYS A 1 328 ? -47.366 -43.816 58.174 1.00 40.75 328 LYS A O 1
ATOM 2502 N N . VAL A 1 329 ? -48.661 -43.031 56.480 1.00 31.53 329 VAL A N 1
ATOM 2503 C CA . VAL A 1 329 ? -47.771 -42.178 55.555 1.00 31.53 329 VAL A CA 1
ATOM 2504 C C . VAL A 1 329 ? -48.257 -42.070 54.044 1.00 31.53 329 VAL A C 1
ATOM 2506 O O . VAL A 1 329 ? -49.423 -42.354 53.791 1.00 31.53 329 VAL A O 1
ATOM 2509 N N . VAL A 1 330 ? -47.465 -41.509 53.088 1.00 36.69 330 VAL A N 1
ATOM 2510 C CA . VAL A 1 330 ? -47.741 -40.763 51.801 1.00 36.69 330 VAL A CA 1
ATOM 2511 C C . VAL A 1 330 ? -47.257 -41.468 50.492 1.00 36.69 330 VAL A C 1
ATOM 2513 O O . VAL A 1 330 ? -46.356 -42.293 50.581 1.00 36.69 330 VAL A O 1
ATOM 2516 N N . VAL A 1 331 ? -47.730 -41.070 49.280 1.00 33.53 331 VAL A N 1
ATOM 2517 C CA . VAL A 1 331 ? -47.045 -41.264 47.952 1.00 33.53 331 VAL A CA 1
ATOM 2518 C C . VAL A 1 331 ? -47.165 -40.015 47.025 1.00 33.53 331 VAL A C 1
ATOM 2520 O O . VAL A 1 331 ? -48.088 -39.220 47.196 1.00 33.53 331 VAL A O 1
ATOM 2523 N N . ILE A 1 332 ? -46.219 -39.833 46.080 1.00 37.84 332 ILE A N 1
ATOM 2524 C CA . ILE A 1 332 ? -45.948 -38.636 45.235 1.00 37.84 332 ILE A CA 1
ATOM 2525 C C . ILE A 1 332 ? -46.190 -38.881 43.714 1.00 37.84 332 ILE A C 1
ATOM 2527 O O . ILE A 1 332 ? -46.287 -40.014 43.255 1.00 37.84 332 ILE A O 1
ATOM 2531 N N . GLU A 1 333 ? -46.299 -37.778 42.964 1.00 37.88 333 GLU A N 1
ATOM 2532 C CA . GLU A 1 333 ? -46.518 -37.562 41.517 1.00 37.88 333 GLU A CA 1
ATOM 2533 C C . GLU A 1 333 ? -45.345 -37.958 40.572 1.00 37.88 333 GLU A C 1
ATOM 2535 O O . GLU A 1 333 ? -44.180 -37.893 40.961 1.00 37.88 333 GLU A O 1
ATOM 2540 N N . GLN A 1 334 ? -45.628 -38.287 39.295 1.00 37.12 334 GLN A N 1
ATOM 2541 C CA . GLN A 1 334 ? -44.615 -38.449 38.227 1.00 37.12 334 GLN A CA 1
ATOM 2542 C C . GLN A 1 334 ? -45.142 -37.952 36.860 1.00 37.12 334 GLN A C 1
ATOM 2544 O O . GLN A 1 334 ? -46.107 -38.490 36.326 1.00 37.12 334 GLN A O 1
ATOM 2549 N N . GLY A 1 335 ? -44.525 -36.890 36.323 1.00 29.66 335 G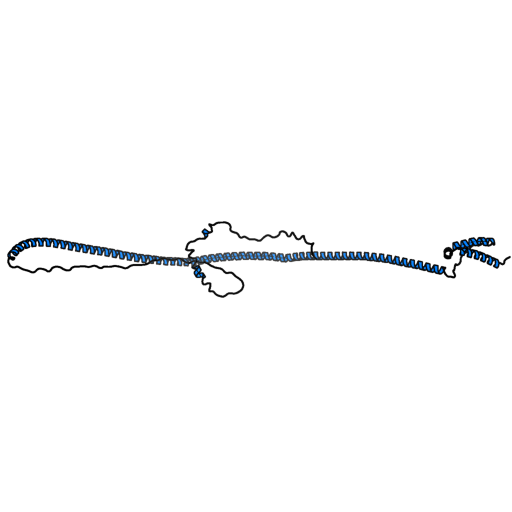LY A N 1
ATOM 2550 C CA . GLY A 1 335 ? -45.116 -36.004 35.305 1.00 29.66 335 GLY A CA 1
ATOM 2551 C C . GLY A 1 335 ? -45.064 -36.392 33.817 1.00 29.66 335 GLY A C 1
ATOM 2552 O O . GLY A 1 335 ? -44.602 -37.462 33.433 1.00 29.66 335 GLY A O 1
ATOM 2553 N N . GLY A 1 336 ? -45.509 -35.451 32.965 1.00 29.12 336 GLY A N 1
ATOM 2554 C CA . GLY A 1 336 ? -45.362 -35.536 31.502 1.00 29.12 336 GLY A CA 1
ATOM 2555 C C . GLY A 1 336 ? -46.342 -34.699 30.657 1.00 29.12 336 GLY A C 1
ATOM 2556 O O . GLY A 1 336 ? -47.312 -35.236 30.144 1.00 29.12 336 GLY A O 1
ATOM 2557 N N . SER A 1 337 ? -46.007 -33.425 30.404 1.00 27.91 337 SER A N 1
ATOM 2558 C CA . SER A 1 337 ? -46.544 -32.534 29.339 1.00 27.91 337 SER A CA 1
ATOM 2559 C C . SER A 1 337 ? -48.042 -32.130 29.314 1.00 27.91 337 SER A C 1
ATOM 2561 O O . SER A 1 337 ? -48.946 -32.948 29.367 1.00 27.91 337 SER A O 1
ATOM 2563 N N . ASN A 1 338 ? -48.260 -30.825 29.092 1.00 35.97 338 ASN A N 1
ATOM 2564 C CA . ASN A 1 338 ? -49.483 -30.148 28.625 1.00 35.97 338 ASN A CA 1
ATOM 2565 C C . ASN A 1 338 ? -50.811 -30.297 29.408 1.00 35.97 338 ASN A C 1
ATOM 2567 O O . ASN A 1 338 ? -51.618 -31.181 29.160 1.00 35.97 338 ASN A O 1
ATOM 2571 N N . GLY A 1 339 ? -51.154 -29.224 30.135 1.00 34.69 339 GLY A N 1
ATOM 2572 C CA . GLY A 1 339 ? -52.387 -28.489 29.808 1.00 34.69 339 GLY A CA 1
ATOM 2573 C C . GLY A 1 339 ? -53.714 -28.915 30.455 1.00 34.69 339 GLY A C 1
ATOM 2574 O O . GLY A 1 339 ? -54.569 -29.493 29.802 1.00 34.69 339 GLY A O 1
ATOM 2575 N N . GLN A 1 340 ? -53.949 -28.395 31.665 1.00 36.91 340 GLN A N 1
ATOM 2576 C CA . GLN A 1 340 ? -55.269 -27.959 32.162 1.00 36.91 340 GLN A CA 1
ATOM 2577 C C . GLN A 1 340 ? -56.303 -29.014 32.635 1.00 36.91 340 GLN A C 1
ATOM 2579 O O . GLN A 1 340 ? -57.308 -29.275 31.992 1.00 36.91 340 GLN A O 1
ATOM 2584 N N . SER A 1 341 ? -56.118 -29.427 33.897 1.00 48.81 341 SER A N 1
ATOM 2585 C CA . SER A 1 341 ? -57.020 -29.141 35.041 1.00 48.81 341 SER A CA 1
ATOM 2586 C C . SER A 1 341 ? -58.500 -29.584 35.037 1.00 48.81 341 SER A C 1
ATOM 2588 O O . SER A 1 341 ? -59.259 -29.346 34.106 1.00 48.81 341 SER A O 1
ATOM 2590 N N . GLY A 1 342 ? -58.969 -30.037 36.209 1.00 57.41 342 GLY A N 1
ATOM 2591 C CA . GLY A 1 342 ? -60.363 -29.823 36.637 1.00 57.41 342 GLY A CA 1
ATOM 2592 C C . GLY A 1 342 ? -61.139 -31.052 37.108 1.00 57.41 342 GLY A C 1
ATOM 2593 O O . GLY A 1 342 ? -62.107 -30.898 37.855 1.00 57.41 342 GLY A O 1
ATOM 2594 N N . VAL A 1 343 ? -60.715 -32.267 36.751 1.00 46.50 343 VAL A N 1
ATOM 2595 C CA . VAL A 1 343 ? -61.415 -33.493 37.165 1.00 46.50 343 VAL A CA 1
ATOM 2596 C C . VAL A 1 343 ? -61.014 -33.890 38.589 1.00 46.50 343 VAL A C 1
ATOM 2598 O O . VAL A 1 343 ? -60.064 -34.623 38.834 1.00 46.50 343 VAL A O 1
ATOM 2601 N N . THR A 1 344 ? -61.819 -33.380 39.525 1.00 44.50 344 THR A N 1
ATOM 2602 C CA . THR A 1 344 ? -62.187 -34.012 40.804 1.00 44.50 344 THR A CA 1
ATOM 2603 C C . THR A 1 344 ? -61.027 -34.341 41.759 1.00 44.50 344 THR A C 1
ATOM 2605 O O . THR A 1 344 ? -60.442 -35.417 41.723 1.00 44.50 344 THR A O 1
ATOM 2608 N N . LYS A 1 345 ? -60.716 -33.514 42.765 1.00 55.28 345 LYS A N 1
ATOM 2609 C CA . LYS A 1 345 ? -61.614 -33.129 43.883 1.00 55.28 345 LYS A CA 1
ATOM 2610 C C . LYS A 1 345 ? -62.426 -34.284 44.513 1.00 55.28 345 LYS A C 1
ATOM 2612 O O . LYS A 1 345 ? -63.444 -34.022 45.140 1.00 55.28 345 LYS A O 1
ATOM 2617 N N . PHE A 1 346 ? -61.986 -35.539 44.369 1.00 50.12 346 PHE A N 1
ATOM 2618 C CA . PHE A 1 346 ? -62.589 -36.683 45.079 1.00 50.12 346 PHE A CA 1
ATOM 2619 C C . PHE A 1 346 ? -61.577 -37.635 45.750 1.00 50.12 346 PHE A C 1
ATOM 2621 O O . PHE A 1 346 ? -61.946 -38.363 46.663 1.00 50.12 346 PHE A O 1
ATOM 2628 N N . ALA A 1 347 ? -60.289 -37.587 45.380 1.00 51.03 347 ALA A N 1
ATOM 2629 C CA . ALA A 1 347 ? -59.229 -38.369 46.039 1.00 51.03 347 ALA A CA 1
ATOM 2630 C C . ALA A 1 347 ? -58.618 -37.684 47.287 1.00 51.03 347 ALA A C 1
ATOM 2632 O O . ALA A 1 347 ? -57.937 -38.321 48.087 1.00 51.03 347 ALA A O 1
ATOM 2633 N N . SER A 1 348 ? -58.870 -36.386 47.485 1.00 50.59 348 SER A N 1
ATOM 2634 C CA . SER A 1 348 ? -58.310 -35.581 48.584 1.00 50.59 348 SER A CA 1
ATOM 2635 C C . SER A 1 348 ? -59.121 -35.632 49.889 1.00 50.59 348 SER A C 1
ATOM 2637 O O . SER A 1 348 ? -58.875 -34.832 50.787 1.00 50.59 348 SER A O 1
ATOM 2639 N N . THR A 1 349 ? -60.077 -36.559 50.009 1.00 52.69 349 THR A N 1
ATOM 2640 C CA . THR A 1 349 ? -60.895 -36.784 51.223 1.00 52.69 349 THR A CA 1
ATOM 2641 C C . THR A 1 349 ? -60.278 -37.843 52.156 1.00 52.69 349 THR A C 1
ATOM 2643 O O . THR A 1 349 ? -60.775 -38.096 53.247 1.00 52.69 349 THR A O 1
ATOM 2646 N N . THR A 1 350 ? -59.161 -38.448 51.746 1.00 49.66 350 THR A N 1
ATOM 2647 C CA . THR A 1 350 ? -58.430 -39.500 52.476 1.00 49.66 350 THR A CA 1
ATOM 2648 C C . THR A 1 350 ? -57.326 -38.995 53.439 1.00 49.66 350 THR A C 1
ATOM 2650 O O . THR A 1 350 ? -57.106 -39.652 54.458 1.00 49.66 350 THR A O 1
ATOM 2653 N N . PRO A 1 351 ? -56.635 -37.847 53.223 1.00 45.0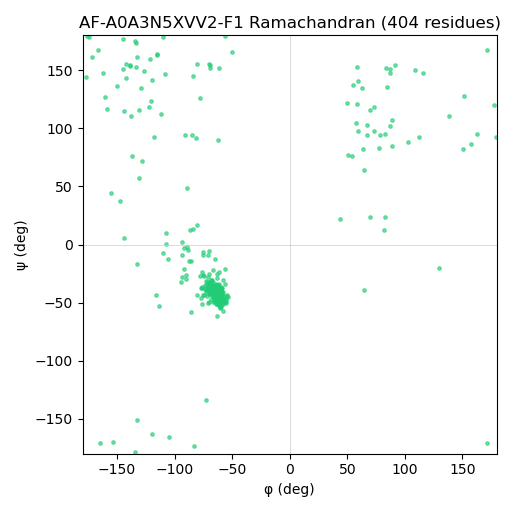3 351 PRO A N 1
ATOM 2654 C CA . PRO A 1 351 ? -55.518 -37.414 54.082 1.00 45.03 351 PRO A CA 1
ATOM 2655 C C . PRO A 1 351 ? -55.843 -37.072 55.547 1.00 45.03 351 PRO A C 1
ATOM 2657 O O . PRO A 1 351 ? -54.910 -36.927 56.334 1.00 45.03 351 PRO A O 1
ATOM 2660 N N . THR A 1 352 ? -57.115 -36.933 55.937 1.00 49.25 352 THR A N 1
ATOM 2661 C CA . THR A 1 352 ? -57.518 -36.644 57.329 1.00 49.25 352 THR A CA 1
ATOM 2662 C C . THR A 1 352 ? -57.528 -37.886 58.209 1.00 49.25 352 THR A C 1
ATOM 2664 O O . THR A 1 352 ? -57.001 -37.832 59.318 1.00 49.25 352 THR A O 1
ATOM 2667 N N . LEU A 1 353 ? -58.048 -39.018 57.715 1.00 53.03 353 LEU A N 1
ATOM 2668 C CA . LEU A 1 353 ? -57.948 -40.288 58.440 1.00 53.03 353 LEU A CA 1
ATOM 2669 C C . LEU A 1 353 ? -56.476 -40.605 58.683 1.00 53.03 353 LEU A C 1
ATOM 2671 O O . LEU A 1 353 ? -56.065 -40.759 59.828 1.00 53.03 353 LEU A O 1
ATOM 2675 N N . ILE A 1 354 ? -55.657 -40.553 57.628 1.00 53.91 354 ILE A N 1
ATOM 2676 C CA . ILE A 1 354 ? -54.239 -40.894 57.727 1.00 53.91 354 ILE A CA 1
ATOM 2677 C C . ILE A 1 354 ? -53.406 -39.846 58.524 1.00 53.91 354 ILE A C 1
ATOM 2679 O O . ILE A 1 354 ? -52.247 -40.110 58.779 1.00 53.91 354 ILE A O 1
ATOM 2683 N N . PHE A 1 355 ? -53.922 -38.690 58.978 1.00 52.75 355 PHE A N 1
ATOM 2684 C CA . PHE A 1 355 ? -53.217 -37.789 59.936 1.00 52.75 355 PHE A CA 1
ATOM 2685 C C . PHE A 1 355 ? -53.779 -37.828 61.364 1.00 52.75 355 PHE A C 1
ATOM 2687 O O . PHE A 1 355 ? -53.164 -37.290 62.272 1.00 52.75 355 PHE A O 1
ATOM 2694 N N . ASN A 1 356 ? -54.945 -38.432 61.575 1.00 55.75 356 ASN A N 1
ATOM 2695 C CA . ASN A 1 356 ? -55.355 -38.855 62.917 1.00 55.75 356 ASN A CA 1
ATOM 2696 C C . ASN A 1 356 ? -54.621 -40.161 63.292 1.00 55.75 356 ASN A C 1
ATOM 2698 O O . ASN A 1 356 ? -54.294 -40.438 64.443 1.00 55.75 356 ASN A O 1
ATOM 2702 N N . LEU A 1 357 ? -54.269 -40.909 62.245 1.00 59.16 357 LEU A N 1
ATOM 2703 C CA . LEU A 1 357 ? -53.068 -41.722 62.185 1.00 59.16 357 LEU A CA 1
ATOM 2704 C C . LEU A 1 357 ? -51.776 -40.851 62.438 1.00 59.16 357 LEU A C 1
ATOM 2706 O O . LEU A 1 357 ? -51.849 -39.647 62.628 1.00 59.16 357 LEU A O 1
ATOM 2710 N N . LEU A 1 358 ? -50.567 -41.417 62.439 1.00 53.81 358 LEU A N 1
ATOM 2711 C CA . LEU A 1 358 ? -49.265 -40.920 62.954 1.00 53.81 358 LEU A CA 1
ATOM 2712 C C . LEU A 1 358 ? -49.142 -40.696 64.471 1.00 53.81 358 LEU A C 1
ATOM 2714 O O . LEU A 1 358 ? -48.090 -40.950 65.053 1.00 53.81 358 LEU A O 1
ATOM 2718 N N . GLN A 1 359 ? -50.180 -40.184 65.129 1.00 56.75 359 GLN A N 1
ATOM 2719 C CA . GLN A 1 359 ? -50.074 -39.775 66.535 1.00 56.75 359 GLN A CA 1
ATOM 2720 C C . GLN A 1 359 ? -50.189 -40.949 67.539 1.00 56.75 359 GLN A C 1
ATOM 2722 O O . GLN A 1 359 ? -50.447 -40.708 68.719 1.00 56.75 359 GLN A O 1
ATOM 2727 N N . GLN A 1 360 ? -50.029 -42.217 67.121 1.00 55.66 360 GLN A N 1
ATOM 2728 C CA . GLN A 1 360 ? -50.091 -43.400 68.008 1.00 55.66 360 GLN A CA 1
ATOM 2729 C C . GLN A 1 360 ? -48.793 -44.175 68.117 1.00 55.66 360 GLN A C 1
ATOM 2731 O O . GLN A 1 360 ? -48.439 -44.573 69.222 1.00 55.66 360 GLN A O 1
ATOM 2736 N N . LEU A 1 361 ? -48.081 -44.411 67.018 1.00 56.34 361 LEU A N 1
ATOM 2737 C CA . LEU A 1 361 ? -46.788 -45.084 67.075 1.00 56.34 361 LEU A CA 1
ATOM 2738 C C . LEU A 1 361 ? -45.719 -44.132 67.630 1.00 56.34 361 LEU A C 1
ATOM 2740 O O . LEU A 1 361 ? -44.841 -44.594 68.357 1.00 56.34 361 LEU A O 1
ATOM 2744 N N . GLU A 1 362 ? -45.869 -42.809 67.463 1.00 50.09 362 GLU A N 1
ATOM 2745 C CA . GLU A 1 362 ? -45.126 -41.832 68.281 1.00 50.09 362 GLU A CA 1
ATOM 2746 C C . GLU A 1 362 ? -45.510 -41.906 69.774 1.00 50.09 362 GLU A C 1
ATOM 2748 O O . GLU A 1 362 ? -44.638 -41.799 70.637 1.00 50.09 362 GLU A O 1
ATOM 2753 N N . ALA A 1 363 ? -46.775 -42.195 70.107 1.00 56.72 363 ALA A N 1
ATOM 2754 C CA . ALA A 1 363 ? -47.211 -42.438 71.491 1.00 56.72 363 ALA A CA 1
ATOM 2755 C C . ALA A 1 363 ? -46.790 -43.820 72.050 1.00 56.72 363 ALA A C 1
ATOM 2757 O O . ALA A 1 363 ? -46.968 -44.076 73.241 1.00 56.72 363 ALA A O 1
ATOM 2758 N N . LEU A 1 364 ? -46.207 -44.696 71.220 1.00 54.38 364 LEU A N 1
ATOM 2759 C CA . LEU A 1 364 ? -45.709 -46.030 71.588 1.00 54.38 364 LEU A CA 1
ATOM 2760 C C . LEU A 1 364 ? -44.167 -46.120 71.629 1.00 54.38 364 LEU A C 1
ATOM 2762 O O . LEU A 1 364 ? -43.612 -47.200 71.820 1.00 54.38 364 LEU A O 1
ATOM 2766 N N . GLY A 1 365 ? -43.467 -44.982 71.546 1.00 51.62 365 GLY A N 1
ATOM 2767 C CA . GLY A 1 365 ? -42.131 -44.813 72.139 1.00 51.62 365 GLY A CA 1
ATOM 2768 C C . GLY A 1 365 ? -40.920 -45.343 71.359 1.00 51.62 365 GLY A C 1
ATOM 2769 O O . GLY A 1 365 ? -39.825 -45.399 71.923 1.00 51.62 365 GLY A O 1
ATOM 2770 N N . ILE A 1 366 ? -41.055 -45.708 70.080 1.00 56.81 366 ILE A N 1
ATOM 2771 C CA . ILE A 1 366 ? -39.951 -46.295 69.296 1.00 56.81 366 ILE A CA 1
ATOM 2772 C C . ILE A 1 366 ? -39.137 -45.210 68.566 1.00 56.81 366 ILE A C 1
ATOM 2774 O O . ILE A 1 366 ? -39.435 -44.813 67.441 1.00 56.81 366 ILE A O 1
ATOM 2778 N N . ASN A 1 367 ? -38.052 -44.756 69.201 1.00 52.34 367 ASN A N 1
ATOM 2779 C CA . ASN A 1 367 ? -37.108 -43.787 68.633 1.00 52.34 367 ASN A CA 1
ATOM 2780 C C . ASN A 1 367 ? -36.028 -44.456 67.757 1.00 52.34 367 ASN A C 1
ATOM 2782 O O . ASN A 1 367 ? -34.960 -44.838 68.238 1.00 52.34 367 ASN A O 1
ATOM 2786 N N . ILE A 1 368 ? -36.262 -44.521 66.443 1.00 51.47 368 ILE A N 1
ATOM 2787 C CA . ILE A 1 368 ? -35.275 -44.993 65.448 1.00 51.47 368 ILE A CA 1
ATOM 2788 C C . ILE A 1 368 ? -34.016 -44.091 65.274 1.00 51.47 368 ILE A C 1
ATOM 2790 O O . ILE A 1 368 ? -32.983 -44.646 64.885 1.00 51.47 368 ILE A O 1
ATOM 2794 N N . PRO A 1 369 ? -33.976 -42.776 65.614 1.00 47.94 369 PRO A N 1
ATOM 2795 C CA . PRO A 1 369 ? -32.754 -41.959 65.476 1.00 47.94 369 PRO A CA 1
ATOM 2796 C C . PRO A 1 369 ? -31.500 -42.482 66.207 1.00 47.94 369 PRO A C 1
ATOM 2798 O O . PRO A 1 369 ? -30.381 -42.143 65.817 1.00 47.94 369 PRO A O 1
ATOM 2801 N N . ASN A 1 370 ? -31.669 -43.342 67.218 1.00 44.03 370 ASN A N 1
ATOM 2802 C CA . ASN A 1 370 ? -30.564 -43.980 67.944 1.00 44.03 370 ASN A CA 1
ATOM 2803 C C . ASN A 1 370 ? -30.156 -45.363 67.399 1.00 44.03 370 ASN A C 1
ATOM 2805 O O . ASN A 1 370 ? -29.137 -45.893 67.827 1.00 44.03 370 ASN A O 1
ATOM 2809 N N . LEU A 1 371 ? -30.909 -45.959 66.465 1.00 50.44 371 LEU A N 1
ATOM 2810 C CA . LEU A 1 371 ? -30.632 -47.319 65.972 1.00 50.44 371 LEU A CA 1
ATOM 2811 C C . LEU A 1 371 ? -29.762 -47.343 64.702 1.00 50.44 371 LEU A C 1
ATOM 2813 O O . LEU A 1 371 ? -29.006 -48.286 64.496 1.00 50.44 371 LEU A O 1
ATOM 2817 N N . ALA A 1 372 ? -29.822 -46.294 63.873 1.00 47.09 372 ALA A N 1
ATOM 2818 C CA . ALA A 1 372 ? -28.979 -46.155 62.675 1.00 47.09 372 ALA A CA 1
ATOM 2819 C C . ALA A 1 372 ? -27.667 -45.386 62.936 1.00 47.09 372 ALA A C 1
ATOM 2821 O O . ALA A 1 372 ? -26.690 -45.548 62.211 1.00 47.09 372 ALA A O 1
ATOM 2822 N N . SER A 1 373 ? -27.604 -44.591 64.007 1.00 51.16 373 SER A N 1
ATOM 2823 C CA . SER A 1 373 ? -26.373 -43.939 64.477 1.00 51.16 373 SER A CA 1
ATOM 2824 C C . SER A 1 373 ? -25.409 -44.906 65.190 1.00 51.16 373 SER A C 1
ATOM 2826 O O . SER A 1 373 ? -24.259 -44.545 65.435 1.00 51.16 373 SER A O 1
ATOM 2828 N N . GLN A 1 374 ? -25.844 -46.144 65.470 1.00 50.94 374 GLN A N 1
ATOM 2829 C CA . GLN A 1 374 ? -25.062 -47.196 66.138 1.00 50.94 374 GLN A CA 1
ATOM 2830 C C . GLN A 1 374 ? -24.598 -48.350 65.218 1.00 50.94 374 GLN A C 1
ATOM 2832 O O . GLN A 1 374 ? -23.882 -49.240 65.672 1.00 50.94 374 GLN A O 1
ATOM 2837 N N . LEU A 1 375 ? -24.932 -48.301 63.921 1.00 42.31 375 LEU A N 1
ATOM 2838 C CA . LEU A 1 375 ? -24.301 -49.058 62.826 1.00 42.31 375 LEU A CA 1
ATOM 2839 C C . LEU A 1 375 ? -24.125 -48.091 61.631 1.00 42.31 375 LEU A C 1
ATOM 2841 O O . LEU A 1 375 ? -24.935 -48.079 60.714 1.00 42.31 375 LEU A O 1
ATOM 2845 N N . GLY A 1 376 ? -23.166 -47.168 61.595 1.00 32.41 376 GLY A N 1
ATOM 2846 C CA . GLY A 1 376 ? -21.773 -47.310 62.010 1.00 32.41 376 GLY A CA 1
ATOM 2847 C C . GLY A 1 376 ? -20.893 -47.471 60.764 1.00 32.41 376 GLY A C 1
ATOM 2848 O O . GLY A 1 376 ? -20.649 -48.594 60.339 1.00 32.41 376 GLY A O 1
ATOM 2849 N N . GLY A 1 377 ? -20.420 -46.361 60.174 1.00 29.22 377 GLY A N 1
ATOM 2850 C CA . GLY A 1 377 ? -19.444 -46.427 59.073 1.00 29.22 377 GLY A CA 1
ATOM 2851 C C . GLY A 1 377 ? -19.465 -45.307 58.021 1.00 29.22 377 GLY A C 1
ATOM 2852 O O . GLY A 1 377 ? -19.910 -45.535 56.908 1.00 29.22 377 GLY A O 1
ATOM 2853 N N . VAL A 1 378 ? -18.825 -44.175 58.344 1.00 29.36 378 VAL A N 1
ATOM 2854 C CA . VAL A 1 378 ? -18.056 -43.311 57.410 1.00 29.36 378 VAL A CA 1
ATOM 2855 C C . VAL A 1 378 ? -18.797 -42.418 56.376 1.00 29.36 378 VAL A C 1
ATOM 2857 O O . VAL A 1 378 ? -19.362 -42.870 55.391 1.00 29.36 378 VAL A O 1
ATOM 2860 N N . ALA A 1 379 ? -18.560 -41.108 56.552 1.00 27.84 379 ALA A N 1
ATOM 2861 C CA . ALA A 1 379 ? -18.502 -40.020 55.557 1.00 27.84 379 ALA A CA 1
ATOM 2862 C C . ALA A 1 379 ? -19.786 -39.480 54.882 1.00 27.84 379 ALA A C 1
ATOM 2864 O O . ALA A 1 379 ? -20.190 -39.868 53.790 1.00 27.84 379 ALA A O 1
ATOM 2865 N N . ALA A 1 380 ? -20.257 -38.375 55.458 1.00 27.75 380 ALA A N 1
ATOM 2866 C CA . ALA A 1 380 ? -20.813 -37.205 54.770 1.00 27.75 380 ALA A CA 1
ATOM 2867 C C . ALA A 1 380 ? -20.177 -35.945 55.429 1.00 27.75 380 ALA A C 1
ATOM 2869 O O . ALA A 1 380 ? -19.542 -36.116 56.476 1.00 27.75 380 ALA A O 1
ATOM 2870 N N . PRO A 1 381 ? -20.384 -34.687 54.975 1.00 43.25 381 PRO A N 1
ATOM 2871 C CA . PRO A 1 381 ? -20.777 -34.162 53.654 1.00 43.25 381 PRO A CA 1
ATOM 2872 C C . PRO A 1 381 ? -19.915 -32.942 53.193 1.00 43.25 381 PRO A C 1
ATOM 2874 O O . PRO A 1 381 ? -19.030 -32.490 53.914 1.00 43.25 381 PRO A O 1
ATOM 2877 N N . SER A 1 382 ? -20.224 -32.369 52.014 1.00 26.55 382 SER A N 1
ATOM 2878 C CA . SER A 1 382 ? -20.163 -30.932 51.583 1.00 26.55 382 SER A CA 1
ATOM 2879 C C . SER A 1 382 ? -19.916 -30.880 50.057 1.00 26.55 382 SER A C 1
ATOM 2881 O O . SER A 1 382 ? -19.114 -31.653 49.554 1.00 26.55 382 SER A O 1
ATOM 2883 N N . VAL A 1 383 ? -20.661 -30.180 49.186 1.00 28.61 383 VAL A N 1
ATOM 2884 C CA . VAL A 1 383 ? -21.225 -28.807 49.164 1.00 28.61 383 VAL A CA 1
ATOM 2885 C C . VAL A 1 383 ? -20.145 -27.720 49.066 1.00 28.61 383 VAL A C 1
ATOM 2887 O O . VAL A 1 383 ? -19.567 -27.361 50.084 1.00 28.61 383 VAL A O 1
ATOM 2890 N N . GLY A 1 384 ? -19.944 -27.123 47.877 1.00 25.53 384 GLY A N 1
ATOM 2891 C CA . GLY A 1 384 ? -19.175 -25.870 47.762 1.00 25.53 384 GLY A CA 1
ATOM 2892 C C . GLY A 1 384 ? -18.639 -25.454 46.377 1.00 25.53 384 GLY A C 1
ATOM 2893 O O . GLY A 1 384 ? -17.533 -25.828 46.032 1.00 25.53 384 GLY A O 1
ATOM 2894 N N . GLN A 1 385 ? -19.401 -24.595 45.679 1.00 28.12 385 GLN A N 1
ATOM 2895 C CA . GLN A 1 385 ? -18.977 -23.331 45.016 1.00 28.12 385 GLN A CA 1
ATOM 2896 C C . GLN A 1 385 ? -17.881 -23.238 43.913 1.00 28.12 385 GLN A C 1
ATOM 2898 O O . GLN A 1 385 ? -16.886 -23.944 43.905 1.00 28.12 385 GLN A O 1
ATOM 2903 N N . SER A 1 386 ? -18.055 -22.189 43.076 1.00 26.03 386 SER A N 1
ATOM 2904 C CA . SER A 1 386 ? -17.072 -21.462 42.219 1.00 26.03 386 SER A CA 1
ATOM 2905 C C . SER A 1 386 ? -16.300 -22.268 41.156 1.00 26.03 386 SER A C 1
ATOM 2907 O O . SER A 1 386 ? -15.606 -23.220 41.463 1.00 26.03 386 SER A O 1
ATOM 2909 N N . VAL A 1 387 ? -16.361 -21.970 39.850 1.00 32.31 387 VAL A N 1
ATOM 2910 C CA . VAL A 1 387 ? -16.125 -20.678 39.156 1.00 32.31 387 VAL A CA 1
ATOM 2911 C C . VAL A 1 387 ? -14.766 -20.055 39.493 1.00 32.31 387 VAL A C 1
ATOM 2913 O O . VAL A 1 387 ? -14.724 -19.090 40.241 1.00 32.31 387 VAL A O 1
ATOM 2916 N N . THR A 1 388 ? -13.690 -20.588 38.902 1.00 26.31 388 THR A N 1
ATOM 2917 C CA . THR A 1 388 ? -12.685 -19.842 38.105 1.00 26.31 388 THR A CA 1
ATOM 2918 C C . THR A 1 388 ? -11.570 -20.783 37.655 1.00 26.31 388 THR A C 1
ATOM 2920 O O . THR A 1 388 ? -10.835 -21.273 38.501 1.00 26.31 388 THR A O 1
ATOM 2923 N N . GLU A 1 389 ? -11.363 -20.930 36.345 1.00 31.47 389 GLU A N 1
ATOM 2924 C CA . GLU A 1 389 ? -10.005 -20.903 35.787 1.00 31.47 389 GLU A CA 1
ATOM 2925 C C . GLU A 1 389 ? -10.052 -20.555 34.294 1.00 31.47 389 GLU A C 1
ATOM 2927 O O . GLU A 1 389 ? -10.639 -21.259 33.474 1.00 31.47 389 GLU A O 1
ATOM 2932 N N . THR A 1 390 ? -9.458 -19.414 33.955 1.00 28.52 390 THR A N 1
ATOM 2933 C CA . THR A 1 390 ? -9.334 -18.910 32.586 1.00 28.52 390 THR A CA 1
ATOM 2934 C C . THR A 1 390 ? -7.874 -19.054 32.162 1.00 28.52 390 THR A C 1
ATOM 2936 O O . THR A 1 390 ? -6.981 -18.811 32.964 1.00 28.52 390 THR A O 1
ATOM 2939 N N . VAL A 1 391 ? -7.630 -19.322 30.876 1.00 30.42 391 VAL A N 1
ATOM 2940 C CA . VAL A 1 391 ? -6.312 -19.213 30.216 1.00 30.42 391 VAL A CA 1
ATOM 2941 C C . VAL A 1 391 ? -5.230 -20.205 30.680 1.00 30.42 391 VAL A C 1
ATOM 2943 O O . VAL A 1 391 ? -4.363 -19.872 31.478 1.00 30.42 391 VAL A O 1
ATOM 2946 N N . THR A 1 392 ? -5.104 -21.333 29.973 1.00 30.83 392 THR A N 1
ATOM 2947 C CA . THR A 1 392 ? -3.783 -21.750 29.455 1.00 30.83 392 THR A CA 1
ATOM 2948 C C . THR A 1 392 ? -3.893 -22.378 28.058 1.00 30.83 392 THR A C 1
ATOM 2950 O O . THR A 1 392 ? -4.828 -23.108 27.752 1.00 30.83 392 THR A O 1
ATOM 2953 N N . LYS A 1 393 ? -2.885 -22.102 27.216 1.00 38.53 393 LYS A N 1
ATOM 2954 C CA . LYS A 1 393 ? -2.565 -22.780 25.940 1.00 38.53 393 LYS A CA 1
ATOM 2955 C C . LYS A 1 393 ? -3.564 -22.696 24.773 1.00 38.53 393 LYS A C 1
ATOM 2957 O O . LYS A 1 393 ? -3.876 -23.689 24.119 1.00 38.53 393 LYS A O 1
ATOM 2962 N N . THR A 1 394 ? -3.756 -21.467 24.297 1.00 33.88 394 THR A N 1
ATOM 2963 C CA . THR A 1 394 ? -3.583 -21.209 22.854 1.00 33.88 394 THR A CA 1
ATOM 2964 C C . THR A 1 394 ? -2.120 -21.495 22.479 1.00 33.88 394 THR A C 1
ATOM 2966 O O . THR A 1 394 ? -1.260 -20.632 22.630 1.00 33.88 394 THR A O 1
ATOM 2969 N N . ALA A 1 395 ? -1.800 -22.734 22.088 1.00 37.91 395 ALA A N 1
ATOM 2970 C CA . ALA A 1 395 ? -0.434 -23.145 21.728 1.00 37.91 395 ALA A CA 1
ATOM 2971 C C . ALA A 1 395 ? -0.399 -24.352 20.765 1.00 37.91 395 ALA A C 1
ATOM 2973 O O . ALA A 1 395 ? 0.374 -25.288 20.962 1.00 37.91 395 ALA A O 1
ATOM 2974 N N . ALA A 1 396 ? -1.253 -24.349 19.736 1.00 36.75 396 ALA A N 1
ATOM 2975 C CA . ALA A 1 396 ? -1.236 -25.362 18.670 1.00 36.75 396 ALA A CA 1
ATOM 2976 C C . ALA A 1 396 ? -1.585 -24.820 17.267 1.00 36.75 396 ALA A C 1
ATOM 2978 O O . ALA A 1 396 ? -1.635 -25.589 16.310 1.00 36.75 396 ALA A O 1
ATOM 2979 N N . GLU A 1 397 ? -1.762 -23.504 17.099 1.00 42.38 397 GLU A N 1
ATOM 2980 C CA . GLU A 1 397 ? -2.043 -22.883 15.794 1.00 42.38 397 GLU A CA 1
ATOM 2981 C C . GLU A 1 397 ? -0.752 -22.489 15.046 1.00 42.38 397 GLU A C 1
ATOM 2983 O O . GLU A 1 397 ? -0.590 -21.385 14.539 1.00 42.38 397 GLU A O 1
ATOM 2988 N N . VAL A 1 398 ? 0.195 -23.432 14.972 1.00 45.69 398 VAL A N 1
ATOM 2989 C CA . VAL A 1 398 ? 1.351 -23.385 14.055 1.00 45.69 398 VAL A CA 1
ATOM 2990 C C . VAL A 1 398 ? 1.450 -24.727 13.326 1.00 45.69 398 VAL A C 1
ATOM 2992 O O . VAL A 1 398 ? 2.436 -25.457 13.404 1.00 45.69 398 VAL A O 1
ATOM 2995 N N . LYS A 1 399 ? 0.363 -25.082 12.634 1.00 40.69 399 LYS A N 1
ATOM 2996 C CA . LYS A 1 399 ? 0.360 -26.146 11.620 1.00 40.69 399 LYS A CA 1
ATOM 2997 C C . LYS A 1 399 ? -0.630 -25.875 10.484 1.00 40.69 399 LYS A C 1
ATOM 2999 O O . LYS A 1 399 ? -1.264 -26.781 9.949 1.00 40.69 399 LYS A O 1
ATOM 3004 N N . SER A 1 400 ? -0.745 -24.604 10.102 1.00 41.97 400 SER A N 1
ATOM 3005 C CA . SER A 1 400 ? -1.289 -24.240 8.797 1.00 41.97 400 SER A CA 1
ATOM 3006 C C . SER A 1 400 ? -0.303 -24.645 7.689 1.00 41.97 400 SER A C 1
ATOM 3008 O O . SER A 1 400 ? 0.905 -24.674 7.907 1.00 41.97 400 SER A O 1
ATOM 3010 N N . ARG A 1 401 ? -0.836 -24.930 6.490 1.00 43.53 401 ARG A N 1
ATOM 3011 C CA . ARG A 1 401 ? -0.100 -25.210 5.237 1.00 43.53 401 ARG A CA 1
ATOM 3012 C C . ARG A 1 401 ? 0.802 -26.460 5.220 1.00 43.53 401 ARG A C 1
ATOM 3014 O O . ARG A 1 401 ? 2.014 -26.333 5.281 1.00 43.53 401 ARG A O 1
ATOM 3021 N N . THR A 1 402 ? 0.197 -27.627 4.969 1.00 45.75 402 THR A N 1
ATOM 3022 C CA . THR A 1 402 ? 0.442 -28.446 3.748 1.00 45.75 402 THR A CA 1
ATOM 3023 C C . THR A 1 402 ? -0.394 -29.731 3.779 1.00 45.75 402 THR A C 1
ATOM 3025 O O . THR A 1 402 ? 0.062 -30.734 4.320 1.00 45.75 402 THR A O 1
ATOM 3028 N N . ALA A 1 403 ? -1.597 -29.704 3.192 1.00 37.41 403 ALA A N 1
ATOM 3029 C CA . ALA A 1 403 ? -2.286 -30.859 2.591 1.00 37.41 403 ALA A CA 1
ATOM 3030 C C . ALA A 1 403 ? -3.613 -30.413 1.948 1.00 37.41 403 ALA A C 1
ATOM 3032 O O . ALA A 1 403 ? -4.299 -29.557 2.501 1.00 37.41 403 ALA A O 1
ATOM 3033 N N . ALA A 1 404 ? -3.966 -31.039 0.821 1.00 39.47 404 ALA A N 1
ATOM 3034 C CA . ALA A 1 404 ? -5.326 -31.164 0.287 1.00 39.47 404 ALA A CA 1
ATOM 3035 C C . ALA A 1 404 ? -6.172 -29.876 0.152 1.00 39.47 404 ALA A C 1
ATOM 3037 O O . ALA A 1 404 ? -7.153 -29.656 0.864 1.00 39.47 404 ALA A O 1
ATOM 3038 N N . LYS A 1 405 ? -5.863 -29.099 -0.889 1.00 39.41 405 LYS A N 1
ATOM 3039 C CA . LYS A 1 405 ? -6.917 -28.638 -1.800 1.00 39.41 405 LYS A CA 1
ATOM 3040 C C . LYS A 1 405 ? -6.599 -29.216 -3.180 1.00 39.41 405 LYS A C 1
ATOM 3042 O O . LYS A 1 405 ? -5.767 -28.659 -3.894 1.00 39.41 405 LYS A O 1
ATOM 3047 N N . GLU A 1 406 ? -7.172 -30.387 -3.448 1.00 42.09 406 GLU A N 1
ATOM 3048 C CA . GLU A 1 406 ? -7.471 -30.848 -4.813 1.00 42.09 406 GLU A CA 1
ATOM 3049 C C . GLU A 1 406 ? -8.726 -30.116 -5.323 1.00 42.09 406 GLU A C 1
ATOM 3051 O O . GLU A 1 406 ? -9.539 -29.690 -4.462 1.00 42.09 406 GLU A O 1
#

Mean predicted aligned error: 23.12 Å

pLDDT: mean 70.85, std 22.08, range [25.53, 97.75]

Solvent-accessible surface area (backbone atoms only — not comparable to full-atom values): 24948 Å² total; per-residue (Å²): 131,83,54,73,69,56,52,53,50,51,55,51,51,53,47,51,50,48,50,53,54,54,57,75,75,54,54,75,65,53,50,69,74,41,53,65,65,49,35,53,52,51,45,58,59,41,38,62,62,34,45,77,73,74,40,88,74,93,82,69,80,82,87,80,88,87,59,95,86,42,59,67,64,52,52,52,52,50,52,53,52,50,55,50,50,54,48,54,49,52,51,51,50,52,50,48,52,52,50,51,54,51,50,49,54,50,52,54,52,48,51,54,48,52,54,50,50,51,53,48,52,49,51,51,51,55,50,50,53,50,50,52,51,53,49,51,50,52,49,53,52,50,49,51,58,61,45,46,56,61,52,48,54,49,51,53,49,51,52,50,53,55,48,52,54,48,53,52,50,50,54,50,50,53,50,51,49,54,51,50,54,51,49,51,52,50,48,53,51,43,40,64,68,49,48,49,52,50,51,49,50,50,50,52,49,51,50,50,53,49,49,51,51,50,50,52,49,53,49,51,49,50,52,49,52,52,51,48,52,49,52,51,50,51,49,53,47,54,51,51,52,48,51,50,51,51,53,48,51,54,48,51,50,51,54,50,50,53,51,50,53,53,48,50,60,49,50,54,56,49,50,57,54,44,57,61,49,49,60,59,46,53,64,63,50,60,73,62,73,78,69,83,87,84,90,90,84,90,88,79,90,86,91,87,86,91,88,90,82,87,83,93,91,91,91,87,87,86,93,85,91,84,92,80,68,35,72,61,93,89,89,87,90,85,90,81,83,84,85,80,88,82,88,62,100,68,75,80,77,53,65,60,63,48,59,55,10,46,63,23,58,68,73,65,69,76,71,61,82,66,61,58,72,72,66,73,83,86,88,85,88,82,89,84,84,80,93,84,88,81,90,83,75,97,76,73,93,84,72,78,89,89,79,89,85,128